Protein AF-G2Q0P0-F1 (afdb_monomer)

Radius of gyration: 28.73 Å; Cα contacts (8 Å, |Δi|>4): 1182; chains: 1; bounding box: 77×78×110 Å

Solvent-accessible surface area (backbone atoms only — not comparable to full-atom values): 36362 Å² total; per-residue (Å²): 136,80,84,84,86,90,80,94,78,90,88,80,92,89,90,86,88,86,88,85,88,80,95,72,86,78,82,77,86,70,83,78,72,77,82,74,90,72,76,93,78,80,85,83,76,78,87,64,93,60,67,65,46,77,58,48,71,45,96,89,67,52,76,46,37,60,73,43,31,32,33,42,69,62,65,43,75,63,57,80,93,52,87,83,72,87,88,73,94,69,58,80,82,43,58,25,41,30,34,36,29,63,48,37,32,61,67,50,95,86,56,94,50,32,35,34,32,13,50,26,24,22,49,27,54,73,50,78,46,36,39,73,61,91,42,93,45,36,30,28,38,48,30,46,41,50,45,87,64,92,65,57,80,93,73,47,62,48,58,40,76,48,50,54,82,42,53,65,47,79,45,59,73,46,37,22,40,53,64,88,72,64,80,57,55,76,69,88,76,69,98,65,66,81,81,65,76,81,73,79,90,66,70,40,32,34,30,43,37,32,43,37,40,29,20,52,40,92,83,46,67,53,65,52,33,43,31,44,36,53,42,44,48,92,69,19,38,86,95,44,43,44,60,30,57,26,41,27,15,65,72,52,54,49,84,53,65,55,28,59,39,51,74,88,71,65,81,78,65,70,93,56,63,48,82,52,78,78,75,97,60,87,80,72,81,57,79,76,40,20,37,22,26,37,27,35,51,29,52,48,29,23,46,50,52,4,35,46,72,38,66,33,41,56,58,33,37,28,30,62,51,66,38,24,43,47,13,33,54,73,67,39,78,90,31,47,74,43,76,38,49,72,68,55,51,67,69,37,73,92,48,62,80,52,64,28,45,31,34,42,36,38,46,64,41,62,75,40,26,86,86,49,86,66,93,57,95,58,39,68,62,32,50,50,54,44,65,42,48,40,56,49,45,66,50,23,44,29,48,34,36,38,38,47,40,38,48,39,39,72,36,83,92,34,41,68,58,49,22,51,44,49,24,44,38,41,75,73,44,31,17,37,36,37,33,70,42,58,41,24,28,55,50,33,22,26,70,36,58,31,25,38,34,42,33,12,29,38,56,43,83,65,78,78,79,67,79,74,52,20,35,87,82,33,60,95,90,25,39,49,45,37,17,43,48,66,67,42,43,52,47,72,69,35,72,68,47,52,67,31,90,48,41,46,58,67,68,30,31,76,72,35,90,63,74,50,82,64,53,68,41,81,42,65,37,60,43,58,30,50,88,38,46,92,55,55,34,46,82,13,53,25,44,61,26,60,43,53,51,31,43,53,44,37,42,61,88,83,65,61,84,40,77,62,64,57,56,36,41,48,26,66,36,55,36,17,50,48,34,19,55,48,37,39,44,51,50,40,50,48,25,48,79,43,76,44,60,50,69,61,55,48,51,56,50,31,63,71,70,73,43,82,86,64,88,81,67,75,61,75,69,81,56,80,84,89,79,89,88,84,89,89,83,81,88,82,135

Sequence (637 aa):
SSSPSESVDDRFELEDALEEGVSHVFDLTGGDDAPEVVSAREVMVLEDEAREYRSYRLPNGIRLEPGKTVQLRQPVDATPDRRAHVGLAQAIKVQVEFVRIKCIRRKSAGSSDVDIHGIGFSRNETLCGMLPPRQPDEVTMISVLDYPSAARWDQQHSLVKTSGSNILCARELRITNAPFPDHHSAGPSGHGSPERRGAEKQPPLVCRFRFQIQYLGSSSDKPLENALIRIGEDEADPDCKIPDSINLNRWRGGKVPGGSHRPGGGPSQPVCDLESSEPESPPRLSRGQRYTAGDVFSGAGGAARGIERAGVHLEFVVDNWNHAVETLRSNFPQTKVYAMSVADYCDAEETRGKKVDLLHLSPPCQVFSPAHTISGKDDEANIEAFLTCPRVVERNRPRIFTVEETFGLLWPAHRGHLHRLVRGFVRLGYSLRWRCVRLSSYGVPQTRQRLLMIGSAPGEPLPPFPPYTHNECGTGGLKRWVTPESALAAVSSSPALRRHPLHRPDDRRKRFARPRERWDPATLARTITCSGGQNHHWSGERDFTLLEYAVLQGFPVWHRFRGKRLKKQIGNAFPPSVVRVLYEHLVDWLLVQDGFDPAAVRKEEYARAGMPTDLSSDKYVCLMDDNDDNNNSSSSS

Structure (mmCIF, N/CA/C/O backbone):
data_AF-G2Q0P0-F1
#
_entry.id   AF-G2Q0P0-F1
#
loop_
_atom_site.group_PDB
_atom_site.id
_atom_site.type_symbol
_atom_site.label_atom_id
_atom_site.label_alt_id
_atom_site.label_comp_id
_atom_site.label_asym_id
_atom_site.label_entity_id
_atom_site.label_seq_id
_atom_site.pdbx_PDB_ins_code
_atom_site.Cartn_x
_atom_site.Cartn_y
_atom_site.Cartn_z
_atom_site.occupancy
_atom_site.B_iso_or_equiv
_atom_site.auth_seq_id
_atom_site.auth_comp_id
_atom_site.auth_asym_id
_atom_site.auth_atom_id
_atom_site.pdbx_PDB_model_num
ATOM 1 N N . SER A 1 1 ? 12.293 51.028 -51.360 1.00 31.20 1 SER A N 1
ATOM 2 C CA . SER A 1 1 ? 13.587 50.335 -51.481 1.00 31.20 1 SER A CA 1
ATOM 3 C C . SER A 1 1 ? 13.735 49.383 -50.308 1.00 31.20 1 SER A C 1
ATOM 5 O O . SER A 1 1 ? 13.497 49.796 -49.184 1.00 31.20 1 SER A O 1
ATOM 7 N N . SER A 1 2 ? 14.064 48.125 -50.622 1.00 29.91 2 SER A N 1
ATOM 8 C CA . SER A 1 2 ? 14.665 47.091 -49.757 1.00 29.91 2 SER A CA 1
ATOM 9 C C . SER A 1 2 ? 13.971 46.682 -48.443 1.00 29.91 2 SER A C 1
ATOM 11 O O . SER A 1 2 ? 14.240 47.232 -47.380 1.00 29.91 2 SER A O 1
ATOM 13 N N . SER A 1 3 ? 13.206 45.590 -48.522 1.00 27.69 3 SER A N 1
ATOM 14 C CA . SER A 1 3 ? 13.346 44.402 -47.649 1.00 27.69 3 SER A CA 1
ATOM 15 C C . SER A 1 3 ? 14.805 43.867 -47.693 1.00 27.69 3 SER A C 1
ATOM 17 O O . SER A 1 3 ? 15.475 44.189 -48.683 1.00 27.69 3 SER A O 1
ATOM 19 N N . PRO A 1 4 ? 15.323 43.047 -46.734 1.00 40.22 4 PRO A N 1
ATOM 20 C CA . PRO A 1 4 ? 14.717 41.747 -46.380 1.00 40.22 4 PRO A CA 1
ATOM 21 C C . PRO A 1 4 ? 14.976 41.140 -44.966 1.00 40.22 4 PRO A C 1
ATOM 23 O O . PRO A 1 4 ? 15.898 41.506 -44.250 1.00 40.22 4 PRO A O 1
ATOM 26 N N . SER A 1 5 ? 14.133 40.142 -44.652 1.00 26.69 5 SER A N 1
ATOM 27 C CA . SER A 1 5 ? 14.402 38.846 -43.983 1.00 26.69 5 SER A CA 1
ATOM 28 C C . SER A 1 5 ? 15.157 38.785 -42.645 1.00 26.69 5 SER A C 1
ATOM 30 O O . SER A 1 5 ? 16.382 38.861 -42.618 1.00 26.69 5 SER A O 1
ATOM 32 N N . GLU A 1 6 ? 14.438 38.412 -41.581 1.00 26.67 6 GLU A N 1
ATOM 33 C CA . GLU A 1 6 ? 15.003 37.688 -40.434 1.00 26.67 6 GLU A CA 1
ATOM 34 C C . GLU A 1 6 ? 14.731 36.186 -40.590 1.00 26.67 6 GLU A C 1
ATOM 36 O O . GLU A 1 6 ? 13.589 35.742 -40.733 1.00 26.67 6 GLU A O 1
ATOM 41 N N . SER A 1 7 ? 15.818 35.420 -40.619 1.00 25.53 7 SER A N 1
ATOM 42 C CA . SER A 1 7 ? 15.859 33.965 -40.651 1.00 25.53 7 SER A CA 1
ATOM 43 C C . SER A 1 7 ? 15.923 33.394 -39.238 1.00 25.53 7 SER A C 1
ATOM 45 O O . SER A 1 7 ? 16.646 33.887 -38.376 1.00 25.53 7 SER A O 1
ATOM 47 N N . VAL A 1 8 ? 15.181 32.308 -39.062 1.00 31.25 8 VAL A N 1
ATOM 48 C CA . VAL A 1 8 ? 15.218 31.359 -37.953 1.00 31.25 8 VAL A CA 1
ATOM 49 C C . VAL A 1 8 ? 16.543 30.595 -37.980 1.00 31.25 8 VAL A C 1
ATOM 51 O O . VAL A 1 8 ? 16.811 29.941 -38.980 1.00 31.25 8 VAL A O 1
ATOM 54 N N . ASP A 1 9 ? 17.348 30.694 -36.923 1.00 27.06 9 ASP A N 1
ATOM 55 C CA . ASP A 1 9 ? 18.011 29.586 -36.209 1.00 27.06 9 ASP A CA 1
ATOM 56 C C . ASP A 1 9 ? 19.013 30.140 -35.174 1.00 27.06 9 ASP A C 1
ATOM 58 O O . ASP A 1 9 ? 19.393 31.306 -35.223 1.00 27.06 9 ASP A O 1
ATOM 62 N N . ASP A 1 10 ? 19.407 29.278 -34.236 1.00 26.95 10 ASP A N 1
ATOM 63 C CA . ASP A 1 10 ? 20.396 29.455 -33.161 1.00 26.95 10 ASP A CA 1
ATOM 64 C C . ASP A 1 10 ? 19.929 30.117 -31.857 1.00 26.95 10 ASP A C 1
ATOM 66 O O . ASP A 1 10 ? 19.994 31.328 -31.660 1.00 26.95 10 ASP A O 1
ATOM 70 N N . ARG A 1 11 ? 19.563 29.256 -30.893 1.00 26.69 11 ARG A N 1
ATOM 71 C CA . ARG A 1 11 ? 19.887 29.414 -29.461 1.00 26.69 11 ARG A CA 1
ATOM 72 C C . ARG A 1 11 ? 19.778 28.064 -28.740 1.00 26.69 11 ARG A C 1
ATOM 74 O O . ARG A 1 11 ? 18.771 27.734 -28.118 1.00 26.69 11 ARG A O 1
ATOM 81 N N . PHE A 1 12 ? 20.848 27.283 -28.846 1.00 26.30 12 PHE A N 1
ATOM 82 C CA . PHE A 1 12 ? 21.226 26.257 -27.878 1.00 26.30 12 PHE A CA 1
ATOM 83 C C . PHE A 1 12 ? 22.531 26.706 -27.206 1.00 26.30 12 PHE A C 1
ATOM 85 O O . PHE A 1 12 ? 23.381 27.293 -27.863 1.00 26.30 12 PHE A O 1
ATOM 92 N N . GLU A 1 13 ? 22.653 26.370 -25.920 1.00 28.06 13 GLU A N 1
ATOM 93 C CA . GLU A 1 13 ? 23.829 26.508 -25.042 1.00 28.06 13 GLU A CA 1
ATOM 94 C C . GLU A 1 13 ? 24.097 27.888 -24.425 1.00 28.06 13 GLU A C 1
ATOM 96 O O . GLU A 1 13 ? 24.655 28.779 -25.053 1.00 28.06 13 GLU A O 1
ATOM 101 N N . LEU A 1 14 ? 23.742 28.013 -23.139 1.00 26.27 14 LEU A N 1
ATOM 102 C CA . LEU A 1 14 ? 24.596 28.548 -22.067 1.00 26.27 14 LEU A CA 1
ATOM 103 C C . LEU A 1 14 ? 23.801 28.534 -20.757 1.00 26.27 14 LEU A C 1
ATOM 105 O O . LEU A 1 14 ? 23.023 29.442 -20.509 1.00 26.27 14 LEU A O 1
ATOM 109 N N . GLU A 1 15 ? 23.985 27.491 -19.948 1.00 25.05 15 GLU A N 1
ATOM 110 C CA . GLU A 1 15 ? 23.752 27.522 -18.495 1.00 25.05 15 GLU A CA 1
ATOM 111 C C . GLU A 1 15 ? 24.393 26.267 -17.880 1.00 25.05 15 GLU A C 1
ATOM 113 O O . GLU A 1 15 ? 23.735 25.298 -17.518 1.00 25.05 15 GLU A O 1
ATOM 118 N N . ASP A 1 16 ? 25.725 26.274 -17.849 1.00 24.94 16 ASP A N 1
ATOM 119 C CA . ASP A 1 16 ? 26.554 25.388 -17.033 1.00 24.94 16 ASP A CA 1
ATOM 120 C C . ASP A 1 16 ? 27.777 26.210 -16.606 1.00 24.94 16 ASP A C 1
ATOM 122 O O . ASP A 1 16 ? 28.687 26.432 -17.403 1.00 24.94 16 ASP A O 1
ATOM 126 N N . ALA A 1 17 ? 27.726 26.740 -15.380 1.00 24.69 17 ALA A N 1
ATOM 127 C CA . ALA A 1 17 ? 28.846 27.045 -14.480 1.00 24.69 17 ALA A CA 1
ATOM 128 C C . ALA A 1 17 ? 28.437 28.160 -13.508 1.00 24.69 17 ALA A C 1
ATOM 130 O O . ALA A 1 17 ? 28.383 29.324 -13.896 1.00 24.69 17 ALA A O 1
ATOM 131 N N . LEU A 1 18 ? 28.165 27.785 -12.254 1.00 25.52 18 LEU A N 1
ATOM 132 C CA . LEU A 1 18 ? 28.705 28.396 -11.027 1.00 25.52 18 LEU A CA 1
ATOM 133 C C . LEU A 1 18 ? 28.006 27.760 -9.808 1.00 25.52 18 LEU A C 1
ATOM 135 O O . LEU A 1 18 ? 27.088 28.322 -9.219 1.00 25.52 18 LEU A O 1
ATOM 139 N N . GLU A 1 19 ? 28.469 26.563 -9.442 1.00 26.92 19 GLU A N 1
ATOM 140 C CA . GLU A 1 19 ? 28.448 26.066 -8.063 1.00 26.92 19 GLU A CA 1
ATOM 141 C C . GLU A 1 19 ? 29.887 26.149 -7.542 1.00 26.92 19 GLU A C 1
ATOM 143 O O . GLU A 1 19 ? 30.752 25.424 -8.027 1.00 26.92 19 GLU A O 1
ATOM 148 N N . GLU A 1 20 ? 30.140 26.984 -6.536 1.00 25.81 20 GLU A N 1
ATOM 149 C CA . GLU A 1 20 ? 31.177 26.719 -5.537 1.00 25.81 20 GLU A CA 1
ATOM 150 C C . GLU A 1 20 ? 30.659 27.151 -4.161 1.00 25.81 20 GLU A C 1
ATOM 152 O O . GLU A 1 20 ? 30.231 28.287 -3.968 1.00 25.81 20 GLU A O 1
ATOM 157 N N . GLY A 1 21 ? 30.721 26.219 -3.207 1.00 23.92 21 GLY A N 1
ATOM 158 C CA . GLY A 1 21 ? 30.517 26.473 -1.783 1.00 23.92 21 GLY A CA 1
ATOM 159 C C . GLY A 1 21 ? 29.223 25.892 -1.218 1.00 23.92 21 GLY A C 1
ATOM 160 O O . GLY A 1 21 ? 28.217 26.579 -1.159 1.00 23.92 21 GLY A O 1
ATOM 161 N N . VAL A 1 22 ? 29.255 24.627 -0.786 1.00 24.34 22 VAL A N 1
ATOM 162 C CA . VAL A 1 22 ? 29.174 24.204 0.630 1.00 24.34 22 VAL A CA 1
ATOM 163 C C . VAL A 1 22 ? 29.326 22.678 0.647 1.00 24.34 22 VAL A C 1
ATOM 165 O O . VAL A 1 22 ? 28.393 21.916 0.403 1.00 24.34 22 VAL A O 1
ATOM 168 N N . SER A 1 23 ? 30.539 22.222 0.945 1.00 25.17 23 SER A N 1
ATOM 169 C CA . SER A 1 23 ? 30.829 20.840 1.305 1.00 25.17 23 SER A CA 1
ATOM 170 C C . SER A 1 23 ? 30.371 20.581 2.744 1.00 25.17 23 SER A C 1
ATOM 172 O O . SER A 1 23 ? 31.121 20.819 3.689 1.00 25.17 23 SER A O 1
ATOM 174 N N . HIS A 1 24 ? 29.157 20.064 2.919 1.00 23.75 24 HIS A N 1
ATOM 175 C CA . HIS A 1 24 ? 28.800 19.317 4.124 1.00 23.75 24 HIS A CA 1
ATOM 176 C C . HIS A 1 24 ? 28.358 17.915 3.719 1.00 23.75 24 HIS A C 1
ATOM 178 O O . HIS A 1 24 ? 27.239 17.675 3.273 1.00 23.75 24 HIS A O 1
ATOM 184 N N . VAL A 1 25 ? 29.311 16.994 3.852 1.00 24.14 25 VAL A N 1
ATOM 185 C CA . VAL A 1 25 ? 29.108 15.551 3.817 1.00 24.14 25 VAL A CA 1
ATOM 186 C C . VAL A 1 25 ? 28.171 15.198 4.973 1.00 24.14 25 VAL A C 1
ATOM 188 O O . VAL A 1 25 ? 28.592 15.152 6.125 1.00 24.14 25 VAL A O 1
ATOM 191 N N . PHE A 1 26 ? 26.890 14.987 4.678 1.00 22.59 26 PHE A N 1
ATOM 192 C CA . PHE A 1 26 ? 26.007 14.236 5.563 1.00 22.59 26 PHE A CA 1
ATOM 193 C C . PHE A 1 26 ? 26.199 12.759 5.247 1.00 22.59 26 PHE A C 1
ATOM 195 O O . PHE A 1 26 ? 25.551 12.198 4.363 1.00 22.59 26 PHE A O 1
ATOM 202 N N . ASP A 1 27 ? 27.145 12.161 5.958 1.00 23.81 27 ASP A N 1
ATOM 203 C CA . ASP A 1 27 ? 27.239 10.720 6.085 1.00 23.81 27 ASP A CA 1
ATOM 204 C C . ASP A 1 27 ? 26.064 10.245 6.956 1.00 23.81 27 ASP A C 1
ATOM 206 O O . ASP A 1 27 ? 25.983 10.541 8.148 1.00 23.81 27 ASP A O 1
ATOM 210 N N . LEU A 1 28 ? 25.088 9.597 6.322 1.00 27.77 28 LEU A N 1
ATOM 211 C CA . LEU A 1 28 ? 23.955 8.944 6.979 1.00 27.77 28 LEU A CA 1
ATOM 212 C C . LEU A 1 28 ? 24.091 7.421 6.855 1.00 27.77 28 LEU A C 1
ATOM 214 O O . LEU A 1 28 ? 23.109 6.726 6.590 1.00 27.77 28 LEU A O 1
ATOM 218 N N . THR A 1 29 ? 25.294 6.878 7.066 1.00 27.42 29 THR A N 1
ATOM 219 C CA . THR A 1 29 ? 25.481 5.461 7.406 1.00 27.42 29 THR A CA 1
ATOM 220 C C . THR A 1 29 ? 25.013 5.198 8.842 1.00 27.42 29 THR A C 1
ATOM 222 O O . THR A 1 29 ? 25.797 4.934 9.749 1.00 27.42 29 THR A O 1
ATOM 225 N N . GLY A 1 30 ? 23.704 5.290 9.074 1.00 26.11 30 GLY A N 1
ATOM 226 C CA . GLY A 1 30 ? 23.075 4.549 10.161 1.00 26.11 30 GLY A CA 1
ATOM 227 C C . GLY A 1 30 ? 22.845 3.131 9.657 1.00 26.11 30 GLY A C 1
ATOM 228 O O . GLY A 1 30 ? 21.973 2.932 8.813 1.00 26.11 30 GLY A O 1
ATOM 229 N N . GLY A 1 31 ? 23.666 2.181 10.103 1.00 28.48 31 GLY A N 1
ATOM 230 C CA . GLY A 1 31 ? 23.490 0.762 9.804 1.00 28.48 31 GLY A CA 1
ATOM 231 C C . GLY A 1 31 ? 22.127 0.281 10.301 1.00 28.48 31 GLY A C 1
ATOM 232 O O . GLY A 1 31 ? 21.912 0.154 11.501 1.00 28.48 31 GLY A O 1
ATOM 233 N N . ASP A 1 32 ? 21.205 0.047 9.369 1.00 35.22 32 ASP A N 1
ATOM 234 C CA . ASP A 1 32 ? 19.999 -0.749 9.593 1.00 35.22 32 ASP A CA 1
ATOM 235 C C . ASP A 1 32 ? 20.342 -2.187 9.195 1.00 35.22 32 ASP A C 1
ATOM 237 O O . ASP A 1 32 ? 20.044 -2.617 8.071 1.00 35.22 32 ASP A O 1
ATOM 241 N N . ASP A 1 33 ? 21.014 -2.894 10.102 1.00 31.84 33 ASP A N 1
ATOM 242 C CA . ASP A 1 33 ? 21.284 -4.321 9.964 1.00 31.84 33 ASP A CA 1
ATOM 243 C C . ASP A 1 33 ? 19.960 -5.097 9.898 1.00 31.84 33 ASP A C 1
ATOM 245 O O . ASP A 1 33 ? 19.015 -4.871 10.663 1.00 31.84 33 ASP A O 1
ATOM 249 N N . ALA A 1 34 ? 19.879 -6.035 8.954 1.00 32.59 34 ALA A N 1
ATOM 250 C CA . ALA A 1 34 ? 18.817 -7.033 8.940 1.00 32.59 34 ALA A CA 1
ATOM 251 C C . ALA A 1 34 ? 18.892 -7.855 10.241 1.00 32.59 34 ALA A C 1
ATOM 253 O O . ALA A 1 34 ? 19.991 -8.255 10.621 1.00 32.59 34 ALA A O 1
ATOM 254 N N . PRO A 1 35 ? 17.770 -8.129 10.931 1.00 33.97 35 PRO A N 1
ATOM 255 C CA . PRO A 1 35 ? 17.833 -8.727 12.255 1.00 33.97 35 PRO A CA 1
ATOM 256 C C . PRO A 1 35 ? 18.407 -10.145 12.181 1.00 33.97 35 PRO A C 1
ATOM 258 O O . PRO A 1 35 ? 17.833 -11.031 11.542 1.00 33.97 35 PRO A O 1
ATOM 261 N N . GLU A 1 36 ? 19.530 -10.357 12.865 1.00 26.86 36 GLU A N 1
ATOM 262 C CA . GLU A 1 36 ? 19.965 -11.683 13.284 1.00 26.86 36 GLU A CA 1
ATOM 263 C C . GLU A 1 36 ? 18.883 -12.307 14.174 1.00 26.86 36 GLU A C 1
ATOM 265 O O . GLU A 1 36 ? 18.312 -11.663 15.058 1.00 26.86 36 GLU A O 1
ATOM 270 N N . VAL A 1 37 ? 18.592 -13.587 13.937 1.00 28.92 37 VAL A N 1
ATOM 271 C CA . VAL A 1 37 ? 17.732 -14.393 14.804 1.00 28.92 37 VAL A CA 1
ATOM 272 C C . VAL A 1 37 ? 18.508 -14.664 16.091 1.00 28.92 37 VAL A C 1
ATOM 274 O O . VAL A 1 37 ? 19.212 -15.665 16.212 1.00 28.92 37 VAL A O 1
ATOM 277 N N . VAL A 1 38 ? 18.411 -13.743 17.049 1.00 25.47 38 VAL A N 1
ATOM 278 C CA . VAL A 1 38 ? 18.974 -13.926 18.387 1.00 25.47 38 VAL A CA 1
ATOM 279 C C . VAL A 1 38 ? 18.029 -14.812 19.192 1.00 25.47 38 VAL A C 1
ATOM 281 O O . VAL A 1 38 ? 16.830 -14.555 19.310 1.00 25.47 38 VAL A O 1
ATOM 284 N N . SER A 1 39 ? 18.590 -15.900 19.710 1.00 24.02 39 SER A N 1
ATOM 285 C CA . SER A 1 39 ? 17.910 -16.914 20.507 1.00 24.02 39 SER A CA 1
ATOM 286 C C . SER A 1 39 ? 17.152 -16.318 21.694 1.00 24.02 39 SER A C 1
ATOM 288 O O . SER A 1 39 ? 17.691 -15.502 22.440 1.00 24.02 39 SER A O 1
ATOM 290 N N . ALA A 1 40 ? 15.932 -16.810 21.897 1.00 32.84 40 ALA A N 1
ATOM 291 C CA . ALA A 1 40 ? 15.055 -16.484 23.010 1.00 32.84 40 ALA A CA 1
ATOM 292 C C . ALA A 1 40 ? 15.741 -16.618 24.384 1.00 32.84 40 ALA A C 1
ATOM 294 O O . ALA A 1 40 ? 16.165 -17.711 24.756 1.00 32.84 40 ALA A O 1
ATOM 295 N N . ARG A 1 41 ? 15.798 -15.501 25.122 1.00 30.08 41 ARG A N 1
ATOM 296 C CA . ARG A 1 41 ? 15.922 -15.314 26.589 1.00 30.08 41 ARG A CA 1
ATOM 297 C C . ARG A 1 41 ? 15.950 -13.787 26.802 1.00 30.08 41 ARG A C 1
ATOM 299 O O . ARG A 1 41 ? 16.642 -13.109 26.063 1.00 30.08 41 ARG A O 1
ATOM 306 N N . GLU A 1 42 ? 15.195 -13.141 27.682 1.00 25.09 42 GLU A N 1
ATOM 307 C CA . GLU A 1 42 ? 14.562 -13.545 28.933 1.00 25.09 42 GLU A CA 1
ATOM 308 C C . GLU A 1 42 ? 13.094 -13.092 28.960 1.00 25.09 42 GLU A C 1
ATOM 310 O O . GLU A 1 42 ? 12.768 -11.926 28.736 1.00 25.09 42 GLU A O 1
ATOM 315 N N . VAL A 1 43 ? 12.193 -14.018 29.286 1.00 25.58 43 VAL A N 1
ATOM 316 C CA . VAL A 1 43 ? 10.881 -13.662 29.821 1.00 25.58 43 VAL A CA 1
ATOM 317 C C . VAL A 1 43 ? 11.146 -13.157 31.234 1.00 25.58 43 VAL A C 1
ATOM 319 O O . VAL A 1 43 ? 11.488 -13.951 32.107 1.00 25.58 43 VAL A O 1
ATOM 322 N N . MET A 1 44 ? 11.011 -11.850 31.468 1.00 23.16 44 MET A N 1
ATOM 323 C CA . MET A 1 44 ? 10.845 -11.342 32.827 1.00 23.16 44 MET A CA 1
ATOM 324 C C . MET A 1 44 ? 9.518 -11.885 33.357 1.00 23.16 44 MET A C 1
ATOM 326 O O . MET A 1 44 ? 8.452 -11.306 33.146 1.00 23.16 44 MET A O 1
ATOM 330 N N . VAL A 1 45 ? 9.590 -13.041 34.012 1.00 25.70 45 VAL A N 1
ATOM 331 C CA . VAL A 1 45 ? 8.550 -13.502 34.920 1.00 25.70 45 VAL A CA 1
ATOM 332 C C . VAL A 1 45 ? 8.576 -12.517 36.084 1.00 25.70 45 VAL A C 1
ATOM 334 O O . VAL A 1 45 ? 9.429 -12.595 36.963 1.00 25.70 45 VAL A O 1
ATOM 337 N N . LEU A 1 46 ? 7.687 -11.526 36.044 1.00 30.38 46 LEU A N 1
ATOM 338 C CA . LEU A 1 46 ? 7.374 -10.723 37.219 1.00 30.38 46 LEU A CA 1
ATOM 339 C C . LEU A 1 46 ? 6.615 -11.634 38.189 1.00 30.38 46 LEU A C 1
ATOM 341 O O . LEU A 1 46 ? 5.391 -11.747 38.121 1.00 30.38 46 LEU A O 1
ATOM 345 N N . GLU A 1 47 ? 7.361 -12.320 39.052 1.00 35.12 47 GLU A N 1
ATOM 346 C CA . GLU A 1 47 ? 6.833 -12.890 40.287 1.00 35.12 47 GLU A CA 1
ATOM 347 C C . GLU A 1 47 ? 6.464 -11.737 41.221 1.00 35.12 47 GLU A C 1
ATOM 349 O O . GLU A 1 47 ? 7.285 -11.208 41.961 1.00 35.12 47 GLU A O 1
ATOM 354 N N . ASP A 1 48 ? 5.204 -11.326 41.149 1.00 37.09 48 ASP A N 1
ATOM 355 C CA . ASP A 1 48 ? 4.521 -10.674 42.256 1.00 37.09 48 ASP A CA 1
ATOM 356 C C . ASP A 1 48 ? 3.058 -11.114 42.159 1.00 37.09 48 ASP A C 1
ATOM 358 O O . ASP A 1 48 ? 2.348 -10.751 41.215 1.00 37.09 48 ASP A O 1
ATOM 362 N N . GLU A 1 49 ? 2.597 -11.948 43.095 1.00 40.69 49 GLU A N 1
ATOM 363 C CA . GLU A 1 49 ? 1.196 -12.377 43.198 1.00 40.69 49 GLU A CA 1
ATOM 364 C C . GLU A 1 49 ? 0.305 -11.195 43.637 1.00 40.69 49 GLU A C 1
ATOM 366 O O . GLU A 1 49 ? -0.309 -11.171 44.708 1.00 40.69 49 GLU A O 1
ATOM 371 N N . ALA A 1 50 ? 0.223 -10.159 42.804 1.00 53.72 50 ALA A N 1
ATOM 372 C CA . ALA A 1 50 ? -0.702 -9.060 42.979 1.00 53.72 50 ALA A CA 1
ATOM 373 C C . ALA A 1 50 ? -2.122 -9.598 42.770 1.00 53.72 50 ALA A C 1
ATOM 375 O O . ALA A 1 50 ? -2.552 -9.820 41.639 1.00 53.72 50 ALA A O 1
ATOM 376 N N . ARG A 1 51 ? -2.862 -9.815 43.868 1.00 66.06 51 ARG A N 1
ATOM 377 C CA . ARG A 1 51 ? -4.278 -10.226 43.835 1.00 66.06 51 ARG A CA 1
ATOM 378 C C . ARG A 1 51 ? -5.061 -9.356 42.847 1.00 66.06 51 ARG A C 1
ATOM 380 O O . ARG A 1 51 ? -5.269 -8.166 43.093 1.00 66.06 51 ARG A O 1
ATOM 387 N N . GLU A 1 52 ? -5.512 -9.962 41.752 1.00 82.06 52 GLU A N 1
ATOM 388 C CA . GLU A 1 52 ? -6.373 -9.299 40.778 1.00 82.06 52 GLU A CA 1
ATOM 389 C C . GLU A 1 52 ? -7.803 -9.199 41.322 1.00 82.06 52 GLU A C 1
ATOM 391 O O . GLU A 1 52 ? -8.385 -10.167 41.823 1.00 82.06 52 GLU A O 1
ATOM 396 N N . TYR A 1 53 ? -8.390 -8.008 41.237 1.00 83.81 53 TYR A N 1
ATOM 397 C CA . TYR A 1 53 ? -9.756 -7.779 41.690 1.00 83.81 53 TYR A CA 1
ATOM 398 C C . TYR A 1 53 ? -10.752 -8.168 40.595 1.00 83.81 53 TYR A C 1
ATOM 400 O O . TYR A 1 53 ? -10.742 -7.603 39.504 1.00 83.81 53 TYR A O 1
ATOM 408 N N . ARG A 1 54 ? -11.702 -9.057 40.920 1.00 87.56 54 ARG A N 1
ATOM 409 C CA . ARG A 1 54 ? -12.875 -9.324 40.060 1.00 87.56 54 ARG A CA 1
ATOM 410 C C . ARG A 1 54 ? -13.794 -8.106 39.938 1.00 87.56 54 ARG A C 1
ATOM 412 O O . ARG A 1 54 ? -14.436 -7.906 38.916 1.00 87.56 54 ARG A O 1
ATOM 419 N N . SER A 1 55 ? -13.856 -7.298 40.994 1.00 89.69 55 SER A N 1
ATOM 420 C CA . SER A 1 55 ? -14.504 -5.990 40.989 1.00 89.69 55 SER A CA 1
ATOM 421 C C . SER A 1 55 ? -13.875 -5.092 42.049 1.00 89.69 55 SER A C 1
ATOM 423 O O . SER A 1 55 ? -13.461 -5.592 43.096 1.00 89.69 55 SER A O 1
ATOM 425 N N . TYR A 1 56 ? -13.846 -3.784 41.810 1.00 90.06 56 TYR A N 1
ATOM 426 C CA . TYR A 1 56 ? -13.355 -2.792 42.765 1.00 90.06 56 TYR A CA 1
ATOM 427 C C . TYR A 1 56 ? -14.287 -1.580 42.796 1.00 90.06 56 TYR A C 1
ATOM 429 O O . TYR A 1 56 ? -14.764 -1.140 41.752 1.00 90.06 56 TYR A O 1
ATOM 437 N N . ARG A 1 57 ? -14.572 -1.030 43.979 1.00 91.06 57 ARG A N 1
ATOM 438 C CA . ARG A 1 57 ? -15.370 0.195 44.118 1.00 91.06 57 ARG A CA 1
ATOM 439 C C . ARG A 1 57 ? -14.447 1.342 44.502 1.00 91.06 57 ARG A C 1
ATOM 441 O O . ARG A 1 57 ? -13.852 1.311 45.573 1.00 91.06 57 ARG A O 1
ATOM 448 N N . LEU A 1 58 ? -14.341 2.334 43.625 1.00 88.38 58 LEU A N 1
ATOM 449 C CA . LEU A 1 58 ? -13.563 3.542 43.878 1.00 88.38 58 LEU A CA 1
ATOM 450 C C . LEU A 1 58 ? -14.204 4.383 44.999 1.00 88.38 58 LEU A C 1
ATOM 452 O O . LEU A 1 58 ? -15.423 4.310 45.190 1.00 88.38 58 LEU A O 1
ATOM 456 N N . PRO A 1 59 ? -13.431 5.242 45.693 1.00 85.44 59 PRO A N 1
ATOM 457 C CA . PRO A 1 59 ? -13.958 6.140 46.728 1.00 85.44 59 PRO A CA 1
ATOM 458 C C . PRO A 1 59 ? -15.091 7.059 46.248 1.00 85.44 59 PRO A C 1
ATOM 460 O O . PRO A 1 59 ? -15.967 7.425 47.023 1.00 85.44 59 PRO A O 1
ATOM 463 N N . ASN A 1 60 ? -15.112 7.394 44.955 1.00 82.25 60 ASN A N 1
ATOM 464 C CA . ASN A 1 60 ? -16.173 8.181 44.319 1.00 82.25 60 ASN A CA 1
ATOM 465 C C . ASN A 1 60 ? -17.435 7.362 43.962 1.00 82.25 60 ASN A C 1
ATOM 467 O O . ASN A 1 60 ? -18.321 7.870 43.281 1.00 82.25 60 ASN A O 1
ATOM 471 N N . GLY A 1 61 ? -17.514 6.093 44.379 1.00 86.75 61 GLY A N 1
ATOM 472 C CA . GLY A 1 61 ? -18.666 5.209 44.183 1.00 86.75 61 GLY A CA 1
ATOM 473 C C . GLY A 1 61 ? -18.675 4.421 42.870 1.00 86.75 61 GLY A C 1
ATOM 474 O O . GLY A 1 61 ? -19.484 3.502 42.726 1.00 86.75 61 GLY A O 1
ATOM 475 N N . ILE A 1 62 ? -17.773 4.710 41.925 1.00 89.44 62 ILE A N 1
ATOM 476 C CA . ILE A 1 62 ? -17.719 4.012 40.633 1.00 89.44 62 ILE A CA 1
ATOM 477 C C . ILE A 1 62 ? -17.278 2.556 40.838 1.00 89.44 62 ILE A C 1
ATOM 479 O O . ILE A 1 62 ? -16.264 2.278 41.480 1.00 89.44 62 ILE A O 1
ATOM 483 N N . ARG A 1 63 ? -18.030 1.612 40.257 1.00 91.88 63 ARG A N 1
ATOM 484 C CA . ARG A 1 63 ? -17.720 0.175 40.295 1.00 91.88 63 ARG A CA 1
ATOM 485 C C . ARG A 1 63 ? -16.999 -0.276 39.026 1.00 91.88 63 ARG A C 1
ATOM 487 O O . ARG A 1 63 ? -17.586 -0.282 37.943 1.00 91.88 63 ARG A O 1
ATOM 494 N N . LEU A 1 64 ? -15.764 -0.725 39.202 1.00 92.88 64 LEU A N 1
ATOM 495 C CA . LEU A 1 64 ? -14.862 -1.233 38.176 1.00 92.88 64 LEU A CA 1
ATOM 496 C C . LEU A 1 64 ? -14.937 -2.752 38.095 1.00 92.88 64 LEU A C 1
ATOM 498 O O . LEU A 1 64 ? -14.921 -3.421 39.128 1.00 92.88 64 LEU A O 1
ATOM 502 N N . GLU A 1 65 ? -14.999 -3.280 36.876 1.00 93.81 65 GLU A N 1
ATOM 503 C CA . GLU A 1 65 ? -15.032 -4.715 36.574 1.00 93.81 65 GLU A CA 1
ATOM 504 C C . GLU A 1 65 ? -14.346 -4.943 35.218 1.00 93.81 65 GLU A C 1
ATOM 506 O O . GLU A 1 65 ? -14.490 -4.088 34.335 1.00 93.81 65 GLU A O 1
ATOM 511 N N . PRO A 1 66 ? -13.624 -6.060 35.017 1.00 93.00 66 PRO A N 1
ATOM 512 C CA . PRO A 1 66 ? -13.166 -6.459 33.690 1.00 93.00 66 PRO A CA 1
ATOM 513 C C . PRO A 1 66 ? -14.315 -6.455 32.671 1.00 93.00 66 PRO A C 1
ATOM 515 O O . PRO A 1 66 ? -15.434 -6.857 32.978 1.00 93.00 66 PRO A O 1
ATOM 518 N N . GLY A 1 67 ? -14.045 -5.956 31.466 1.00 90.50 67 GLY A N 1
ATOM 519 C CA . GLY A 1 67 ? -15.030 -5.769 30.399 1.00 90.50 67 GLY A CA 1
ATOM 520 C C . GLY A 1 67 ? -15.719 -4.401 30.397 1.00 90.50 67 GLY A C 1
ATOM 521 O O . GLY A 1 67 ? -16.143 -3.959 29.332 1.00 90.50 67 GLY A O 1
ATOM 522 N N . LYS A 1 68 ? -15.776 -3.678 31.527 1.00 94.06 68 LYS A N 1
ATOM 523 C CA . LYS A 1 68 ? -16.334 -2.315 31.547 1.00 94.06 68 LYS A CA 1
ATOM 524 C C . LYS A 1 68 ? -15.399 -1.312 30.883 1.00 94.06 68 LYS A C 1
ATOM 526 O O . LYS A 1 68 ? -14.180 -1.385 31.044 1.00 94.06 68 LYS A O 1
ATOM 531 N N . THR A 1 69 ? -15.988 -0.329 30.210 1.00 96.31 69 THR A N 1
ATOM 532 C CA . THR A 1 69 ? -15.265 0.819 29.661 1.00 96.31 69 THR A CA 1
ATOM 533 C C . THR A 1 69 ? -15.377 2.011 30.605 1.00 96.31 69 THR A C 1
ATOM 535 O O . THR A 1 69 ? -16.440 2.300 31.159 1.00 96.31 69 THR A O 1
ATOM 538 N N . VAL A 1 70 ? -14.262 2.704 30.811 1.00 95.88 70 VAL A N 1
ATOM 539 C CA . VAL A 1 70 ? -14.173 3.911 31.637 1.00 95.88 70 VAL A CA 1
ATOM 540 C C . VAL A 1 70 ? -13.555 5.055 30.848 1.00 95.88 70 VAL A C 1
ATOM 542 O O . VAL A 1 70 ? -12.695 4.832 30.000 1.00 95.88 70 VAL A O 1
ATOM 545 N N . GLN A 1 71 ? -13.988 6.278 31.139 1.00 96.31 71 GLN A N 1
ATOM 546 C CA . GLN A 1 71 ? -13.375 7.507 30.646 1.00 96.31 71 GLN A CA 1
ATOM 547 C C . GLN A 1 71 ? -12.353 8.021 31.661 1.00 96.31 71 GLN A C 1
ATOM 549 O O . GLN A 1 71 ? -12.605 8.000 32.871 1.00 96.31 71 GLN A O 1
ATOM 554 N N . LEU A 1 72 ? -11.217 8.505 31.168 1.00 96.06 72 LEU A N 1
ATOM 555 C CA . LEU A 1 72 ? -10.147 9.064 31.986 1.00 96.06 72 LEU A CA 1
ATOM 556 C C . LEU A 1 72 ? -10.357 10.563 32.245 1.00 96.06 72 LEU A C 1
ATOM 558 O O . LEU A 1 72 ? -10.964 11.268 31.437 1.00 96.06 72 LEU A O 1
ATOM 562 N N . ARG A 1 73 ? -9.859 11.058 33.384 1.00 95.38 73 ARG A N 1
ATOM 563 C CA . ARG A 1 73 ? -9.821 12.496 33.709 1.00 95.38 73 ARG A CA 1
ATOM 564 C C . ARG A 1 73 ? -8.755 13.201 32.886 1.00 95.38 73 ARG A C 1
ATOM 566 O O . ARG A 1 73 ? -9.004 14.282 32.366 1.00 95.38 73 ARG A O 1
ATOM 573 N N . GLN A 1 74 ? -7.585 12.579 32.792 1.00 94.75 74 GLN A N 1
ATOM 574 C CA . GLN A 1 74 ? -6.481 13.005 31.947 1.00 94.75 74 GLN A CA 1
ATOM 575 C C . GLN A 1 74 ? -6.129 11.875 30.977 1.00 94.75 74 GLN A C 1
ATOM 577 O O . GLN A 1 74 ? -6.050 10.717 31.414 1.00 94.75 74 GLN A O 1
ATOM 582 N N . PRO A 1 75 ? -5.933 12.186 29.684 1.00 92.81 75 PRO A N 1
ATOM 583 C CA . PRO A 1 75 ? -5.464 11.203 28.725 1.00 92.81 75 PRO A CA 1
ATOM 584 C C . PRO A 1 75 ? -4.104 10.629 29.122 1.00 92.81 75 PRO A C 1
ATOM 586 O O . PRO A 1 75 ? -3.331 11.265 29.841 1.00 92.81 75 PRO A O 1
ATOM 589 N N . VAL A 1 76 ? -3.829 9.418 28.654 1.00 91.19 76 VAL A N 1
ATOM 590 C CA . VAL A 1 76 ? -2.554 8.726 28.872 1.00 91.19 76 VAL A CA 1
ATOM 591 C C . VAL A 1 76 ? -1.900 8.405 27.536 1.00 91.19 76 VAL A C 1
ATOM 593 O O . VAL A 1 76 ? -2.580 8.021 26.585 1.00 91.19 76 VAL A O 1
ATOM 596 N N . ASP A 1 77 ? -0.578 8.529 27.465 1.00 86.44 77 ASP A N 1
ATOM 597 C CA . ASP A 1 77 ? 0.176 8.174 26.267 1.00 86.44 77 ASP A CA 1
ATOM 598 C C . ASP A 1 77 ? 0.094 6.663 26.007 1.00 86.44 77 ASP A C 1
ATOM 600 O O . ASP A 1 77 ? 0.434 5.844 26.862 1.00 86.44 77 ASP A O 1
ATOM 604 N N . ALA A 1 78 ? -0.363 6.285 24.812 1.00 79.31 78 ALA A N 1
ATOM 605 C CA . ALA A 1 78 ? -0.400 4.888 24.380 1.00 79.31 78 ALA A CA 1
ATOM 606 C C . ALA A 1 78 ? 0.930 4.420 23.782 1.00 79.31 78 ALA A C 1
ATOM 608 O O . ALA A 1 78 ? 1.231 3.228 23.777 1.00 79.31 78 ALA A O 1
ATOM 609 N N . THR A 1 79 ? 1.715 5.351 23.241 1.00 70.88 79 THR A N 1
ATOM 610 C CA . THR A 1 79 ? 3.031 5.065 22.671 1.00 70.88 79 THR A CA 1
ATOM 611 C C . THR A 1 79 ? 4.091 5.108 23.770 1.00 70.88 79 THR A C 1
ATOM 613 O O . THR A 1 79 ? 4.130 6.098 24.502 1.00 70.88 79 THR A O 1
ATOM 616 N N . PRO A 1 80 ? 4.954 4.085 23.896 1.00 63.06 80 PRO A N 1
ATOM 617 C CA . PRO A 1 80 ? 6.003 4.062 24.911 1.00 63.06 80 PRO A CA 1
ATOM 618 C C . PRO A 1 80 ? 6.961 5.251 24.762 1.00 63.06 80 PRO A C 1
ATOM 620 O O . PRO A 1 80 ? 7.306 5.642 23.646 1.00 63.06 80 PRO A O 1
ATOM 623 N N . ASP A 1 81 ? 7.410 5.797 25.893 1.00 55.88 81 ASP A N 1
ATOM 624 C CA . ASP A 1 81 ? 8.443 6.834 25.950 1.00 55.88 81 ASP A CA 1
ATOM 625 C C . ASP A 1 81 ? 9.811 6.180 25.694 1.00 55.88 81 ASP A C 1
ATOM 627 O O . ASP A 1 81 ? 10.478 5.681 26.602 1.00 55.88 81 ASP A O 1
ATOM 631 N N . ARG A 1 82 ? 10.165 6.045 24.413 1.00 58.53 82 ARG A N 1
ATOM 632 C CA . ARG A 1 82 ? 11.436 5.461 23.967 1.00 58.53 82 ARG A CA 1
ATOM 633 C C . ARG A 1 82 ? 12.469 6.580 23.795 1.00 58.53 82 ARG A C 1
ATOM 635 O O . ARG A 1 82 ? 12.106 7.716 23.492 1.00 58.53 82 ARG A O 1
ATOM 642 N N . ARG A 1 83 ? 13.737 6.297 24.132 1.00 43.22 83 ARG A N 1
ATOM 643 C CA . ARG A 1 83 ? 14.801 7.306 24.308 1.00 43.22 83 ARG A CA 1
ATOM 644 C C . ARG A 1 83 ? 14.973 8.149 23.044 1.00 43.22 83 ARG A C 1
ATOM 646 O O . ARG A 1 83 ? 15.698 7.742 22.148 1.00 43.22 83 ARG A O 1
ATOM 653 N N . ALA A 1 84 ? 14.428 9.364 23.075 1.00 39.69 84 ALA A N 1
ATOM 654 C CA . ALA A 1 84 ? 14.577 10.368 22.035 1.00 39.69 84 ALA A CA 1
ATOM 655 C C . ALA A 1 84 ? 16.057 10.641 21.713 1.00 39.69 84 ALA A C 1
ATOM 657 O O . ALA A 1 84 ? 16.707 11.479 22.344 1.00 39.69 84 ALA A O 1
ATOM 658 N N . HIS A 1 85 ? 16.590 9.968 20.694 1.00 38.19 85 HIS A N 1
ATOM 659 C CA . HIS A 1 85 ? 17.810 10.415 20.040 1.00 38.19 85 HIS A CA 1
ATOM 660 C C . HIS A 1 85 ? 17.460 11.515 19.025 1.00 38.19 85 HIS A C 1
ATOM 662 O O . HIS A 1 85 ? 16.617 11.370 18.141 1.00 38.19 85 HIS A O 1
ATOM 668 N N . VAL A 1 86 ? 18.097 12.661 19.255 1.00 34.56 86 VAL A N 1
ATOM 669 C CA . VAL A 1 86 ? 18.031 13.953 18.564 1.00 34.56 86 VAL A CA 1
ATOM 670 C C . VAL A 1 86 ? 17.770 13.843 17.049 1.00 34.56 86 VAL A C 1
ATOM 672 O O . VAL A 1 86 ? 18.546 13.222 16.330 1.00 34.56 86 VAL A O 1
ATOM 675 N N . GLY A 1 87 ? 16.727 14.525 16.543 1.00 35.38 87 GLY A N 1
ATOM 676 C CA . GLY A 1 87 ? 16.733 15.050 15.165 1.00 35.38 87 GLY A CA 1
ATOM 677 C C . GLY A 1 87 ? 15.438 14.991 14.343 1.00 35.38 87 GLY A C 1
ATOM 678 O O . GLY A 1 87 ? 15.193 15.907 13.568 1.00 35.38 87 GLY A O 1
ATOM 679 N N . LEU A 1 88 ? 14.576 13.979 14.488 1.00 37.75 88 LEU A N 1
ATOM 680 C CA . LEU A 1 88 ? 13.322 13.877 13.714 1.00 37.75 88 LEU A CA 1
ATOM 681 C C . LEU A 1 88 ? 12.237 13.150 14.522 1.00 37.75 88 LEU A C 1
ATOM 683 O O . LEU A 1 88 ? 12.101 11.932 14.433 1.00 37.75 88 LEU A O 1
ATOM 687 N N . ALA A 1 89 ? 11.434 13.888 15.290 1.00 38.91 89 ALA A N 1
ATOM 688 C CA . ALA A 1 89 ? 10.280 13.332 16.000 1.00 38.91 89 ALA A CA 1
ATOM 689 C C . ALA A 1 89 ? 9.185 12.875 15.005 1.00 38.91 89 ALA A C 1
ATOM 691 O O . ALA A 1 89 ? 8.280 13.629 14.641 1.00 38.91 89 ALA A O 1
ATOM 692 N N . GLN A 1 90 ? 9.296 11.632 14.528 1.00 49.56 90 GLN A N 1
ATOM 693 C CA . GLN A 1 90 ? 8.363 10.991 13.590 1.00 49.56 90 GLN A CA 1
ATOM 694 C C . GLN A 1 90 ? 7.216 10.235 14.278 1.00 49.56 90 GLN A C 1
ATOM 696 O O . GLN A 1 90 ? 6.228 9.928 13.613 1.00 49.56 90 GLN A O 1
ATOM 701 N N . ALA A 1 91 ? 7.299 9.955 15.582 1.00 56.22 91 ALA A N 1
ATOM 702 C CA . ALA A 1 91 ? 6.280 9.175 16.279 1.00 56.22 91 ALA A CA 1
ATOM 703 C C . ALA A 1 91 ? 4.951 9.947 16.400 1.00 56.22 91 ALA A C 1
ATOM 705 O O . ALA A 1 91 ? 4.907 11.085 16.876 1.00 56.22 91 ALA A O 1
ATOM 706 N N . ILE A 1 92 ? 3.854 9.322 15.962 1.00 64.44 92 ILE A N 1
ATOM 707 C CA . ILE A 1 92 ? 2.494 9.801 16.225 1.00 64.44 92 ILE A CA 1
ATOM 708 C C . ILE A 1 92 ? 2.233 9.553 17.711 1.00 64.44 92 ILE A C 1
ATOM 710 O O . ILE A 1 92 ? 2.033 8.412 18.113 1.00 64.44 92 ILE A O 1
ATOM 714 N N . LYS A 1 93 ? 2.256 10.607 18.534 1.00 75.00 93 LYS A N 1
ATOM 715 C CA . LYS A 1 93 ? 1.827 10.498 19.932 1.00 75.00 93 LYS A CA 1
ATOM 716 C C . LYS A 1 93 ? 0.317 10.307 19.963 1.00 75.00 93 LYS A C 1
ATOM 718 O O . LYS A 1 93 ? -0.423 11.194 19.541 1.00 75.00 93 LYS A O 1
ATOM 723 N N . VAL A 1 94 ? -0.122 9.151 20.445 1.00 82.94 94 VAL A N 1
ATOM 724 C CA . VAL A 1 94 ? -1.543 8.823 20.568 1.00 82.94 94 VAL A CA 1
ATOM 725 C C . VAL A 1 94 ? -1.945 8.897 22.032 1.00 82.94 94 VAL A C 1
ATOM 727 O O . VAL A 1 94 ? -1.398 8.180 22.868 1.00 82.94 94 VAL A O 1
ATOM 730 N N . GLN A 1 95 ? -2.912 9.764 22.321 1.00 88.88 95 GLN A N 1
ATOM 731 C CA . GLN A 1 95 ? -3.496 9.933 23.647 1.00 88.88 95 GLN A CA 1
ATOM 732 C C . GLN A 1 95 ? -4.705 9.021 23.795 1.00 88.88 95 GLN A C 1
ATOM 734 O O . GLN A 1 95 ? -5.612 9.074 22.971 1.00 88.88 95 GLN A O 1
ATOM 739 N N . VAL A 1 96 ? -4.743 8.208 24.841 1.00 92.38 96 VAL A N 1
ATOM 740 C CA . VAL A 1 96 ? -5.880 7.350 25.177 1.00 92.38 96 VAL A CA 1
ATOM 741 C C . VAL A 1 96 ? -6.750 8.039 26.213 1.00 92.38 96 VAL A C 1
ATOM 743 O O . VAL A 1 96 ? -6.279 8.463 27.264 1.00 92.38 96 VAL A O 1
ATOM 746 N N . GLU A 1 97 ? -8.040 8.124 25.911 1.00 95.44 97 GLU A N 1
ATOM 747 C CA . GLU A 1 97 ? -9.041 8.842 26.706 1.00 95.44 97 GLU A CA 1
ATOM 748 C C . GLU A 1 97 ? -10.038 7.881 27.364 1.00 95.44 97 GLU A C 1
ATOM 750 O O . GLU A 1 97 ? -10.697 8.233 28.347 1.00 95.44 97 GLU A O 1
ATOM 755 N N . PHE A 1 98 ? -10.127 6.652 26.848 1.00 96.19 98 PHE A N 1
ATOM 756 C CA . PHE A 1 98 ? -10.986 5.602 27.378 1.00 96.19 98 PHE A CA 1
ATOM 757 C C . PHE A 1 98 ? -10.246 4.278 27.479 1.00 96.19 98 PHE A C 1
ATOM 759 O O . PHE A 1 98 ? -9.419 3.943 26.634 1.00 96.19 98 PHE A O 1
ATOM 766 N N . VAL A 1 99 ? -10.587 3.492 28.496 1.00 96.19 99 VAL A N 1
ATOM 767 C CA . VAL A 1 99 ? -9.976 2.185 28.739 1.00 96.19 99 VAL A CA 1
ATOM 768 C C . VAL A 1 99 ? -11.069 1.148 28.939 1.00 96.19 99 VAL A C 1
ATOM 770 O O . VAL A 1 99 ? -11.916 1.298 29.820 1.00 96.19 99 VAL A O 1
ATOM 773 N N . ARG A 1 100 ? -11.033 0.069 28.152 1.00 95.94 100 ARG A N 1
ATOM 774 C CA . ARG A 1 100 ? -11.816 -1.141 28.423 1.00 95.94 100 ARG A CA 1
ATOM 775 C C . ARG A 1 100 ? -11.004 -2.066 29.314 1.00 95.94 100 ARG A C 1
ATOM 777 O O . ARG A 1 100 ? -9.982 -2.607 28.888 1.00 95.94 100 ARG A O 1
ATOM 784 N N . ILE A 1 101 ? -11.450 -2.206 30.557 1.00 95.00 101 ILE A N 1
ATOM 785 C CA . ILE A 1 101 ? -10.707 -2.845 31.644 1.00 95.00 101 ILE A CA 1
ATOM 786 C C . ILE A 1 101 ? -10.470 -4.322 31.315 1.00 95.00 101 ILE A C 1
ATOM 788 O O . ILE A 1 101 ? -11.413 -5.056 31.018 1.00 95.00 101 ILE A O 1
ATOM 792 N N . LYS A 1 102 ? -9.214 -4.768 31.399 1.00 92.56 102 LYS A N 1
ATOM 793 C CA . LYS A 1 102 ? -8.836 -6.186 31.311 1.00 92.56 102 LYS A CA 1
ATOM 794 C C . LYS A 1 102 ? -8.467 -6.743 32.678 1.00 92.56 102 LYS A C 1
ATOM 796 O O . LYS A 1 102 ? -8.986 -7.790 33.045 1.00 92.56 102 LYS A O 1
ATOM 801 N N . CYS A 1 103 ? -7.659 -6.021 33.451 1.00 91.50 103 CYS A N 1
ATOM 802 C CA . CYS A 1 103 ? -7.361 -6.390 34.830 1.00 91.50 103 CYS A CA 1
ATOM 803 C C . CYS A 1 103 ? -7.284 -5.169 35.754 1.00 91.50 103 CYS A C 1
ATOM 805 O O . CYS A 1 103 ? -7.048 -4.034 35.327 1.00 91.50 103 CYS A O 1
ATOM 807 N N . ILE A 1 104 ? -7.533 -5.427 37.038 1.00 92.69 104 ILE A N 1
ATOM 808 C CA . ILE A 1 104 ? -7.489 -4.449 38.126 1.00 92.69 104 ILE A CA 1
ATOM 809 C C . ILE A 1 104 ? -6.569 -5.032 39.190 1.00 92.69 104 ILE A C 1
ATOM 811 O O . ILE A 1 104 ? -6.825 -6.124 39.700 1.00 92.69 104 ILE A O 1
ATOM 815 N N . ARG A 1 105 ? -5.510 -4.308 39.535 1.00 90.25 105 ARG A N 1
ATOM 816 C CA . ARG A 1 105 ? -4.467 -4.757 40.457 1.00 90.25 105 ARG A CA 1
ATOM 817 C C . ARG A 1 105 ? -4.325 -3.787 41.611 1.00 90.25 105 ARG A C 1
ATOM 819 O O . ARG A 1 105 ? -4.558 -2.586 41.482 1.00 90.25 105 ARG A O 1
ATOM 826 N N . ARG A 1 106 ? -3.935 -4.309 42.768 1.00 83.69 106 ARG A N 1
ATOM 827 C CA . ARG A 1 106 ? -3.581 -3.456 43.900 1.00 83.69 106 ARG A CA 1
ATOM 828 C C . ARG A 1 106 ? -2.246 -2.775 43.611 1.00 83.69 106 ARG A C 1
ATOM 830 O O . ARG A 1 106 ? -1.298 -3.454 43.244 1.00 83.69 106 ARG A O 1
ATOM 837 N N . LYS A 1 107 ? -2.169 -1.460 43.820 1.00 78.62 107 LYS A N 1
ATOM 838 C CA . LYS A 1 107 ? -0.937 -0.693 43.587 1.00 78.62 107 LYS A CA 1
ATOM 839 C C . LYS A 1 107 ? 0.148 -0.978 44.633 1.00 78.62 107 LYS A C 1
ATOM 841 O O . LYS A 1 107 ? 1.312 -1.128 44.295 1.00 78.62 107 LYS A O 1
ATOM 846 N N . SER A 1 108 ? -0.238 -1.057 45.907 1.00 77.44 108 SER A N 1
ATOM 847 C CA . SER A 1 108 ? 0.627 -1.455 47.027 1.00 77.44 108 SER A CA 1
ATOM 848 C C . SER A 1 108 ? -0.212 -1.848 48.250 1.00 77.44 108 SER A C 1
ATOM 850 O O . SER A 1 108 ? -1.401 -1.510 48.348 1.00 77.44 108 SER A O 1
ATOM 852 N N . ALA A 1 109 ? 0.381 -2.580 49.197 1.00 66.81 109 ALA A N 1
ATOM 853 C CA . ALA A 1 109 ? -0.269 -2.900 50.466 1.00 66.81 109 ALA A CA 1
ATOM 854 C C . ALA A 1 109 ? -0.588 -1.606 51.243 1.00 66.81 109 ALA A C 1
ATOM 856 O O . ALA A 1 109 ? 0.299 -0.811 51.527 1.00 66.81 109 ALA A O 1
ATOM 857 N N . GLY A 1 110 ? -1.869 -1.379 51.556 1.00 67.44 110 GLY A N 1
ATOM 858 C CA . GLY A 1 110 ? -2.347 -0.182 52.267 1.00 67.44 110 GLY A CA 1
ATOM 859 C C . GLY A 1 110 ? -2.865 0.961 51.382 1.00 67.44 110 GLY A C 1
ATOM 860 O O . GLY A 1 110 ? -3.574 1.822 51.890 1.00 67.44 110 GLY A O 1
ATOM 861 N N . SER A 1 111 ? -2.610 0.947 50.067 1.00 75.69 111 SER A N 1
ATOM 862 C CA . SER A 1 111 ? -3.186 1.943 49.151 1.00 75.69 111 SER A CA 1
ATOM 863 C C . SER A 1 111 ? -4.695 1.732 48.952 1.00 75.69 111 SER A C 1
ATOM 865 O O . SER A 1 111 ? -5.156 0.593 48.810 1.00 75.69 111 SER A O 1
ATOM 867 N N . SER A 1 112 ? -5.449 2.837 48.923 1.00 77.62 112 SER A N 1
ATOM 868 C CA . SER A 1 112 ? -6.861 2.906 48.508 1.00 77.62 112 SER A CA 1
ATOM 869 C C . SER A 1 112 ? -7.033 3.121 46.997 1.00 77.62 112 SER A C 1
ATOM 871 O O . SER A 1 112 ? -8.156 3.260 46.519 1.00 77.62 112 SER A O 1
ATOM 873 N N . ASP A 1 113 ? -5.930 3.156 46.249 1.00 86.94 113 ASP A N 1
ATOM 874 C CA . ASP A 1 113 ? -5.899 3.273 44.793 1.00 86.94 113 ASP A CA 1
ATOM 875 C C . ASP A 1 113 ? -5.504 1.939 44.137 1.00 86.94 113 ASP A C 1
ATOM 877 O O . ASP A 1 113 ? -4.849 1.082 44.744 1.00 86.94 113 ASP A O 1
ATOM 881 N N . VAL A 1 114 ? -5.895 1.771 42.876 1.00 90.56 114 VAL A N 1
ATOM 882 C CA . VAL A 1 114 ? -5.675 0.553 42.084 1.00 90.56 114 VAL A CA 1
ATOM 883 C C . VAL A 1 114 ? -4.998 0.876 40.759 1.00 90.56 114 VAL A C 1
ATOM 885 O O . VAL A 1 114 ? -5.222 1.938 40.184 1.00 90.56 114 VAL A O 1
ATOM 888 N N . ASP A 1 115 ? -4.205 -0.066 40.263 1.00 91.62 115 ASP A N 1
ATOM 889 C CA . ASP A 1 115 ? -3.677 -0.044 38.904 1.00 91.62 115 ASP A CA 1
ATOM 890 C C . ASP A 1 115 ? -4.664 -0.753 37.972 1.00 91.62 115 ASP A C 1
ATOM 892 O O . ASP A 1 115 ? -5.188 -1.827 38.274 1.00 91.62 115 ASP A O 1
ATOM 896 N N . ILE A 1 116 ? -4.928 -0.143 36.824 1.00 91.81 116 ILE A N 1
ATOM 897 C CA . ILE A 1 116 ? -5.887 -0.619 35.833 1.00 91.81 116 ILE A CA 1
ATOM 898 C C . ILE A 1 116 ? -5.146 -0.802 34.529 1.00 91.81 116 ILE A C 1
ATOM 900 O O . ILE A 1 116 ? -4.479 0.117 34.054 1.00 91.81 116 ILE A O 1
ATOM 904 N N . HIS A 1 117 ? -5.282 -1.990 33.955 1.00 91.81 117 HIS A N 1
ATOM 905 C CA . HIS A 1 117 ? -4.712 -2.313 32.661 1.00 91.81 117 HIS A CA 1
ATOM 906 C C . HIS A 1 117 ? -5.852 -2.692 31.721 1.00 91.81 117 HIS A C 1
ATOM 908 O O . HIS A 1 117 ? -6.746 -3.468 32.079 1.00 91.81 117 HIS A O 1
ATOM 914 N N . GLY A 1 118 ? -5.848 -2.139 30.515 1.00 92.06 118 GLY A N 1
ATOM 915 C CA . GLY A 1 118 ? -6.927 -2.378 29.568 1.00 92.06 118 GLY A CA 1
ATOM 916 C C . GLY A 1 118 ? -6.602 -1.951 28.149 1.00 92.06 118 GLY A C 1
ATOM 917 O O . GLY A 1 118 ? -5.530 -1.426 27.865 1.00 92.06 118 GLY A O 1
ATOM 918 N N . ILE A 1 119 ? -7.554 -2.192 27.255 1.00 92.62 119 ILE A N 1
ATOM 919 C CA . ILE A 1 119 ? -7.455 -1.761 25.859 1.00 92.62 119 ILE A CA 1
ATOM 920 C C . ILE A 1 119 ? -7.770 -0.267 25.806 1.00 92.62 119 ILE A C 1
ATOM 922 O O . ILE A 1 119 ? -8.814 0.150 26.314 1.00 92.62 119 ILE A O 1
ATOM 926 N N . GLY A 1 120 ? -6.874 0.518 25.211 1.00 94.00 120 GLY A N 1
ATOM 927 C CA . GLY A 1 120 ? -7.030 1.960 25.064 1.00 94.00 120 GLY A CA 1
ATOM 928 C C . GLY A 1 120 ? -7.847 2.355 23.836 1.00 94.00 120 GLY A C 1
ATOM 929 O O . GLY A 1 120 ? -7.762 1.715 22.787 1.00 94.00 120 GLY A O 1
ATOM 930 N N . PHE A 1 121 ? -8.610 3.437 23.965 1.00 95.25 121 PHE A N 1
ATOM 931 C CA . PHE A 1 121 ? -9.350 4.060 22.874 1.00 95.25 121 PHE A CA 1
ATOM 932 C C . PHE A 1 121 ? -9.158 5.575 22.896 1.00 95.25 121 PHE A C 1
ATOM 934 O O . PHE A 1 121 ? -9.134 6.198 23.964 1.00 95.25 121 PHE A O 1
ATOM 941 N N . SER A 1 122 ? -9.072 6.153 21.704 1.00 93.81 122 SER A N 1
ATOM 942 C CA . SER A 1 122 ? -8.947 7.594 21.473 1.00 93.81 122 SER A CA 1
ATOM 943 C C . SER A 1 122 ? -10.143 8.098 20.691 1.00 93.81 122 SER A C 1
ATOM 945 O O . SER A 1 122 ? -10.699 7.361 19.876 1.00 93.81 122 SER A O 1
ATOM 947 N N . ARG A 1 123 ? -10.539 9.353 20.886 1.00 92.31 123 ARG A N 1
ATOM 948 C CA . ARG A 1 123 ? -11.561 9.959 20.024 1.00 92.31 123 ARG A CA 1
ATOM 949 C C . ARG A 1 123 ? -11.052 10.075 18.591 1.00 92.31 123 ARG A C 1
ATOM 951 O O . ARG A 1 123 ? -9.881 10.349 18.342 1.00 92.31 123 ARG A O 1
ATOM 958 N N . ASN A 1 124 ? -11.948 9.946 17.618 1.00 90.50 124 ASN A N 1
ATOM 959 C CA . ASN A 1 124 ? -11.568 10.105 16.212 1.00 90.50 124 ASN A CA 1
ATOM 960 C C . ASN A 1 124 ? -10.979 11.498 15.914 1.00 90.50 124 ASN A C 1
ATOM 962 O O . ASN A 1 124 ? -10.074 11.631 15.088 1.00 90.50 124 ASN A O 1
ATOM 966 N N . GLU A 1 125 ? -11.457 12.536 16.606 1.00 85.25 125 GLU A N 1
ATOM 967 C CA . GLU A 1 125 ? -10.965 13.910 16.457 1.00 85.25 125 GLU A CA 1
ATOM 968 C C . GLU A 1 125 ? -9.515 14.100 16.937 1.00 85.25 125 GLU A C 1
ATOM 970 O O . GLU A 1 125 ? -8.803 14.942 16.386 1.00 85.25 125 GLU A O 1
ATOM 975 N N . THR A 1 126 ? -9.048 13.294 17.900 1.00 83.62 126 THR A N 1
ATOM 976 C CA . THR A 1 126 ? -7.693 13.397 18.468 1.00 83.62 126 THR A CA 1
ATOM 977 C C . THR A 1 126 ? -6.649 12.632 17.649 1.00 83.62 126 THR A C 1
ATOM 979 O O . THR A 1 126 ? -5.451 12.884 17.787 1.00 83.62 126 THR A O 1
ATOM 982 N N . LEU A 1 127 ? -7.068 11.785 16.700 1.00 84.31 127 LEU A N 1
ATOM 983 C CA . LEU A 1 127 ? -6.185 11.003 15.821 1.00 84.31 127 LEU A CA 1
ATOM 984 C C . LEU A 1 127 ? -5.653 11.798 14.621 1.00 84.31 127 LEU A C 1
ATOM 986 O O . LEU A 1 127 ? -5.742 11.383 13.463 1.00 84.31 127 LEU A O 1
ATOM 990 N N . CYS A 1 128 ? -5.103 12.978 14.918 1.00 76.62 128 CYS A N 1
ATOM 991 C CA . CYS A 1 128 ? -4.388 13.879 14.008 1.00 76.62 128 CYS A CA 1
ATOM 992 C C . CYS A 1 128 ? -5.118 14.195 12.690 1.00 76.62 128 CYS A C 1
ATOM 994 O O . CYS A 1 128 ? -4.497 14.564 11.693 1.00 76.62 128 CYS A O 1
ATOM 996 N N . GLY A 1 129 ? -6.439 14.045 12.662 1.00 81.19 129 GLY A N 1
ATOM 997 C CA . GLY A 1 129 ? -7.235 14.226 11.464 1.00 81.19 129 GLY A CA 1
ATOM 998 C C . GLY A 1 129 ? -7.147 13.101 10.426 1.00 81.19 129 GLY A C 1
ATOM 999 O O . GLY A 1 129 ? -7.551 13.315 9.289 1.00 81.19 129 GLY A O 1
ATOM 1000 N N . MET A 1 130 ? -6.688 11.904 10.781 1.00 86.31 130 MET A N 1
ATOM 1001 C CA . MET A 1 130 ? -6.801 10.730 9.901 1.00 86.31 130 MET A CA 1
ATOM 1002 C C . MET A 1 130 ? -8.246 10.220 9.795 1.00 86.31 130 MET A C 1
ATOM 1004 O O . MET A 1 130 ? -8.615 9.604 8.801 1.00 86.31 130 MET A O 1
ATOM 1008 N N . LEU A 1 131 ? -9.089 10.532 10.782 1.00 87.12 131 LEU A N 1
ATOM 1009 C CA . LEU A 1 131 ? -10.503 10.157 10.821 1.00 87.12 131 LEU A CA 1
ATOM 1010 C C . LEU A 1 131 ? -11.424 11.383 10.665 1.00 87.12 131 LEU A C 1
ATOM 1012 O O . LEU A 1 131 ? -10.966 12.532 10.784 1.00 87.12 131 LEU A O 1
ATOM 1016 N N . PRO A 1 132 ? -12.715 11.181 10.335 1.00 80.44 132 PRO A N 1
ATOM 1017 C CA . PRO A 1 132 ? -13.708 12.252 10.318 1.00 80.44 132 PRO A CA 1
ATOM 1018 C C . PRO A 1 132 ? -13.883 12.883 11.718 1.00 80.44 132 PRO A C 1
ATOM 1020 O O . PRO A 1 132 ? -14.178 12.166 12.666 1.00 80.44 132 PRO A O 1
ATOM 1023 N N . PRO A 1 133 ? -13.739 14.216 11.871 1.00 67.31 133 PRO A N 1
ATOM 1024 C CA . PRO A 1 133 ? -13.725 14.853 13.195 1.00 67.31 133 PRO A CA 1
ATOM 1025 C C . PRO A 1 133 ? -15.113 15.177 13.775 1.00 67.31 133 PRO A C 1
ATOM 1027 O O . PRO A 1 133 ? -15.217 15.524 14.940 1.00 67.31 133 PRO A O 1
ATOM 1030 N N . ARG A 1 134 ? -16.198 15.116 12.989 1.00 69.75 134 ARG A N 1
ATOM 1031 C CA . ARG A 1 134 ? -17.547 15.553 13.421 1.00 69.75 134 ARG A CA 1
ATOM 1032 C C . ARG A 1 134 ? -18.399 14.411 13.988 1.00 69.75 134 ARG A C 1
ATOM 1034 O O . ARG A 1 134 ? -19.584 14.323 13.684 1.00 69.75 134 ARG A O 1
ATOM 1041 N N . GLN A 1 135 ? -17.782 13.517 14.752 1.00 80.19 135 GLN A N 1
ATOM 1042 C CA . GLN A 1 135 ? -18.422 12.322 15.306 1.00 80.19 135 GLN A CA 1
ATOM 1043 C C . GLN A 1 135 ? -18.024 12.178 16.787 1.00 80.19 135 GLN A C 1
ATOM 1045 O O . GLN A 1 135 ? -17.035 11.512 17.087 1.00 80.19 135 GLN A O 1
ATOM 1050 N N . PRO A 1 136 ? -18.724 12.861 17.714 1.00 75.94 136 PRO A N 1
ATOM 1051 C CA . PRO A 1 136 ? -18.251 13.056 19.089 1.00 75.94 136 PRO A CA 1
ATOM 1052 C C . PRO A 1 136 ? -18.156 11.760 19.910 1.00 75.94 136 PRO A C 1
ATOM 1054 O O . PRO A 1 136 ? -17.353 11.692 20.842 1.00 75.94 136 PRO A O 1
ATOM 1057 N N . ASP A 1 137 ? -18.939 10.738 19.559 1.00 89.06 137 ASP A N 1
ATOM 1058 C CA . ASP A 1 137 ? -18.970 9.447 20.256 1.00 89.06 137 ASP A CA 1
ATOM 1059 C C . ASP A 1 137 ? -18.238 8.329 19.509 1.00 89.06 137 ASP A C 1
ATOM 1061 O O . ASP A 1 137 ? -18.160 7.205 20.007 1.00 89.06 137 ASP A O 1
ATOM 1065 N N . GLU A 1 138 ? -17.649 8.629 18.350 1.00 92.75 138 GLU A N 1
ATOM 1066 C CA . GLU A 1 138 ? -16.789 7.675 17.661 1.00 92.75 138 GLU A CA 1
ATOM 1067 C C . GLU A 1 138 ? -15.386 7.688 18.263 1.00 92.75 138 GLU A C 1
ATOM 1069 O O . GLU A 1 138 ? -14.703 8.718 18.353 1.00 92.75 138 GLU A O 1
ATOM 1074 N N . VAL A 1 139 ? -14.946 6.497 18.637 1.00 94.81 139 VAL A N 1
ATOM 1075 C CA . VAL A 1 139 ? -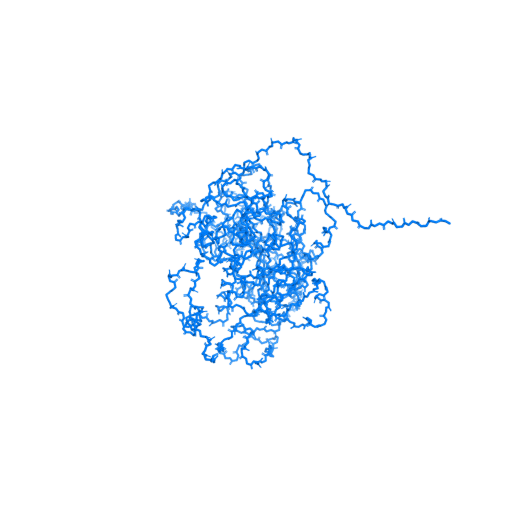13.615 6.234 19.160 1.00 94.81 139 VAL A CA 1
ATOM 1076 C C . VAL A 1 139 ? -12.919 5.191 18.302 1.00 94.81 139 VAL A C 1
ATOM 1078 O O . VAL A 1 139 ? -13.538 4.388 17.608 1.00 94.81 139 VAL A O 1
ATOM 1081 N N . THR A 1 140 ? -11.600 5.182 18.372 1.00 95.12 140 THR A N 1
ATOM 1082 C CA . THR A 1 140 ? -10.754 4.222 17.678 1.00 95.12 140 THR A CA 1
ATOM 1083 C C . THR A 1 140 ? -9.916 3.475 18.694 1.00 95.12 140 THR A C 1
ATOM 1085 O O . THR A 1 140 ? -9.316 4.070 19.592 1.00 95.12 140 THR A O 1
ATOM 1088 N N . MET A 1 141 ? -9.890 2.153 18.556 1.00 95.19 141 MET A N 1
ATOM 1089 C CA . MET A 1 141 ? -9.064 1.273 19.371 1.00 95.19 141 MET A CA 1
ATOM 1090 C C . MET A 1 141 ? -7.587 1.499 19.052 1.00 95.19 141 MET A C 1
ATOM 1092 O O . MET A 1 141 ? -7.210 1.506 17.883 1.00 95.19 141 MET A O 1
ATOM 1096 N N . ILE A 1 142 ? -6.741 1.642 20.069 1.00 92.44 142 ILE A N 1
ATOM 1097 C CA . ILE A 1 142 ? -5.303 1.856 19.886 1.00 92.44 142 ILE A CA 1
ATOM 1098 C C . ILE A 1 142 ? -4.548 0.561 20.169 1.00 92.44 142 ILE A C 1
ATOM 1100 O O . ILE A 1 142 ? -4.744 -0.061 21.212 1.00 92.44 142 ILE A O 1
ATOM 1104 N N . SER A 1 143 ? -3.683 0.154 19.237 1.00 88.25 143 SER A N 1
ATOM 1105 C CA . SER A 1 143 ? -2.878 -1.063 19.349 1.00 88.25 143 SER A CA 1
ATOM 1106 C C . SER A 1 143 ? -1.418 -0.773 19.019 1.00 88.25 143 SER A C 1
ATOM 1108 O O . SER A 1 143 ? -1.089 -0.440 17.885 1.00 88.25 143 SER A O 1
ATOM 1110 N N . VAL A 1 144 ? -0.529 -0.907 19.999 1.00 84.50 144 VAL A N 1
ATOM 1111 C CA . VAL A 1 144 ? 0.917 -0.722 19.808 1.00 84.50 144 VAL A CA 1
ATOM 1112 C C . VAL A 1 144 ? 1.607 -2.079 19.891 1.00 84.50 144 VAL A C 1
ATOM 1114 O O . VAL A 1 144 ? 1.355 -2.822 20.837 1.00 84.50 144 VAL A O 1
ATOM 1117 N N . LEU A 1 145 ? 2.433 -2.415 18.901 1.00 81.31 145 LEU A N 1
ATOM 1118 C CA . LEU A 1 145 ? 3.054 -3.731 18.726 1.00 81.31 145 LEU A CA 1
ATOM 1119 C C . LEU A 1 145 ? 4.564 -3.615 18.503 1.00 81.31 145 LEU A C 1
ATOM 1121 O O . LEU A 1 145 ? 5.016 -2.686 17.837 1.00 81.31 145 LEU A O 1
ATOM 1125 N N . ASP A 1 146 ? 5.315 -4.620 18.952 1.00 75.19 146 ASP A N 1
ATOM 1126 C CA . ASP A 1 146 ? 6.727 -4.811 18.601 1.00 75.19 146 ASP A CA 1
ATOM 1127 C C . ASP A 1 146 ? 6.885 -5.940 17.575 1.00 75.19 146 ASP A C 1
ATOM 1129 O O . ASP A 1 146 ? 6.229 -6.978 17.657 1.00 75.19 146 ASP A O 1
ATOM 1133 N N . TYR A 1 147 ? 7.742 -5.735 16.576 1.00 69.25 147 TYR A N 1
ATOM 1134 C CA . TYR A 1 147 ? 8.103 -6.725 15.562 1.00 69.25 147 TYR A CA 1
ATOM 1135 C C . TYR A 1 147 ? 9.445 -7.402 15.907 1.00 69.25 147 TYR A C 1
ATOM 1137 O O . TYR A 1 147 ? 10.384 -6.683 16.263 1.00 69.25 147 TYR A O 1
ATOM 1145 N N . PRO A 1 148 ? 9.590 -8.733 15.723 1.00 58.59 148 PRO A N 1
ATOM 1146 C CA . PRO A 1 148 ? 8.552 -9.688 15.332 1.00 58.59 148 PRO A CA 1
ATOM 1147 C C . PRO A 1 148 ? 7.681 -10.071 16.537 1.00 58.59 148 PRO A C 1
ATOM 1149 O O . PRO A 1 148 ? 8.184 -10.491 17.575 1.00 58.59 148 PRO A O 1
ATOM 1152 N N . SER A 1 149 ? 6.362 -9.969 16.395 1.00 50.94 149 SER A N 1
ATOM 1153 C CA . SER A 1 149 ? 5.443 -10.431 17.436 1.00 50.94 149 SER A CA 1
ATOM 1154 C C . SER A 1 149 ? 5.114 -11.906 17.210 1.00 50.94 149 SER A C 1
ATOM 1156 O O . SER A 1 149 ? 4.505 -12.255 16.200 1.00 50.94 149 SER A O 1
ATOM 1158 N N . ALA A 1 150 ? 5.495 -12.770 18.152 1.00 37.34 150 ALA A N 1
ATOM 1159 C CA . ALA A 1 150 ? 5.196 -14.206 18.128 1.00 37.34 150 ALA A CA 1
ATOM 1160 C C . ALA A 1 150 ? 3.770 -14.561 18.615 1.00 37.34 150 ALA A C 1
ATOM 1162 O O . ALA A 1 150 ? 3.390 -15.730 18.603 1.00 37.34 150 ALA A O 1
ATOM 1163 N N . ALA A 1 151 ? 2.978 -13.586 19.077 1.00 39.69 151 ALA A N 1
ATOM 1164 C CA . ALA A 1 151 ? 1.662 -13.830 19.679 1.00 39.69 151 ALA A CA 1
ATOM 1165 C C . ALA A 1 151 ? 0.523 -13.849 18.639 1.00 39.69 151 ALA A C 1
ATOM 1167 O O . ALA A 1 151 ? 0.666 -13.313 17.545 1.00 39.69 151 ALA A O 1
ATOM 1168 N N . ARG A 1 152 ? -0.636 -14.432 18.965 1.00 38.38 152 ARG A N 1
ATOM 1169 C CA . ARG A 1 152 ? -1.860 -14.291 18.149 1.00 38.38 152 ARG A CA 1
ATOM 1170 C C . ARG A 1 152 ? -2.439 -12.877 18.303 1.00 38.38 152 ARG A C 1
ATOM 1172 O O . ARG A 1 152 ? -2.246 -12.242 19.336 1.00 38.38 152 ARG A O 1
ATOM 1179 N N . TRP A 1 153 ? -3.121 -12.368 17.279 1.00 43.56 153 TRP A N 1
ATOM 1180 C CA . TRP A 1 153 ? -3.597 -10.975 17.214 1.00 43.56 153 TRP A CA 1
ATOM 1181 C C . TRP A 1 153 ? -4.570 -10.593 18.350 1.00 43.56 153 TRP A C 1
ATOM 1183 O O . TRP A 1 153 ? -4.564 -9.453 18.806 1.00 43.56 153 TRP A O 1
ATOM 1193 N N . ASP A 1 154 ? -5.338 -11.551 18.871 1.00 40.97 154 ASP A N 1
ATOM 1194 C CA . ASP A 1 154 ? -6.263 -11.405 20.004 1.00 40.97 154 ASP A CA 1
ATOM 1195 C C . ASP A 1 154 ? -5.546 -11.253 21.363 1.00 40.97 154 ASP A C 1
ATOM 1197 O O . ASP A 1 154 ? -6.136 -10.798 22.346 1.00 40.97 154 ASP A O 1
ATOM 1201 N N . GLN A 1 155 ? -4.251 -11.584 21.414 1.00 43.97 155 GLN A N 1
ATOM 1202 C CA . GLN A 1 155 ? -3.379 -11.495 22.593 1.00 43.97 155 GLN A CA 1
ATOM 1203 C C . GLN A 1 155 ? -2.359 -10.347 22.501 1.00 43.97 155 GLN A C 1
ATOM 1205 O O . GLN A 1 155 ? -1.542 -10.168 23.401 1.00 43.97 155 GLN A O 1
ATOM 1210 N N . GLN A 1 156 ? -2.401 -9.558 21.425 1.00 52.00 156 GLN A N 1
ATOM 1211 C CA . GLN A 1 156 ? -1.365 -8.588 21.063 1.00 52.00 156 GLN A CA 1
ATOM 1212 C C . GLN A 1 156 ? -1.674 -7.133 21.449 1.00 52.00 156 GLN A C 1
ATOM 1214 O O . GLN A 1 156 ? -0.922 -6.234 21.093 1.00 52.00 156 GLN A O 1
ATOM 1219 N N . HIS A 1 157 ? -2.751 -6.827 22.170 1.00 55.88 157 HIS A N 1
ATOM 1220 C CA . HIS A 1 157 ? -2.976 -5.436 22.570 1.00 55.88 157 HIS A CA 1
ATOM 1221 C C . HIS A 1 157 ? -2.009 -5.029 23.685 1.00 55.88 157 HIS A C 1
ATOM 1223 O O . HIS A 1 157 ? -2.142 -5.506 24.813 1.00 55.88 157 HIS A O 1
ATOM 1229 N N . SER A 1 158 ? -1.090 -4.097 23.400 1.00 66.88 158 SER A N 1
ATOM 1230 C CA . SER A 1 158 ? -0.385 -3.375 24.463 1.00 66.88 158 SER A CA 1
ATOM 1231 C C . SER A 1 158 ? -1.419 -2.745 25.391 1.00 66.88 158 SER A C 1
ATOM 1233 O O . SER A 1 158 ? -2.173 -1.853 24.996 1.00 66.88 158 SER A O 1
ATOM 1235 N N . LEU A 1 159 ? -1.501 -3.266 26.616 1.00 82.81 159 LEU A N 1
ATOM 1236 C CA . LEU A 1 159 ? -2.443 -2.770 27.603 1.00 82.81 159 LEU A CA 1
ATOM 1237 C C . LEU A 1 159 ? -1.969 -1.413 28.104 1.00 82.81 159 LEU A C 1
ATOM 1239 O O . LEU A 1 159 ? -0.851 -1.264 28.595 1.00 82.81 159 LEU A O 1
ATOM 1243 N N . VAL A 1 160 ? -2.863 -0.437 28.032 1.00 86.62 160 VAL A N 1
ATOM 1244 C CA . VAL A 1 160 ? -2.648 0.875 28.623 1.00 86.62 160 VAL A CA 1
ATOM 1245 C C . VAL A 1 160 ? -2.780 0.744 30.134 1.00 86.62 160 VAL A C 1
ATOM 1247 O O . VAL A 1 160 ? -3.763 0.180 30.625 1.00 86.62 160 VAL A O 1
ATOM 1250 N N . LYS A 1 161 ? -1.798 1.275 30.866 1.00 89.81 161 LYS A N 1
ATOM 1251 C CA . LYS A 1 161 ? -1.801 1.331 32.329 1.00 89.81 161 LYS A CA 1
ATOM 1252 C C . LYS A 1 161 ? -2.309 2.693 32.802 1.00 89.81 161 LYS A C 1
ATOM 1254 O O . LYS A 1 161 ? -1.840 3.731 32.349 1.00 89.81 161 LYS A O 1
ATOM 1259 N N . THR A 1 162 ? -3.239 2.701 33.751 1.00 92.38 162 THR A N 1
ATOM 1260 C CA . THR A 1 162 ? -3.702 3.923 34.422 1.00 92.38 162 THR A CA 1
ATOM 1261 C C . THR A 1 162 ? -4.067 3.653 35.884 1.00 92.38 162 THR A C 1
ATOM 1263 O O . THR A 1 162 ? -4.125 2.503 36.313 1.00 92.38 162 THR A O 1
ATOM 1266 N N . SER A 1 163 ? -4.296 4.710 36.662 1.00 92.94 163 SER A N 1
ATOM 1267 C CA . SER A 1 163 ? -4.697 4.627 38.074 1.00 92.94 163 SER A CA 1
ATOM 1268 C C . SER A 1 163 ? -6.215 4.750 38.218 1.00 92.94 163 SER A C 1
ATOM 1270 O O . SER A 1 163 ? -6.864 5.482 37.467 1.00 92.94 163 SER A O 1
ATOM 1272 N N . GLY A 1 164 ? -6.784 4.086 39.226 1.00 91.31 164 GLY A N 1
ATOM 1273 C CA . GLY A 1 164 ? -8.188 4.225 39.606 1.00 91.31 164 GLY A CA 1
ATOM 1274 C C . GLY A 1 164 ? -8.589 5.673 39.902 1.00 91.31 164 GLY A C 1
ATOM 1275 O O . GLY A 1 164 ? -9.683 6.098 39.529 1.00 91.31 164 GLY A O 1
ATOM 1276 N N . SER A 1 165 ? -7.687 6.465 40.485 1.00 92.31 165 SER A N 1
ATOM 1277 C CA . SER A 1 165 ? -7.893 7.904 40.715 1.00 92.31 165 SER A CA 1
ATOM 1278 C C . SER A 1 165 ? -8.075 8.724 39.424 1.00 92.31 165 SER A C 1
ATOM 1280 O O . SER A 1 165 ? -8.783 9.736 39.431 1.00 92.31 165 SER A O 1
ATOM 1282 N N . ASN A 1 166 ? -7.522 8.258 38.297 1.00 94.94 166 ASN A N 1
ATOM 1283 C CA . ASN A 1 166 ? -7.670 8.897 36.988 1.00 94.94 166 ASN A CA 1
ATOM 1284 C C . ASN A 1 166 ? -9.004 8.552 36.300 1.00 94.94 166 ASN A C 1
ATOM 1286 O O . ASN A 1 166 ? -9.270 9.031 35.202 1.00 94.94 166 ASN A O 1
ATOM 1290 N N . ILE A 1 167 ? -9.882 7.753 36.914 1.00 95.12 167 ILE A N 1
ATOM 1291 C CA . ILE A 1 167 ? -11.195 7.458 36.330 1.00 95.12 167 ILE A CA 1
ATOM 1292 C C . ILE A 1 167 ? -12.170 8.609 36.580 1.00 95.12 167 ILE A C 1
ATOM 1294 O O . ILE A 1 167 ? -12.438 9.016 37.720 1.00 95.12 167 ILE A O 1
ATOM 1298 N N . LEU A 1 168 ? -12.742 9.108 35.484 1.00 94.44 168 LEU A N 1
ATOM 1299 C CA . LEU A 1 168 ? -13.799 10.111 35.487 1.00 94.44 168 LEU A CA 1
ATOM 1300 C C . LEU A 1 168 ? -15.176 9.464 35.675 1.00 94.44 168 LEU A C 1
ATOM 1302 O O . LEU A 1 168 ? -15.877 9.802 36.625 1.00 94.44 168 LEU A O 1
ATOM 1306 N N . CYS A 1 169 ? -15.556 8.548 34.781 1.00 93.25 169 CYS A N 1
ATOM 1307 C CA . CYS A 1 169 ? -16.858 7.874 34.778 1.00 93.25 169 CYS A CA 1
ATOM 1308 C C . CYS A 1 169 ? -16.809 6.538 34.014 1.00 93.25 169 CYS A C 1
ATOM 1310 O O . CYS A 1 169 ? -15.842 6.249 33.308 1.00 93.25 169 CYS A O 1
ATOM 1312 N N . ALA A 1 170 ? -17.856 5.720 34.149 1.00 92.62 170 ALA A N 1
ATOM 1313 C CA . ALA A 1 170 ? -18.083 4.562 33.282 1.00 92.62 170 ALA A CA 1
ATOM 1314 C C . ALA A 1 170 ? -18.770 4.993 31.973 1.00 92.62 170 ALA A C 1
ATOM 1316 O O . ALA A 1 170 ? -19.552 5.944 31.971 1.00 92.62 170 ALA A O 1
ATOM 1317 N N . ARG A 1 171 ? -18.497 4.282 30.875 1.00 93.69 171 ARG A N 1
ATOM 1318 C CA . ARG A 1 171 ? -19.109 4.495 29.555 1.00 93.69 171 ARG A CA 1
ATOM 1319 C C . ARG A 1 171 ? -19.553 3.165 28.954 1.00 93.69 171 ARG A C 1
ATOM 1321 O O . ARG A 1 171 ? -18.872 2.155 29.117 1.00 93.69 171 ARG A O 1
ATOM 1328 N N . GLU A 1 172 ? -20.671 3.179 28.237 1.00 92.88 172 GLU A N 1
ATOM 1329 C CA . GLU A 1 172 ? -21.013 2.108 27.298 1.00 92.88 172 GLU A CA 1
ATOM 1330 C C . GLU A 1 172 ? -20.141 2.258 26.045 1.00 92.88 172 GLU A C 1
ATOM 1332 O O . GLU A 1 172 ? -19.906 3.378 25.582 1.00 92.88 172 GLU A O 1
ATOM 1337 N N . LEU A 1 173 ? -19.644 1.140 25.520 1.00 94.81 173 LEU A N 1
ATOM 1338 C CA . LEU A 1 173 ? -18.868 1.070 24.287 1.00 94.81 173 LEU A CA 1
ATOM 1339 C C . LEU A 1 173 ? -19.424 -0.063 23.433 1.00 94.81 173 LEU A C 1
ATOM 1341 O O . LEU A 1 173 ? -19.556 -1.176 23.933 1.00 94.81 173 LEU A O 1
ATOM 1345 N N . ARG A 1 174 ? -19.676 0.228 22.159 1.00 95.56 174 ARG A N 1
ATOM 1346 C CA . ARG A 1 174 ? -20.074 -0.735 21.134 1.00 95.56 174 ARG A CA 1
ATOM 1347 C C . ARG A 1 174 ? -18.966 -0.859 20.106 1.00 95.56 174 ARG A C 1
ATOM 1349 O O . ARG A 1 174 ? -18.513 0.145 19.557 1.00 95.56 174 ARG A O 1
ATOM 1356 N N . ILE A 1 175 ? -18.533 -2.075 19.835 1.00 96.25 175 ILE A N 1
ATOM 1357 C CA . ILE A 1 175 ? -17.608 -2.390 18.752 1.00 96.25 175 ILE A CA 1
ATOM 1358 C C . ILE A 1 175 ? -18.419 -2.957 17.602 1.00 96.25 175 ILE A C 1
ATOM 1360 O O . ILE A 1 175 ? -19.189 -3.895 17.778 1.00 96.25 175 ILE A O 1
ATOM 1364 N N . THR A 1 176 ? -18.285 -2.363 16.424 1.00 96.56 176 THR A N 1
ATOM 1365 C CA . THR A 1 176 ? -19.143 -2.696 15.289 1.00 96.56 176 THR A CA 1
ATOM 1366 C C . THR A 1 176 ? -18.383 -2.604 13.980 1.00 96.56 176 THR A C 1
ATOM 1368 O O . THR A 1 176 ? -17.551 -1.717 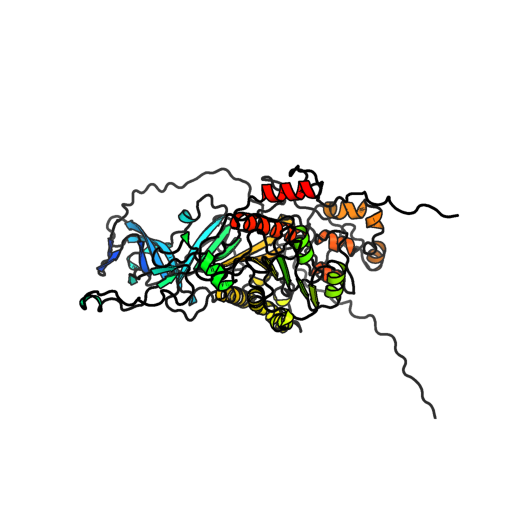13.784 1.00 96.56 176 THR A O 1
ATOM 1371 N N . ASN A 1 177 ? -18.713 -3.504 13.060 1.00 95.69 177 ASN A N 1
ATOM 1372 C CA . ASN A 1 177 ? -18.334 -3.421 11.658 1.00 95.69 177 ASN A CA 1
ATOM 1373 C C . ASN A 1 177 ? -19.502 -2.917 10.784 1.00 95.69 177 ASN A C 1
ATOM 1375 O O . ASN A 1 177 ? -19.442 -3.014 9.558 1.00 95.69 177 ASN A O 1
ATOM 1379 N N . ALA A 1 178 ? -20.569 -2.368 11.371 1.00 94.69 178 ALA A N 1
ATOM 1380 C CA . ALA A 1 178 ? -21.645 -1.707 10.641 1.00 94.69 178 ALA A CA 1
ATOM 1381 C C . ALA A 1 178 ? -21.197 -0.324 10.127 1.00 94.69 178 ALA A C 1
ATOM 1383 O O . ALA A 1 178 ? -20.326 0.320 10.727 1.00 94.69 178 ALA A O 1
ATOM 1384 N N . PRO A 1 179 ? -21.734 0.173 9.000 1.00 91.75 179 PRO A N 1
ATOM 1385 C CA . PRO A 1 179 ? -21.440 1.524 8.533 1.00 91.75 179 PRO A CA 1
ATOM 1386 C C . PRO A 1 179 ? -21.904 2.588 9.542 1.00 91.75 179 PRO A C 1
ATOM 1388 O O . PRO A 1 179 ? -22.721 2.354 10.428 1.00 91.75 179 PRO A O 1
ATOM 1391 N N . PHE A 1 180 ? -21.343 3.787 9.446 1.00 89.25 180 PHE A N 1
ATOM 1392 C CA . PHE A 1 180 ? -21.888 4.947 10.155 1.00 89.25 180 PHE A CA 1
ATOM 1393 C C . PHE A 1 180 ? -23.201 5.387 9.473 1.00 89.25 180 PHE A C 1
ATOM 1395 O O . PHE A 1 180 ? -23.221 5.399 8.239 1.00 89.25 180 PHE A O 1
ATOM 1402 N N . PRO A 1 181 ? -24.261 5.797 10.206 1.00 90.62 181 PRO A N 1
ATOM 1403 C CA . PRO A 1 181 ? -24.332 6.072 11.650 1.00 90.62 181 PRO A CA 1
ATOM 1404 C C . PRO A 1 181 ? -24.936 4.944 12.515 1.00 90.62 181 PRO A C 1
ATOM 1406 O O . PRO A 1 181 ? -25.438 5.225 13.605 1.00 90.62 181 PRO A O 1
ATOM 1409 N N . ASP A 1 182 ? -24.915 3.685 12.075 1.00 90.00 182 ASP A N 1
ATOM 1410 C CA . ASP A 1 182 ? -25.546 2.586 12.824 1.00 90.00 182 ASP A CA 1
ATOM 1411 C C . ASP A 1 182 ? -25.007 2.493 14.267 1.00 90.00 182 ASP A C 1
ATOM 1413 O O . ASP A 1 182 ? -23.852 2.801 14.549 1.00 90.00 182 ASP A O 1
ATOM 1417 N N . HIS A 1 183 ? -25.843 2.117 15.234 1.00 89.88 183 HIS A N 1
ATOM 1418 C CA . HIS A 1 183 ? -25.474 2.030 16.661 1.00 89.88 183 HIS A CA 1
ATOM 1419 C C . HIS A 1 183 ? -25.023 3.338 17.353 1.00 89.88 183 HIS A C 1
ATOM 1421 O O . HIS A 1 183 ? -24.742 3.295 18.551 1.00 89.88 183 HIS A O 1
ATOM 1427 N N . HIS A 1 184 ? -25.013 4.493 16.669 1.00 82.62 184 HIS A N 1
ATOM 1428 C CA . HIS A 1 184 ? -24.588 5.793 17.224 1.00 82.62 184 HIS A CA 1
ATOM 1429 C C . HIS A 1 184 ? -25.611 6.419 18.195 1.00 82.62 184 HIS A C 1
ATOM 1431 O O . HIS A 1 184 ? -25.312 7.376 18.906 1.00 82.62 184 HIS A O 1
ATOM 1437 N N . SER A 1 185 ? -26.841 5.900 18.232 1.00 76.19 185 SER A N 1
ATOM 1438 C CA . SER A 1 185 ? -27.889 6.325 19.169 1.00 76.19 185 SER A CA 1
ATOM 1439 C C . SER A 1 185 ? -28.172 5.230 20.196 1.00 76.19 185 SER A C 1
ATOM 1441 O O . SER A 1 185 ? -28.001 4.037 19.920 1.00 76.19 185 SER A O 1
ATOM 1443 N N . ALA A 1 186 ? -28.656 5.613 21.379 1.00 61.09 186 ALA A N 1
ATOM 1444 C CA . ALA A 1 186 ? -29.370 4.668 22.232 1.00 61.09 186 ALA A CA 1
ATOM 1445 C C . ALA A 1 186 ? -30.571 4.149 21.420 1.00 61.09 186 ALA A C 1
ATOM 1447 O O . ALA A 1 186 ? -31.336 4.953 20.886 1.00 61.09 186 ALA A O 1
ATOM 1448 N N . GLY A 1 187 ? -30.680 2.831 21.221 1.00 53.62 187 GLY A N 1
ATOM 1449 C CA . GLY A 1 187 ? -31.785 2.256 20.449 1.00 53.62 187 GLY A CA 1
ATOM 1450 C C . GLY A 1 187 ? -33.147 2.629 21.055 1.00 53.62 187 GLY A C 1
ATOM 1451 O O . GLY A 1 187 ? -33.202 3.106 22.193 1.00 53.62 187 GLY A O 1
ATOM 1452 N N . PRO A 1 188 ? -34.266 2.402 20.344 1.00 40.75 188 PRO A N 1
ATOM 1453 C CA . PRO A 1 188 ? -35.576 2.486 20.968 1.00 40.75 188 PRO A CA 1
ATOM 1454 C C . PRO A 1 188 ? -35.604 1.459 22.101 1.00 40.75 188 PRO A C 1
ATOM 1456 O O . PRO A 1 188 ? -35.606 0.254 21.870 1.00 40.75 188 PRO A O 1
ATOM 1459 N N . SER A 1 189 ? -35.550 1.955 23.335 1.00 42.09 189 SER A N 1
ATOM 1460 C CA . SER A 1 189 ? -35.675 1.176 24.558 1.00 42.09 189 SER A CA 1
ATOM 1461 C C . SER A 1 189 ? -36.841 0.197 24.416 1.00 42.09 189 SER A C 1
ATOM 1463 O O . SER A 1 189 ? -38.000 0.625 24.424 1.00 42.09 189 SER A O 1
ATOM 1465 N N . GLY A 1 190 ? -36.551 -1.102 24.305 1.00 37.81 190 GLY A N 1
ATOM 1466 C CA . GLY A 1 190 ? -37.557 -2.129 24.548 1.00 37.81 190 GLY A CA 1
ATOM 1467 C C . GLY A 1 190 ? -38.201 -1.864 25.909 1.00 37.81 190 GLY A C 1
ATOM 1468 O O . GLY A 1 190 ? -37.520 -1.381 26.811 1.00 37.81 190 GLY A O 1
ATOM 1469 N N . HIS A 1 191 ? -39.512 -2.098 26.008 1.00 35.62 191 HIS A N 1
ATOM 1470 C CA . HIS A 1 191 ? -40.410 -1.823 27.137 1.00 35.62 191 HIS A CA 1
ATOM 1471 C C . HIS A 1 191 ? -39.809 -2.062 28.541 1.00 35.62 191 HIS A C 1
ATOM 1473 O O . HIS A 1 191 ? -40.102 -3.046 29.213 1.00 35.62 191 HIS A O 1
ATOM 1479 N N . GLY A 1 192 ? -38.976 -1.130 28.997 1.00 37.66 192 GLY A N 1
ATOM 1480 C CA . GLY A 1 192 ? -38.381 -1.077 30.322 1.00 37.66 192 GLY A CA 1
ATOM 1481 C C . GLY A 1 192 ? -39.024 0.047 31.120 1.00 37.66 192 GLY A C 1
ATOM 1482 O O . GLY A 1 192 ? -39.345 1.104 30.571 1.00 37.66 192 GLY A O 1
ATOM 1483 N N . SER A 1 193 ? -39.241 -0.205 32.408 1.00 35.44 193 SER A N 1
ATOM 1484 C CA . SER A 1 193 ? -39.985 0.661 33.319 1.00 35.44 193 SER A CA 1
ATOM 1485 C C . SER A 1 193 ? -39.489 2.123 33.330 1.00 35.44 193 SER A C 1
ATOM 1487 O O . SER A 1 193 ? -38.295 2.381 33.135 1.00 35.44 193 SER A O 1
ATOM 1489 N N . PRO A 1 194 ? -40.383 3.099 33.605 1.00 40.56 194 PRO A N 1
ATOM 1490 C CA . PRO A 1 194 ? -40.073 4.536 33.584 1.00 40.56 194 PRO A CA 1
ATOM 1491 C C . PRO A 1 194 ? -38.909 4.961 34.496 1.00 40.56 194 PRO A C 1
ATOM 1493 O O . PRO A 1 194 ? -38.319 6.016 34.286 1.00 40.56 194 PRO A O 1
ATOM 1496 N N . GLU A 1 195 ? -38.540 4.130 35.472 1.00 38.78 195 GLU A N 1
ATOM 1497 C CA . GLU A 1 195 ? -37.484 4.387 36.457 1.00 38.78 195 GLU A CA 1
ATOM 1498 C C . GLU A 1 195 ? -36.056 4.288 35.886 1.00 38.78 195 GLU A C 1
ATOM 1500 O O . GLU A 1 195 ? -35.129 4.854 36.462 1.00 38.78 195 GLU A O 1
ATOM 1505 N N . ARG A 1 196 ? -35.848 3.644 34.724 1.00 39.66 196 ARG A N 1
ATOM 1506 C CA . ARG A 1 196 ? -34.522 3.589 34.064 1.00 39.66 196 ARG A CA 1
ATOM 1507 C C . ARG A 1 196 ? -34.207 4.797 33.178 1.00 39.66 196 ARG A C 1
ATOM 1509 O O . ARG A 1 196 ? -33.054 4.982 32.799 1.00 39.66 196 ARG A O 1
ATOM 1516 N N . ARG A 1 197 ? -35.188 5.660 32.888 1.00 39.25 197 ARG A N 1
ATOM 1517 C CA . ARG A 1 197 ? -35.010 6.834 32.007 1.00 39.25 197 ARG A CA 1
ATOM 1518 C C . ARG A 1 197 ? -34.158 7.959 32.616 1.00 39.25 197 ARG A C 1
ATOM 1520 O O . ARG A 1 197 ? -33.825 8.905 31.915 1.00 39.25 197 ARG A O 1
ATOM 1527 N N . GLY A 1 198 ? -33.789 7.867 33.898 1.00 35.59 198 GLY A N 1
ATOM 1528 C CA . GLY A 1 198 ? -33.040 8.906 34.616 1.00 35.59 198 GLY A CA 1
ATOM 1529 C C . GLY A 1 198 ? -31.506 8.798 34.594 1.00 35.59 198 GLY A C 1
ATOM 1530 O O . GLY A 1 198 ? -30.857 9.689 35.141 1.00 35.59 198 GLY A O 1
ATOM 1531 N N . ALA A 1 199 ? -30.909 7.745 34.012 1.00 41.22 199 ALA A N 1
ATOM 1532 C CA . ALA A 1 199 ? -29.485 7.423 34.219 1.00 41.22 199 ALA A CA 1
ATOM 1533 C C . ALA A 1 199 ? -28.549 7.561 32.993 1.00 41.22 199 ALA A C 1
ATOM 1535 O O . ALA A 1 199 ? -27.344 7.728 33.186 1.00 41.22 199 ALA A O 1
ATOM 1536 N N . GLU A 1 200 ? -29.040 7.556 31.751 1.00 48.12 200 GLU A N 1
ATOM 1537 C CA . GLU A 1 200 ? -28.185 7.669 30.552 1.00 48.12 200 GLU A CA 1
ATOM 1538 C C . GLU A 1 200 ? -28.108 9.118 30.054 1.00 48.12 200 GLU A C 1
ATOM 1540 O O . GLU A 1 200 ? -28.864 9.555 29.192 1.00 48.12 200 GLU A O 1
ATOM 1545 N N . LYS A 1 201 ? -27.189 9.905 30.629 1.00 60.28 201 LYS A N 1
ATOM 1546 C CA . LYS A 1 201 ? -26.944 11.301 30.209 1.00 60.28 201 LYS A CA 1
ATOM 1547 C C . LYS A 1 201 ? -26.047 11.439 28.969 1.00 60.28 201 LYS A C 1
ATOM 1549 O O . LYS A 1 201 ? -25.890 12.557 28.486 1.00 60.28 201 LYS A O 1
ATOM 1554 N N . GLN A 1 202 ? -25.424 10.364 28.480 1.00 74.12 202 GLN A N 1
ATOM 1555 C CA . GLN A 1 202 ? -24.509 10.410 27.334 1.00 74.12 202 GLN A CA 1
ATOM 1556 C C . GLN A 1 202 ? -24.743 9.224 26.391 1.00 74.12 202 GLN A C 1
ATOM 1558 O O . GLN A 1 202 ? -24.918 8.110 26.885 1.00 74.12 202 GLN A O 1
ATOM 1563 N N . PRO A 1 203 ? -24.713 9.441 25.066 1.00 85.25 203 PRO A N 1
ATOM 1564 C CA . PRO A 1 203 ? -24.778 8.364 24.082 1.00 85.25 203 PRO A CA 1
ATOM 1565 C C . PRO A 1 203 ? -23.620 7.353 24.238 1.00 85.25 203 PRO A C 1
ATOM 1567 O O . PRO A 1 203 ? -22.555 7.679 24.794 1.00 85.25 203 PRO A O 1
ATOM 1570 N N . PRO A 1 204 ? -23.822 6.109 23.769 1.00 91.38 204 PRO A N 1
ATOM 1571 C CA . PRO A 1 204 ? -22.796 5.073 23.790 1.00 91.38 204 PRO A CA 1
ATOM 1572 C C . PRO A 1 204 ? -21.616 5.469 22.901 1.00 91.38 204 PRO A C 1
ATOM 1574 O O . PRO A 1 204 ? -21.802 6.062 21.842 1.00 91.38 204 PRO A O 1
ATOM 1577 N N . LEU A 1 205 ? -20.402 5.110 23.320 1.00 95.00 205 LEU A N 1
ATOM 1578 C CA . LEU A 1 205 ? -19.236 5.193 22.445 1.00 95.00 205 LEU A CA 1
ATOM 1579 C C . LEU A 1 205 ? -19.347 4.121 21.361 1.00 95.00 205 LEU A C 1
ATOM 1581 O O . LEU A 1 205 ? -19.785 3.005 21.647 1.00 95.00 205 LEU A O 1
ATOM 1585 N N . VAL A 1 206 ? -18.889 4.423 20.150 1.00 95.69 206 VAL A N 1
ATOM 1586 C CA . VAL A 1 206 ? -18.862 3.459 19.047 1.00 95.69 206 VAL A CA 1
ATOM 1587 C C . VAL A 1 206 ? -17.454 3.351 18.474 1.00 95.69 206 VAL A C 1
ATOM 1589 O O . VAL A 1 206 ? -16.784 4.354 18.258 1.00 95.69 206 VAL A O 1
ATOM 1592 N N . CYS A 1 207 ? -16.986 2.124 18.260 1.00 96.12 207 CYS A N 1
ATOM 1593 C CA . CYS A 1 207 ? -15.670 1.828 17.712 1.00 96.12 207 CYS A CA 1
ATOM 1594 C C . CYS A 1 207 ? -15.793 1.012 16.426 1.00 96.12 207 CYS A C 1
ATOM 1596 O O . CYS A 1 207 ? -16.217 -0.144 16.459 1.00 96.12 207 CYS A O 1
ATOM 1598 N N . ARG A 1 208 ? -15.360 1.606 15.310 1.00 95.44 208 ARG A N 1
ATOM 1599 C CA . ARG A 1 208 ? -15.319 0.975 13.974 1.00 95.44 208 ARG A CA 1
ATOM 1600 C C . ARG A 1 208 ? -13.929 0.750 13.422 1.00 95.44 208 ARG A C 1
ATOM 1602 O O . ARG A 1 208 ? -13.774 0.048 12.427 1.00 95.44 208 ARG A O 1
ATOM 1609 N N . PHE A 1 209 ? -12.932 1.370 14.037 1.00 95.38 209 PHE A N 1
ATOM 1610 C CA . PHE A 1 209 ? -11.560 1.311 13.574 1.00 95.38 209 PHE A CA 1
ATOM 1611 C C . PHE A 1 209 ? -10.618 0.967 14.715 1.00 95.38 209 PHE A C 1
ATOM 1613 O O . PHE A 1 209 ? -10.838 1.309 15.880 1.00 95.38 209 PHE A O 1
ATOM 1620 N N . ARG A 1 210 ? -9.523 0.324 14.336 1.00 94.12 210 ARG A N 1
ATOM 1621 C CA . ARG A 1 210 ? -8.323 0.148 15.129 1.00 94.12 210 ARG A CA 1
ATOM 1622 C C . ARG A 1 210 ? -7.185 0.892 14.457 1.00 94.12 210 ARG A C 1
ATOM 1624 O O . ARG A 1 210 ? -6.904 0.653 13.287 1.00 94.12 210 ARG A O 1
ATOM 1631 N N . PHE A 1 211 ? -6.494 1.738 15.206 1.00 93.94 211 PHE A N 1
ATOM 1632 C CA . PHE A 1 211 ? -5.216 2.292 14.796 1.00 93.94 211 PHE A CA 1
ATOM 1633 C C . PHE A 1 211 ? -4.086 1.469 15.415 1.00 93.94 211 PHE A C 1
ATOM 1635 O O . PHE A 1 211 ? -3.927 1.411 16.635 1.00 93.94 211 PHE A O 1
ATOM 1642 N N . GLN A 1 212 ? -3.338 0.789 14.555 1.00 91.06 212 GLN A N 1
ATOM 1643 C CA . GLN A 1 212 ? -2.228 -0.078 14.897 1.00 91.06 212 GLN A CA 1
ATOM 1644 C C . GLN A 1 212 ? -0.903 0.590 14.534 1.00 91.06 212 GLN A C 1
ATOM 1646 O O . GLN A 1 212 ? -0.717 1.041 13.405 1.00 91.06 212 GLN A O 1
ATOM 1651 N N . ILE A 1 213 ? 0.033 0.598 15.477 1.00 87.69 213 ILE A N 1
ATOM 1652 C CA . ILE A 1 213 ? 1.396 1.095 15.295 1.00 87.69 213 ILE A CA 1
ATOM 1653 C C . ILE A 1 213 ? 2.344 -0.051 15.615 1.00 87.69 213 ILE A C 1
ATOM 1655 O O . ILE A 1 213 ? 2.294 -0.606 16.712 1.00 87.69 213 ILE A O 1
ATOM 1659 N N . GLN A 1 214 ? 3.202 -0.408 14.669 1.00 85.62 214 GLN A N 1
ATOM 1660 C CA . GLN A 1 214 ? 4.192 -1.459 14.849 1.00 85.62 214 GLN A CA 1
ATOM 1661 C C . GLN A 1 214 ? 5.598 -0.865 14.845 1.00 85.62 214 GLN A C 1
ATOM 1663 O O . GLN A 1 214 ? 5.953 -0.121 13.933 1.00 85.62 214 GLN A O 1
ATOM 1668 N N . TYR A 1 215 ? 6.405 -1.216 15.840 1.00 81.50 215 TYR A N 1
ATOM 1669 C CA . TYR A 1 215 ? 7.804 -0.815 15.977 1.00 81.50 215 TYR A CA 1
ATOM 1670 C C . TYR A 1 215 ? 8.742 -1.986 15.684 1.00 81.50 215 TYR A C 1
ATOM 1672 O O . TYR A 1 215 ? 8.367 -3.147 15.828 1.00 81.50 215 TYR A O 1
ATOM 1680 N N . LEU A 1 216 ? 9.972 -1.688 15.263 1.00 73.38 216 LEU A N 1
ATOM 1681 C CA . LEU A 1 216 ? 11.027 -2.690 15.115 1.00 73.38 216 LEU A CA 1
ATOM 1682 C C . LEU A 1 216 ? 11.750 -2.864 16.458 1.00 73.38 216 LEU A C 1
ATOM 1684 O O . LEU A 1 216 ? 12.560 -2.015 16.827 1.00 73.38 216 LEU A O 1
ATOM 1688 N N . GLY A 1 217 ? 11.446 -3.939 17.190 1.00 63.81 217 GLY A N 1
ATOM 1689 C CA . GLY A 1 217 ? 11.979 -4.173 18.537 1.00 63.81 217 GLY A CA 1
ATOM 1690 C C . GLY A 1 217 ? 11.618 -3.084 19.562 1.00 63.81 217 GLY A C 1
ATOM 1691 O O . GLY A 1 217 ? 10.958 -2.094 19.252 1.00 63.81 217 GLY A O 1
ATOM 1692 N N . SER A 1 218 ? 12.076 -3.253 20.805 1.00 59.44 218 SER A N 1
ATOM 1693 C CA . SER A 1 218 ? 11.779 -2.344 21.927 1.00 59.44 218 SER A CA 1
ATOM 1694 C C . SER A 1 218 ? 12.599 -1.045 21.928 1.00 59.44 218 SER A C 1
ATOM 1696 O O . SER A 1 218 ? 12.253 -0.105 22.643 1.00 59.44 218 SER A O 1
ATOM 1698 N N . SER A 1 219 ? 13.671 -0.974 21.132 1.00 58.16 219 SER A N 1
ATOM 1699 C CA . SER A 1 219 ? 14.630 0.139 21.101 1.00 58.16 219 SER A CA 1
ATOM 1700 C C . SER A 1 219 ? 14.388 1.162 19.988 1.00 58.16 219 SER A C 1
ATOM 1702 O O . SER A 1 219 ? 14.966 2.244 20.046 1.00 58.16 219 SER A O 1
ATOM 1704 N N . SER A 1 220 ? 13.561 0.856 18.980 1.00 62.97 220 SER A N 1
ATOM 1705 C CA . SER A 1 220 ? 13.282 1.800 17.892 1.00 62.97 220 SER A CA 1
ATOM 1706 C C . SER A 1 220 ? 12.220 2.825 18.290 1.00 62.97 220 SER A C 1
ATOM 1708 O O . SER A 1 220 ? 11.119 2.456 18.710 1.00 62.97 220 SER A O 1
ATOM 1710 N N . ASP A 1 221 ? 12.525 4.103 18.058 1.00 66.12 221 ASP A N 1
ATOM 1711 C CA . ASP A 1 221 ? 11.596 5.233 18.200 1.00 66.12 221 ASP A CA 1
ATOM 1712 C C . ASP A 1 221 ? 10.728 5.450 16.950 1.00 66.12 221 ASP A C 1
ATOM 1714 O O . ASP A 1 221 ? 9.745 6.199 16.975 1.00 66.12 221 ASP A O 1
ATOM 1718 N N . LYS A 1 222 ? 11.095 4.825 15.823 1.00 70.62 222 LYS A N 1
ATOM 1719 C CA . LYS A 1 222 ? 10.401 4.993 14.544 1.00 70.62 222 LYS A CA 1
ATOM 1720 C C . LYS A 1 222 ? 9.451 3.822 14.307 1.00 70.62 222 LYS A C 1
ATOM 1722 O O . LYS A 1 222 ? 9.895 2.669 14.355 1.00 70.62 222 LYS A O 1
ATOM 1727 N N . PRO A 1 223 ? 8.164 4.090 14.014 1.00 77.38 223 PRO A N 1
ATOM 1728 C CA . PRO A 1 223 ? 7.251 3.026 13.643 1.00 77.38 223 PRO A CA 1
ATOM 1729 C C . PRO A 1 223 ? 7.729 2.390 12.335 1.00 77.38 223 PRO A C 1
ATOM 1731 O O . PRO A 1 223 ? 7.976 3.082 11.345 1.00 77.38 223 PRO A O 1
ATOM 1734 N N . LEU A 1 224 ? 7.848 1.066 12.345 1.00 84.44 224 LEU A N 1
ATOM 1735 C CA . LEU A 1 224 ? 8.079 0.253 11.159 1.00 84.44 224 LEU A CA 1
ATOM 1736 C C . LEU A 1 224 ? 6.873 0.346 10.224 1.00 84.44 224 LEU A C 1
ATOM 1738 O O . LEU A 1 224 ? 7.033 0.462 9.015 1.00 84.44 224 LEU A O 1
ATOM 1742 N N . GLU A 1 225 ? 5.667 0.298 10.787 1.00 89.69 225 GLU A N 1
ATOM 1743 C CA . GLU A 1 225 ? 4.416 0.265 10.042 1.00 89.69 225 GLU A CA 1
ATOM 1744 C C . GLU A 1 225 ? 3.294 0.921 10.850 1.00 89.69 225 GLU A C 1
ATOM 1746 O O . GLU A 1 225 ? 3.256 0.834 12.077 1.00 89.69 225 GLU A O 1
ATOM 1751 N N . ASN A 1 226 ? 2.359 1.559 10.150 1.00 92.12 226 ASN A N 1
ATOM 1752 C CA . ASN A 1 226 ? 1.095 1.996 10.727 1.00 92.12 226 ASN A CA 1
ATOM 1753 C C . ASN A 1 226 ? -0.060 1.377 9.938 1.00 92.12 226 ASN A C 1
ATOM 1755 O O . ASN A 1 226 ? 0.030 1.220 8.718 1.00 92.12 226 ASN A O 1
ATOM 1759 N N . ALA A 1 227 ? -1.161 1.071 10.615 1.00 94.31 227 ALA A N 1
ATOM 1760 C CA . ALA A 1 227 ? -2.381 0.608 9.977 1.00 94.31 227 ALA A CA 1
ATOM 1761 C C . ALA A 1 227 ? -3.618 1.191 10.659 1.00 94.31 227 ALA A C 1
ATOM 1763 O O . ALA A 1 227 ? -3.690 1.276 11.879 1.00 94.31 227 ALA A O 1
ATOM 1764 N N . LEU A 1 228 ? -4.608 1.580 9.867 1.00 95.81 228 LEU A N 1
ATOM 1765 C CA . LEU A 1 228 ? -5.932 1.964 10.324 1.00 95.81 228 LEU A CA 1
ATOM 1766 C C . LEU A 1 228 ? -6.917 0.944 9.760 1.00 95.81 228 LEU A C 1
ATOM 1768 O O . LEU A 1 228 ? -7.246 0.966 8.578 1.00 95.81 228 LEU A O 1
ATOM 1772 N N . ILE A 1 229 ? -7.313 0.000 10.600 1.00 96.06 229 ILE A N 1
ATOM 1773 C CA . ILE A 1 229 ? -8.018 -1.218 10.215 1.00 96.06 229 ILE A CA 1
ATOM 1774 C C . ILE A 1 229 ? -9.471 -1.072 10.638 1.00 96.06 229 ILE A C 1
ATOM 1776 O O . ILE A 1 229 ? -9.747 -0.774 11.799 1.00 96.06 229 ILE A O 1
ATOM 1780 N N . ARG A 1 230 ? -10.403 -1.256 9.708 1.00 95.50 230 ARG A N 1
ATOM 1781 C CA . ARG A 1 230 ? -11.821 -1.357 10.038 1.00 95.50 230 ARG A CA 1
ATOM 1782 C C . ARG A 1 230 ? -12.062 -2.667 10.784 1.00 95.50 230 ARG A C 1
ATOM 1784 O O . ARG A 1 230 ? -11.542 -3.696 10.371 1.00 95.50 230 ARG A O 1
ATOM 1791 N N . ILE A 1 231 ? -12.836 -2.611 11.863 1.00 95.94 231 ILE A N 1
ATOM 1792 C CA . ILE A 1 231 ? -13.240 -3.786 12.644 1.00 95.94 231 ILE A CA 1
ATOM 1793 C C . ILE A 1 231 ? -13.921 -4.796 11.709 1.00 95.94 231 ILE A C 1
ATOM 1795 O O . ILE A 1 231 ? -14.793 -4.400 10.928 1.00 95.94 231 ILE A O 1
ATOM 1799 N N . GLY A 1 232 ? -13.485 -6.057 11.770 1.00 94.06 232 GLY A N 1
ATOM 1800 C CA . GLY A 1 232 ? -14.070 -7.180 11.028 1.00 94.06 232 GLY A CA 1
ATOM 1801 C C . GLY A 1 232 ? -15.292 -7.792 11.717 1.00 94.06 232 GLY A C 1
ATOM 1802 O O . GLY A 1 232 ? -15.639 -7.430 12.845 1.00 94.06 232 GLY A O 1
ATOM 1803 N N . GLU A 1 233 ? -15.961 -8.725 11.040 1.00 94.06 233 GLU A N 1
ATOM 1804 C CA . GLU A 1 233 ? -17.127 -9.441 11.582 1.00 94.06 233 GLU A CA 1
ATOM 1805 C C . GLU A 1 233 ? -16.816 -10.224 12.869 1.00 94.06 233 GLU A C 1
ATOM 1807 O O . GLU A 1 233 ? -17.639 -10.269 13.787 1.00 94.06 233 GLU A O 1
ATOM 1812 N N . ASP A 1 234 ? -15.631 -10.825 12.951 1.00 92.25 234 ASP A N 1
ATOM 1813 C CA . ASP A 1 234 ? -15.157 -11.623 14.085 1.00 92.25 234 ASP A CA 1
ATOM 1814 C C . ASP A 1 234 ? -14.784 -10.777 15.313 1.00 92.25 234 ASP A C 1
ATOM 1816 O O . ASP A 1 234 ? -14.717 -11.286 16.433 1.00 92.25 234 ASP A O 1
ATOM 1820 N N . GLU A 1 235 ? -14.575 -9.478 15.111 1.00 91.12 235 GLU A N 1
ATOM 1821 C CA . GLU A 1 235 ? -14.148 -8.528 16.139 1.00 91.12 235 GLU A CA 1
ATOM 1822 C C . GLU A 1 235 ? -15.292 -7.666 16.687 1.00 91.12 235 GLU A C 1
ATOM 1824 O O . GLU A 1 235 ? -15.143 -7.029 17.736 1.00 91.12 235 GLU A O 1
ATOM 1829 N N . ALA A 1 236 ? -16.411 -7.607 15.965 1.00 94.94 236 ALA A N 1
ATOM 1830 C CA . ALA A 1 236 ? -17.585 -6.833 16.333 1.00 94.94 236 ALA A CA 1
ATOM 1831 C C . ALA A 1 236 ? -18.389 -7.506 17.458 1.00 94.94 236 ALA A C 1
ATOM 1833 O O . ALA A 1 236 ? -18.467 -8.732 17.561 1.00 94.94 236 ALA A O 1
ATOM 1834 N N . ASP A 1 237 ? -19.025 -6.690 18.302 1.00 94.44 237 ASP A N 1
ATOM 1835 C CA . ASP A 1 237 ? -19.892 -7.195 19.362 1.00 94.44 237 ASP A CA 1
ATOM 1836 C C . ASP A 1 237 ? -21.086 -7.954 18.739 1.00 94.44 237 ASP A C 1
ATOM 1838 O O . ASP A 1 237 ? -21.628 -7.496 17.727 1.00 94.44 237 ASP A O 1
ATOM 1842 N N . PRO A 1 238 ? -21.544 -9.083 19.323 1.00 92.50 238 PRO A N 1
ATOM 1843 C CA . PRO A 1 238 ? -22.570 -9.940 18.718 1.00 92.50 238 PRO A CA 1
ATOM 1844 C C . PRO A 1 238 ? -23.855 -9.221 18.287 1.00 92.50 238 PRO A C 1
ATOM 1846 O O . PRO A 1 238 ? -24.399 -9.541 17.235 1.00 92.50 238 PRO A O 1
ATOM 1849 N N . ASP A 1 239 ? -24.300 -8.226 19.058 1.00 90.94 239 ASP A N 1
ATOM 1850 C CA . ASP A 1 239 ? -25.528 -7.461 18.788 1.00 90.94 239 ASP A CA 1
ATOM 1851 C C . ASP A 1 239 ? -25.308 -6.271 17.832 1.00 90.94 239 ASP A C 1
ATOM 1853 O O . ASP A 1 239 ? -26.248 -5.555 17.487 1.00 90.94 239 ASP A O 1
ATOM 1857 N N . CYS A 1 240 ? -24.058 -6.017 17.433 1.00 92.56 240 CYS A N 1
ATOM 1858 C CA . CYS A 1 240 ? -23.659 -4.888 16.591 1.00 92.56 240 CYS A CA 1
ATOM 1859 C C . CYS A 1 240 ? -22.899 -5.315 15.327 1.00 92.56 240 CYS A C 1
ATOM 1861 O O . CYS A 1 240 ? -22.375 -4.455 14.616 1.00 92.56 240 CYS A O 1
ATOM 1863 N N . LYS A 1 241 ? -22.784 -6.616 15.052 1.00 94.69 241 LYS A N 1
ATOM 1864 C CA . LYS A 1 241 ? -22.065 -7.124 13.883 1.00 94.69 241 LYS A CA 1
ATOM 1865 C C . LYS A 1 241 ? -22.988 -7.304 12.683 1.00 94.69 241 LYS A C 1
ATOM 1867 O O . LYS A 1 241 ? -24.150 -7.678 12.822 1.00 94.69 241 LYS A O 1
ATOM 1872 N N . ILE A 1 242 ? -22.433 -7.096 11.498 1.00 94.75 242 ILE A N 1
ATOM 1873 C CA . ILE A 1 242 ? -23.029 -7.488 10.221 1.00 94.75 242 ILE A CA 1
ATOM 1874 C C . ILE A 1 242 ? -22.044 -8.387 9.464 1.00 94.75 242 ILE A C 1
ATOM 1876 O O . ILE A 1 242 ? -20.841 -8.213 9.636 1.00 94.75 242 ILE A O 1
ATOM 1880 N N . PRO A 1 243 ? -22.505 -9.326 8.625 1.00 95.06 243 PRO A N 1
ATOM 1881 C CA . PRO A 1 243 ? -21.609 -10.121 7.798 1.00 95.06 243 PRO A CA 1
ATOM 1882 C C . PRO A 1 243 ? -20.664 -9.268 6.945 1.00 95.06 243 PRO A C 1
ATOM 1884 O O . PRO A 1 243 ? -21.084 -8.275 6.335 1.00 95.06 243 PRO A O 1
ATOM 1887 N N . ASP A 1 244 ? -19.395 -9.661 6.852 1.00 94.44 244 ASP A N 1
ATOM 1888 C CA . ASP A 1 244 ? -18.415 -8.916 6.049 1.00 94.44 244 ASP A CA 1
ATOM 1889 C C . ASP A 1 244 ? -18.760 -8.934 4.548 1.00 94.44 244 ASP A C 1
ATOM 1891 O O . ASP A 1 244 ? -18.566 -7.938 3.844 1.00 94.44 244 ASP A O 1
ATOM 1895 N N . SER A 1 245 ? -19.410 -9.998 4.070 1.00 92.00 245 SER A N 1
ATOM 1896 C CA . SER A 1 245 ? -19.973 -10.065 2.716 1.00 92.00 245 SER A CA 1
ATOM 1897 C C . SER A 1 245 ? -21.010 -8.969 2.444 1.00 92.00 245 SER A C 1
ATOM 1899 O O . SER A 1 245 ? -20.996 -8.385 1.362 1.00 92.00 245 SER A O 1
ATOM 1901 N N . ILE A 1 246 ? -21.846 -8.604 3.423 1.00 93.56 246 ILE A N 1
ATOM 1902 C CA . ILE A 1 246 ? -22.823 -7.510 3.289 1.00 93.56 246 ILE A CA 1
ATOM 1903 C C . ILE A 1 246 ? -22.110 -6.159 3.187 1.00 93.56 246 ILE A C 1
ATOM 1905 O O . ILE A 1 246 ? -22.473 -5.334 2.346 1.00 93.56 246 ILE A O 1
ATOM 1909 N N . ASN A 1 247 ? -21.070 -5.923 3.994 1.00 94.50 247 ASN A N 1
ATOM 1910 C CA . ASN A 1 247 ? -20.251 -4.708 3.886 1.00 94.50 247 ASN A CA 1
ATOM 1911 C C . ASN A 1 247 ? -19.640 -4.568 2.485 1.00 94.50 247 ASN A C 1
ATOM 1913 O O . ASN A 1 247 ? -19.746 -3.506 1.860 1.00 94.50 247 ASN A O 1
ATOM 1917 N N . LEU A 1 248 ? -19.051 -5.653 1.979 1.00 93.94 248 LEU A N 1
ATOM 1918 C CA . LEU A 1 248 ? -18.466 -5.684 0.646 1.00 93.94 248 LEU A CA 1
ATOM 1919 C C . LEU A 1 248 ? -19.528 -5.478 -0.434 1.00 93.94 248 LEU A C 1
ATOM 1921 O O . LEU A 1 248 ? -19.317 -4.686 -1.352 1.00 93.94 248 LEU A O 1
ATOM 1925 N N . ASN A 1 249 ? -20.677 -6.144 -0.327 1.00 92.25 249 ASN A N 1
ATOM 1926 C CA . ASN A 1 249 ? -21.755 -6.038 -1.303 1.00 92.25 249 ASN A CA 1
ATOM 1927 C C . ASN A 1 249 ? -22.330 -4.620 -1.340 1.00 92.25 249 ASN A C 1
ATOM 1929 O O . ASN A 1 249 ? -22.411 -4.040 -2.419 1.00 92.25 249 ASN A O 1
ATOM 1933 N N . ARG A 1 250 ? -22.627 -4.007 -0.188 1.00 92.62 250 ARG A N 1
ATOM 1934 C CA . ARG A 1 250 ? -23.110 -2.616 -0.106 1.00 92.62 250 ARG A CA 1
ATOM 1935 C C . ARG A 1 250 ? -22.127 -1.612 -0.709 1.00 92.62 250 ARG A C 1
ATOM 1937 O O . ARG A 1 250 ? -22.549 -0.665 -1.368 1.00 92.62 250 ARG A O 1
ATOM 1944 N N . TRP A 1 251 ? -20.822 -1.806 -0.505 1.00 93.19 251 TRP A N 1
ATOM 1945 C CA . TRP A 1 251 ? -19.801 -0.909 -1.050 1.00 93.19 251 TRP A CA 1
ATOM 1946 C C . TRP A 1 251 ? -19.502 -1.163 -2.533 1.00 93.19 251 TRP A C 1
ATOM 1948 O O . TRP A 1 251 ? -19.514 -0.237 -3.348 1.00 93.19 251 TRP A O 1
ATOM 1958 N N . ARG A 1 252 ? -19.158 -2.400 -2.890 1.00 91.81 252 ARG A N 1
ATOM 1959 C CA . ARG A 1 252 ? -18.629 -2.765 -4.210 1.00 91.81 252 ARG A CA 1
ATOM 1960 C C . ARG A 1 252 ? -19.711 -3.271 -5.154 1.00 91.81 252 ARG A C 1
ATOM 1962 O O . ARG A 1 252 ? -19.542 -3.138 -6.362 1.00 91.81 252 ARG A O 1
ATOM 1969 N N . GLY A 1 253 ? -20.804 -3.831 -4.652 1.00 89.44 253 GLY A N 1
ATOM 1970 C CA . GLY A 1 253 ? -21.777 -4.579 -5.446 1.00 89.44 253 GLY A CA 1
ATOM 1971 C C . GLY A 1 253 ? -21.239 -5.951 -5.852 1.00 89.44 253 GLY A C 1
ATOM 1972 O O . GLY A 1 253 ? -21.205 -6.259 -7.041 1.00 89.44 253 GLY A O 1
ATOM 1973 N N . GLY A 1 254 ? -20.760 -6.729 -4.877 1.00 86.25 254 GLY A N 1
ATOM 1974 C CA . GLY A 1 254 ? -20.312 -8.109 -5.063 1.00 86.25 254 GLY A CA 1
ATOM 1975 C C . GLY A 1 254 ? -18.840 -8.281 -5.446 1.00 86.25 254 GLY A C 1
ATOM 1976 O O . GLY A 1 254 ? -18.114 -7.330 -5.756 1.00 86.25 254 GLY A O 1
ATOM 1977 N N . LYS A 1 255 ? -18.399 -9.542 -5.441 1.00 89.19 255 LYS A N 1
ATOM 1978 C CA . LYS A 1 255 ? -17.098 -9.983 -5.960 1.00 89.19 255 LYS A CA 1
ATOM 1979 C C . LYS A 1 255 ? -17.249 -11.237 -6.815 1.00 89.19 255 LYS A C 1
ATOM 1981 O O . LYS A 1 255 ? -18.201 -11.993 -6.653 1.00 89.19 255 LYS A O 1
ATOM 1986 N N . VAL A 1 256 ? -16.281 -11.463 -7.699 1.00 89.88 256 VAL A N 1
ATOM 1987 C CA . VAL A 1 256 ? -16.127 -12.726 -8.426 1.00 89.88 256 VAL A CA 1
ATOM 1988 C C . VAL A 1 256 ? -14.955 -13.481 -7.796 1.00 89.88 256 VAL A C 1
ATOM 1990 O O . VAL A 1 256 ? -13.813 -13.046 -7.969 1.00 89.88 256 VAL A O 1
ATOM 1993 N N . PRO A 1 257 ? -15.203 -14.584 -7.064 1.00 91.00 257 PRO A N 1
ATOM 1994 C CA . PRO A 1 257 ? -14.134 -15.412 -6.521 1.00 91.00 257 PRO A CA 1
ATOM 1995 C C . PRO A 1 257 ? -13.164 -15.851 -7.622 1.00 91.00 257 PRO A C 1
ATOM 1997 O O . PRO A 1 257 ? -13.594 -16.353 -8.667 1.00 91.00 257 PRO A O 1
ATOM 2000 N N . GLY A 1 258 ? -11.866 -15.633 -7.404 1.00 90.62 258 GLY A N 1
ATOM 2001 C CA . GLY A 1 258 ? -10.822 -16.001 -8.363 1.00 90.62 258 GLY A CA 1
ATOM 2002 C C . GLY A 1 258 ? -10.603 -14.995 -9.496 1.00 90.62 258 GLY A C 1
ATOM 2003 O O . GLY A 1 258 ? -9.807 -15.239 -10.400 1.00 90.62 258 GLY A O 1
ATOM 2004 N N . GLY A 1 259 ? -11.312 -13.865 -9.457 1.00 91.81 259 GLY A N 1
ATOM 2005 C CA . GLY A 1 259 ? -11.072 -12.720 -10.324 1.00 91.81 259 GLY A CA 1
ATOM 2006 C C . GLY A 1 259 ? -12.134 -12.486 -11.388 1.00 91.81 259 GLY A C 1
ATOM 2007 O O . GLY A 1 259 ? -12.841 -13.398 -11.824 1.00 91.81 259 GLY A O 1
ATOM 2008 N N . SER A 1 260 ? -12.258 -11.225 -11.788 1.00 91.25 260 SER A N 1
ATOM 2009 C CA . SER A 1 260 ? -13.343 -10.749 -12.647 1.00 91.25 260 SER A CA 1
ATOM 2010 C C . SER A 1 260 ? -13.105 -11.002 -14.142 1.00 91.25 260 SER A C 1
ATOM 2012 O O . SER A 1 260 ? -14.060 -11.009 -14.916 1.00 91.25 260 SER A O 1
ATOM 2014 N N . HIS A 1 261 ? -11.863 -11.242 -14.576 1.00 91.06 261 HIS A N 1
ATOM 2015 C CA . HIS A 1 261 ? -11.563 -11.511 -15.982 1.00 91.06 261 HIS A CA 1
ATOM 2016 C C . HIS A 1 261 ? -11.805 -12.983 -16.311 1.00 91.06 261 HIS A C 1
ATOM 2018 O O . HIS A 1 261 ? -11.191 -13.857 -15.700 1.00 91.06 261 HIS A O 1
ATOM 2024 N N . ARG A 1 262 ? -12.643 -13.264 -17.317 1.00 87.50 262 ARG A N 1
ATOM 2025 C CA . ARG A 1 262 ? -12.922 -14.621 -17.813 1.00 87.50 262 ARG A CA 1
ATOM 2026 C C . ARG A 1 262 ? -12.720 -14.7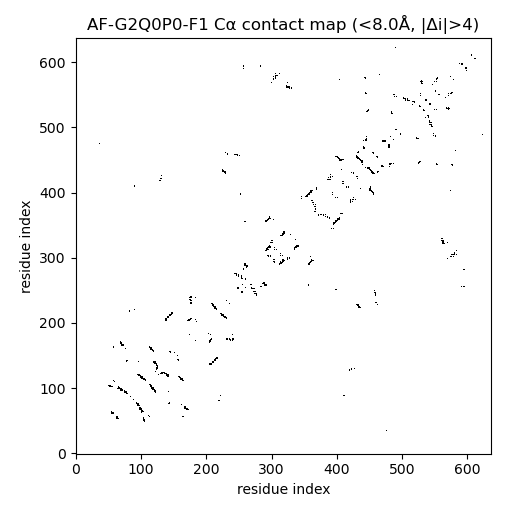00 -19.331 1.00 87.50 262 ARG A C 1
ATOM 2028 O O . ARG A 1 262 ? -13.432 -14.006 -20.064 1.00 87.50 262 ARG A O 1
ATOM 2035 N N . PRO A 1 263 ? -11.810 -15.556 -19.829 1.00 78.12 263 PRO A N 1
ATOM 2036 C CA . PRO A 1 263 ? -11.668 -15.797 -21.260 1.00 78.12 263 PRO A CA 1
ATOM 2037 C C . PRO A 1 263 ? -12.980 -16.359 -21.828 1.00 78.12 263 PRO A C 1
ATOM 2039 O O . PRO A 1 263 ? -13.457 -17.392 -21.364 1.00 78.12 263 PRO A O 1
ATOM 2042 N N . GLY A 1 264 ? -13.580 -15.679 -22.810 1.00 71.19 264 GLY A N 1
ATOM 2043 C CA . GLY A 1 264 ? -14.824 -16.121 -23.461 1.00 71.19 264 GLY A CA 1
ATOM 2044 C C . GLY A 1 264 ? -16.101 -15.349 -23.098 1.00 71.19 264 GLY A C 1
ATOM 2045 O O . GLY A 1 264 ? -17.160 -15.709 -23.598 1.00 71.19 264 GLY A O 1
ATOM 2046 N N . GLY A 1 265 ? -16.024 -14.278 -22.296 1.00 62.78 265 GLY A N 1
ATOM 2047 C CA . GLY A 1 265 ? -17.117 -13.294 -22.193 1.00 62.78 265 GLY A CA 1
ATOM 2048 C C . GLY A 1 265 ? -18.304 -13.696 -21.310 1.00 62.78 265 GLY A C 1
ATOM 2049 O O . GLY A 1 265 ? -19.453 -13.478 -21.683 1.00 62.78 265 GLY A O 1
ATOM 2050 N N . GLY A 1 266 ? -18.041 -14.257 -20.125 1.00 56.84 266 GLY A N 1
ATOM 2051 C CA . GLY A 1 266 ? -19.072 -14.385 -19.086 1.00 56.84 266 GLY A CA 1
ATOM 2052 C C . GLY A 1 266 ? -19.548 -13.017 -18.562 1.00 56.84 266 GLY A C 1
ATOM 2053 O O . GLY A 1 266 ? -18.863 -12.015 -18.784 1.00 56.84 266 GLY A O 1
ATOM 2054 N N . PRO A 1 267 ? -20.698 -12.947 -17.860 1.00 51.06 267 PRO A N 1
ATOM 2055 C CA . PRO A 1 267 ? -21.197 -11.692 -17.299 1.00 51.06 267 PRO A CA 1
ATOM 2056 C C . PRO A 1 267 ? -20.122 -11.024 -16.430 1.00 51.06 267 PRO A C 1
ATOM 2058 O O . PRO A 1 267 ? -19.541 -11.656 -15.549 1.00 51.06 267 PRO A O 1
ATOM 2061 N N . SER A 1 268 ? -19.845 -9.748 -16.714 1.00 52.78 268 SER A N 1
ATOM 2062 C CA . SER A 1 268 ? -18.738 -8.978 -16.127 1.00 52.78 268 SER A CA 1
ATOM 2063 C C . SER A 1 268 ? -18.929 -8.659 -14.645 1.00 52.78 268 SER A C 1
ATOM 2065 O O . SER A 1 268 ? -17.951 -8.378 -13.954 1.00 52.78 268 SER A O 1
ATOM 2067 N N . GLN A 1 269 ? -20.169 -8.700 -14.148 1.00 57.78 269 GLN A N 1
ATOM 2068 C CA . GLN A 1 269 ? -20.498 -8.557 -12.733 1.00 57.78 269 GLN A CA 1
ATOM 2069 C C . GLN A 1 269 ? -21.653 -9.498 -12.368 1.00 57.78 269 GLN A C 1
ATOM 2071 O O . GLN A 1 269 ? -22.640 -9.553 -13.105 1.00 57.78 269 GLN A O 1
ATOM 2076 N N . PRO A 1 270 ? -21.551 -10.244 -11.256 1.00 59.72 270 PRO A N 1
ATOM 2077 C CA . PRO A 1 270 ? -22.669 -11.029 -10.759 1.00 59.72 270 PRO A CA 1
ATOM 2078 C C . PRO A 1 270 ? -23.788 -10.082 -10.311 1.00 59.72 270 PRO A C 1
ATOM 2080 O O . PRO A 1 270 ? -23.519 -9.024 -9.739 1.00 59.72 270 PRO A O 1
ATOM 2083 N N . VAL A 1 271 ? -25.046 -10.460 -10.550 1.00 62.16 271 VAL A N 1
ATOM 2084 C CA . VAL A 1 271 ? -26.176 -9.841 -9.844 1.00 62.16 271 VAL A CA 1
ATOM 2085 C C . VAL A 1 271 ? -26.003 -10.213 -8.375 1.00 62.16 271 VAL A C 1
ATOM 2087 O O . VAL A 1 271 ? -26.094 -11.386 -8.029 1.00 62.16 271 VAL A O 1
ATOM 2090 N N . CYS A 1 272 ? -25.661 -9.240 -7.532 1.00 68.25 272 CYS A N 1
ATOM 2091 C CA . CYS A 1 272 ? -25.474 -9.460 -6.102 1.00 68.25 272 CYS A CA 1
ATOM 2092 C C . CYS A 1 272 ? -26.688 -8.949 -5.325 1.00 68.25 272 CYS A C 1
ATOM 2094 O O . CYS A 1 272 ? -27.107 -7.802 -5.504 1.00 68.25 272 CYS A O 1
ATOM 2096 N N . ASP A 1 273 ? -27.213 -9.769 -4.421 1.00 74.50 273 ASP A N 1
ATOM 2097 C CA . ASP A 1 273 ? -28.099 -9.281 -3.371 1.00 74.50 273 ASP A CA 1
ATOM 2098 C C . ASP A 1 273 ? -27.244 -8.604 -2.286 1.00 74.50 273 ASP A C 1
ATOM 2100 O O . ASP A 1 273 ? -26.327 -9.202 -1.713 1.00 74.50 273 ASP A O 1
ATOM 2104 N N . LEU A 1 274 ? -27.529 -7.320 -2.048 1.00 79.56 274 LEU A N 1
ATOM 2105 C CA . LEU A 1 274 ? -26.795 -6.459 -1.123 1.00 79.56 274 LEU A CA 1
ATOM 2106 C C . LEU A 1 274 ? -26.968 -6.864 0.344 1.00 79.56 274 LEU A C 1
ATOM 2108 O O . LEU A 1 274 ? -26.179 -6.417 1.177 1.00 79.56 274 LEU A O 1
ATOM 2112 N N . GLU A 1 275 ? -27.977 -7.677 0.658 1.00 78.25 275 GLU A N 1
ATOM 2113 C CA . GLU A 1 275 ? -28.311 -8.096 2.022 1.00 78.25 275 GLU A CA 1
ATOM 2114 C C . GLU A 1 275 ? -28.098 -9.596 2.263 1.00 78.25 275 GLU A C 1
ATOM 2116 O O . GLU A 1 275 ? -28.158 -10.048 3.405 1.00 78.25 275 GLU A O 1
ATOM 2121 N N . SER A 1 276 ? -27.781 -10.364 1.218 1.00 72.81 276 SER A N 1
ATOM 2122 C CA . SER A 1 276 ? -27.469 -11.791 1.339 1.00 72.81 276 SER A CA 1
ATOM 2123 C C . SER A 1 276 ? -26.014 -12.047 1.757 1.00 72.81 276 SER A C 1
ATOM 2125 O O . SER A 1 276 ? -25.088 -11.367 1.302 1.00 72.81 276 SER A O 1
ATOM 2127 N N . SER A 1 277 ? -25.806 -13.065 2.599 1.00 65.19 277 SER A N 1
ATOM 2128 C CA . SER A 1 277 ? -24.482 -13.522 3.044 1.00 65.19 277 SER A CA 1
ATOM 2129 C C . SER A 1 277 ? -24.043 -14.874 2.462 1.00 65.19 277 SER A C 1
ATOM 2131 O O . SER A 1 277 ? -22.882 -15.239 2.629 1.00 65.19 277 SER A O 1
ATOM 2133 N N . GLU A 1 278 ? -24.936 -15.615 1.799 1.00 57.62 278 GLU A N 1
ATOM 2134 C CA . GLU A 1 278 ? -24.724 -17.012 1.387 1.00 57.62 278 GLU A CA 1
ATOM 2135 C C . GLU A 1 278 ? -24.239 -17.125 -0.074 1.00 57.62 278 GLU A C 1
ATOM 2137 O O . GLU A 1 278 ? -24.911 -16.632 -0.984 1.00 57.62 278 GLU A O 1
ATOM 2142 N N . PRO A 1 279 ? -23.106 -17.798 -0.351 1.00 56.19 279 PRO A N 1
ATOM 2143 C CA . PRO A 1 279 ? -22.766 -18.212 -1.707 1.00 56.19 279 PRO A CA 1
ATOM 2144 C C . PRO A 1 279 ? -23.614 -19.427 -2.124 1.00 56.19 279 PRO A C 1
ATOM 2146 O O . PRO A 1 279 ? -23.604 -20.453 -1.452 1.00 56.19 279 PRO A O 1
ATOM 2149 N N . GLU A 1 280 ? -24.294 -19.360 -3.275 1.00 57.25 280 GLU A N 1
ATOM 2150 C CA . GLU A 1 280 ? -25.170 -20.443 -3.775 1.00 57.25 280 GLU A CA 1
ATOM 2151 C C . GLU A 1 280 ? -24.441 -21.786 -4.025 1.00 57.25 280 GLU A C 1
ATOM 2153 O O . GLU A 1 280 ? -25.078 -22.829 -4.163 1.00 57.25 280 GLU A O 1
ATOM 2158 N N . SER A 1 281 ? -23.103 -21.789 -4.116 1.00 60.22 281 SER A N 1
ATOM 2159 C CA . SER A 1 281 ? -22.272 -22.991 -4.288 1.00 60.22 281 SER A CA 1
ATOM 2160 C C . SER A 1 281 ? -20.782 -22.709 -4.017 1.00 60.22 281 SER A C 1
ATOM 2162 O O . SER A 1 281 ? -20.356 -21.552 -4.102 1.00 60.22 281 SER A O 1
ATOM 2164 N N . PRO A 1 282 ? -19.956 -23.736 -3.710 1.00 69.06 282 PRO A N 1
ATOM 2165 C CA . PRO A 1 282 ? -18.514 -23.556 -3.557 1.00 69.06 282 PRO A CA 1
ATOM 2166 C C . PRO A 1 282 ? -17.893 -23.023 -4.858 1.00 69.06 282 PRO A C 1
ATOM 2168 O O . PRO A 1 282 ? -18.205 -23.532 -5.944 1.00 69.06 282 PRO A O 1
ATOM 2171 N N . PRO A 1 283 ? -17.007 -22.016 -4.775 1.00 75.94 283 PRO A N 1
ATOM 2172 C CA . PRO A 1 283 ? -16.496 -21.347 -5.956 1.00 75.94 283 PRO A CA 1
ATOM 2173 C C . PRO A 1 283 ? -15.594 -22.288 -6.766 1.00 75.94 283 PRO A C 1
ATOM 2175 O O . PRO A 1 283 ? -14.791 -23.045 -6.223 1.00 75.94 283 PRO A O 1
ATOM 2178 N N . ARG A 1 284 ? -15.726 -22.246 -8.095 1.00 79.81 284 ARG A N 1
ATOM 2179 C CA . ARG A 1 284 ? -14.869 -22.980 -9.037 1.00 79.81 284 ARG A CA 1
ATOM 2180 C C . ARG A 1 284 ? -14.184 -21.991 -9.967 1.00 79.81 284 ARG A C 1
ATOM 2182 O O . ARG A 1 284 ? -14.854 -21.150 -10.566 1.00 79.81 284 ARG A O 1
ATOM 2189 N N . LEU A 1 285 ? -12.867 -22.117 -10.111 1.00 83.06 285 LEU A N 1
ATOM 2190 C CA . LEU A 1 285 ? -12.100 -21.326 -11.068 1.00 83.06 285 LEU A CA 1
ATOM 2191 C C . LEU A 1 285 ? -12.387 -21.797 -12.490 1.00 83.06 285 LEU A C 1
ATOM 2193 O O . LEU A 1 285 ? -12.249 -22.975 -12.820 1.00 83.06 285 LEU A O 1
ATOM 2197 N N . SER A 1 286 ? -12.777 -20.857 -13.346 1.00 84.19 286 SER A N 1
ATOM 2198 C CA . SER A 1 286 ? -12.874 -21.109 -14.781 1.00 84.19 286 SER A CA 1
ATOM 2199 C C . SER A 1 286 ? -11.496 -21.032 -15.445 1.00 84.19 286 SER A C 1
ATOM 2201 O O . SER A 1 286 ? -10.572 -20.376 -14.958 1.00 84.19 286 SER A O 1
ATOM 2203 N N . ARG A 1 287 ? -11.331 -21.727 -16.575 1.00 82.56 287 ARG A N 1
ATOM 2204 C CA . ARG A 1 287 ? -10.043 -21.799 -17.277 1.00 82.56 287 ARG A CA 1
ATOM 2205 C C . ARG A 1 287 ? -9.572 -20.402 -17.698 1.00 82.56 287 ARG A C 1
ATOM 2207 O O . ARG A 1 287 ? -10.235 -19.735 -18.484 1.00 82.56 287 ARG A O 1
ATOM 2214 N N . GLY A 1 288 ? -8.389 -20.009 -17.221 1.00 83.31 288 GLY A N 1
ATOM 2215 C CA . GLY A 1 288 ? -7.758 -18.720 -17.534 1.00 83.31 288 GLY A CA 1
ATOM 2216 C C . GLY A 1 288 ? -8.424 -17.509 -16.870 1.00 83.31 288 GLY A C 1
ATOM 2217 O O . GLY A 1 288 ? -8.172 -16.377 -17.289 1.00 83.31 288 GLY A O 1
ATOM 2218 N N . GLN A 1 289 ? -9.272 -17.743 -15.864 1.00 89.88 289 GLN A N 1
ATOM 2219 C CA . GLN A 1 289 ? -9.813 -16.691 -15.014 1.00 89.88 289 GLN A CA 1
ATOM 2220 C C . GLN A 1 289 ? -8.688 -15.989 -14.257 1.00 89.88 289 GLN A C 1
ATOM 2222 O O . GLN A 1 289 ? -7.787 -16.649 -13.745 1.00 89.88 289 GLN A O 1
ATOM 2227 N N . ARG A 1 290 ? -8.726 -14.656 -14.218 1.00 92.44 290 ARG A N 1
ATOM 2228 C CA . ARG A 1 290 ? -7.696 -13.830 -13.577 1.00 92.44 290 ARG A CA 1
ATOM 2229 C C . ARG A 1 290 ? -8.329 -12.667 -12.830 1.00 92.44 290 ARG A C 1
ATOM 2231 O O . ARG A 1 290 ? -9.380 -12.157 -13.229 1.00 92.44 290 ARG A O 1
ATOM 2238 N N . TYR A 1 291 ? -7.662 -12.199 -11.780 1.00 96.19 291 TYR A N 1
ATOM 2239 C CA . TYR A 1 291 ? -7.994 -10.911 -11.172 1.00 96.19 291 TYR A CA 1
ATOM 2240 C C . TYR A 1 291 ? -7.759 -9.780 -12.169 1.00 96.19 291 TYR A C 1
ATOM 2242 O O . TYR A 1 291 ? -6.833 -9.844 -12.981 1.00 96.19 291 TYR A O 1
ATOM 2250 N N . THR A 1 292 ? -8.601 -8.753 -12.113 1.00 97.25 292 THR A N 1
ATOM 2251 C CA . THR A 1 292 ? -8.444 -7.547 -12.932 1.00 97.25 292 THR A CA 1
ATOM 2252 C C . THR A 1 292 ? -7.713 -6.450 -12.177 1.00 97.25 292 THR A C 1
ATOM 2254 O O . THR A 1 292 ? -7.883 -6.308 -10.965 1.00 97.25 292 THR A O 1
ATOM 2257 N N . ALA A 1 293 ? -6.944 -5.632 -12.892 1.00 98.44 293 ALA A N 1
ATOM 2258 C CA . ALA A 1 293 ? -6.288 -4.459 -12.334 1.00 98.44 293 ALA A CA 1
ATOM 2259 C C . ALA A 1 293 ? -6.403 -3.214 -13.210 1.00 98.44 293 ALA A C 1
ATOM 2261 O O . ALA A 1 293 ? -6.461 -3.302 -14.436 1.00 98.44 293 ALA A O 1
ATOM 2262 N N . GLY A 1 294 ? -6.370 -2.055 -12.554 1.00 98.38 294 GLY A N 1
ATOM 2263 C CA . GLY A 1 294 ? -6.056 -0.770 -13.174 1.00 98.38 294 GLY A CA 1
ATOM 2264 C C . GLY A 1 294 ? -4.741 -0.208 -12.633 1.00 98.38 294 GLY A C 1
ATOM 2265 O O . GLY A 1 294 ? -4.429 -0.398 -11.457 1.00 98.38 294 GLY A O 1
ATOM 2266 N N . ASP A 1 295 ? -3.991 0.498 -13.474 1.00 98.69 295 ASP A N 1
ATOM 2267 C CA . ASP A 1 295 ? -2.819 1.290 -13.075 1.00 98.69 295 ASP A CA 1
ATOM 2268 C C . ASP A 1 295 ? -3.104 2.770 -13.371 1.00 98.69 295 ASP A C 1
ATOM 2270 O O . ASP A 1 295 ? -3.464 3.125 -14.491 1.00 98.69 295 ASP A O 1
ATOM 2274 N N . VAL A 1 296 ? -2.999 3.645 -12.376 1.00 98.38 296 VAL A N 1
ATOM 2275 C CA . VAL A 1 296 ? -3.313 5.075 -12.505 1.00 98.38 296 VAL A CA 1
ATOM 2276 C C . VAL A 1 296 ? -2.089 5.882 -12.109 1.00 98.38 296 VAL A C 1
ATOM 2278 O O . VAL A 1 296 ? -1.451 5.578 -11.100 1.00 98.38 296 VAL A O 1
ATOM 2281 N N . PHE A 1 297 ? -1.796 6.922 -12.897 1.00 97.69 297 PHE A N 1
ATOM 2282 C CA . PHE A 1 297 ? -0.500 7.609 -12.916 1.00 97.69 297 PHE A CA 1
ATOM 2283 C C . PHE A 1 297 ? 0.623 6.685 -13.419 1.00 97.69 297 PHE A C 1
ATOM 2285 O O . PHE A 1 297 ? 1.717 6.622 -12.861 1.00 97.69 297 PHE A O 1
ATOM 2292 N N . SER A 1 298 ? 0.327 5.922 -14.473 1.00 97.38 298 SER A N 1
ATOM 2293 C CA . SER A 1 298 ? 1.118 4.752 -14.873 1.00 97.38 298 SER A CA 1
ATOM 2294 C C . SER A 1 298 ? 2.532 5.083 -15.358 1.00 97.38 298 SER A C 1
ATOM 2296 O O . SER A 1 298 ? 3.400 4.203 -15.418 1.00 97.38 298 SER A O 1
ATOM 2298 N N . GLY A 1 299 ? 2.787 6.330 -15.761 1.00 96.88 299 GLY A N 1
ATOM 2299 C CA . GLY A 1 299 ? 4.032 6.745 -16.385 1.00 96.88 299 GLY A CA 1
ATOM 2300 C C . GLY A 1 299 ? 4.384 5.832 -17.558 1.00 96.88 299 GLY A C 1
ATOM 2301 O O . GLY A 1 299 ? 3.541 5.447 -18.361 1.00 96.88 299 GLY A O 1
ATOM 2302 N N . ALA A 1 300 ? 5.646 5.421 -17.645 1.00 96.06 300 ALA A N 1
ATOM 2303 C CA . ALA A 1 300 ? 6.087 4.472 -18.666 1.00 96.06 300 ALA A CA 1
ATOM 2304 C C . ALA A 1 300 ? 5.639 3.015 -18.415 1.00 96.06 300 ALA A C 1
ATOM 2306 O O . ALA A 1 300 ? 6.117 2.109 -19.084 1.00 96.06 300 ALA A O 1
ATOM 2307 N N . GLY A 1 301 ? 4.742 2.758 -17.460 1.00 97.31 301 GLY A N 1
ATOM 2308 C CA . GLY A 1 301 ? 4.189 1.430 -17.199 1.00 97.31 301 GLY A CA 1
ATOM 2309 C C . GLY A 1 301 ? 5.102 0.527 -16.376 1.00 97.31 301 GLY A C 1
ATOM 2310 O O . GLY A 1 301 ? 5.156 -0.679 -16.621 1.00 97.31 301 GLY A O 1
ATOM 2311 N N . GLY A 1 302 ? 5.836 1.098 -15.415 1.00 97.44 302 GLY A N 1
ATOM 2312 C CA . GLY A 1 302 ? 6.605 0.322 -14.436 1.00 97.44 302 GLY A CA 1
ATOM 2313 C C . GLY A 1 302 ? 5.690 -0.565 -13.593 1.00 97.44 302 GLY A C 1
ATOM 2314 O O . GLY A 1 302 ? 5.857 -1.783 -13.577 1.00 97.44 302 GLY A O 1
ATOM 2315 N N . ALA A 1 303 ? 4.659 0.025 -12.987 1.00 98.25 303 ALA A N 1
ATOM 2316 C CA . ALA A 1 303 ? 3.668 -0.729 -12.235 1.00 98.25 303 ALA A CA 1
ATOM 2317 C C . ALA A 1 303 ? 2.853 -1.671 -13.127 1.00 98.25 303 ALA A C 1
ATOM 2319 O O . ALA A 1 303 ? 2.887 -2.877 -12.898 1.00 98.25 303 ALA A O 1
ATOM 2320 N N . ALA A 1 304 ? 2.243 -1.170 -14.205 1.00 98.38 304 ALA A N 1
ATOM 2321 C CA . ALA A 1 304 ? 1.545 -1.980 -15.207 1.00 98.38 304 ALA A CA 1
ATOM 2322 C C . ALA A 1 304 ? 2.314 -3.247 -15.622 1.00 98.38 304 ALA A C 1
ATOM 2324 O O . ALA A 1 304 ? 1.754 -4.344 -15.636 1.00 98.38 304 ALA A O 1
ATOM 2325 N N . ARG A 1 305 ? 3.620 -3.131 -15.906 1.00 97.81 305 ARG A N 1
ATOM 2326 C CA . ARG A 1 305 ? 4.448 -4.283 -16.287 1.00 97.81 305 ARG A CA 1
ATOM 2327 C C . ARG A 1 305 ? 4.620 -5.279 -15.140 1.00 97.81 305 ARG A C 1
ATOM 2329 O O . ARG A 1 305 ? 4.640 -6.478 -15.394 1.00 97.81 305 ARG A O 1
ATOM 2336 N N . GLY A 1 306 ? 4.785 -4.812 -13.905 1.00 96.88 306 GLY A N 1
ATOM 2337 C CA . GLY A 1 306 ? 4.867 -5.694 -12.740 1.00 96.88 306 GLY A CA 1
ATOM 2338 C C . GLY A 1 306 ? 3.550 -6.419 -12.456 1.00 96.88 306 GLY A C 1
ATOM 2339 O O . GLY A 1 306 ? 3.571 -7.614 -12.186 1.00 96.88 306 GLY A O 1
ATOM 2340 N N . ILE A 1 307 ? 2.421 -5.718 -12.599 1.00 97.88 307 ILE A N 1
ATOM 2341 C CA . ILE A 1 307 ? 1.062 -6.256 -12.439 1.00 97.88 307 ILE A CA 1
ATOM 2342 C C . ILE A 1 307 ? 0.793 -7.364 -13.463 1.00 97.88 307 ILE A C 1
ATOM 2344 O O . ILE A 1 307 ? 0.397 -8.466 -13.095 1.00 97.88 307 ILE A O 1
ATOM 2348 N N . GLU A 1 308 ? 1.066 -7.105 -14.744 1.00 95.06 308 GLU A N 1
ATOM 2349 C CA . GLU A 1 308 ? 0.899 -8.101 -15.809 1.00 95.06 308 GLU A CA 1
ATOM 2350 C C . GLU A 1 308 ? 1.785 -9.336 -15.567 1.00 95.06 308 GLU A C 1
ATOM 2352 O O . GLU A 1 308 ? 1.333 -10.474 -15.701 1.00 95.06 308 GLU A O 1
ATOM 2357 N N . ARG A 1 309 ? 3.037 -9.127 -15.131 1.00 93.56 309 ARG A N 1
ATOM 2358 C CA . ARG A 1 309 ? 3.965 -10.218 -14.788 1.00 93.56 309 ARG A CA 1
ATOM 2359 C C . ARG A 1 309 ? 3.558 -11.014 -13.549 1.00 93.56 309 ARG A C 1
ATOM 2361 O O . ARG A 1 309 ? 4.043 -12.129 -13.400 1.00 93.56 309 ARG A O 1
ATOM 2368 N N . ALA A 1 310 ? 2.697 -10.468 -12.693 1.00 93.56 310 ALA A N 1
ATOM 2369 C CA . ALA A 1 310 ? 2.098 -11.178 -11.565 1.00 93.56 310 ALA A CA 1
ATOM 2370 C C . ALA A 1 310 ? 0.876 -12.027 -11.974 1.00 93.56 310 ALA A C 1
ATOM 2372 O O . ALA A 1 310 ? 0.164 -12.532 -11.112 1.00 93.56 310 ALA A O 1
ATOM 2373 N N . GLY A 1 311 ? 0.595 -12.162 -13.278 1.00 91.75 311 GLY A N 1
ATOM 2374 C CA . GLY A 1 311 ? -0.533 -12.947 -13.784 1.00 91.75 311 GLY A CA 1
ATOM 2375 C C . GLY A 1 311 ? -1.878 -12.222 -13.706 1.00 91.75 311 GLY A C 1
ATOM 2376 O O . GLY A 1 311 ? -2.920 -12.829 -13.945 1.00 91.75 311 GLY A O 1
ATOM 2377 N N . VAL A 1 312 ? -1.883 -10.923 -13.407 1.00 94.31 312 VAL A N 1
ATOM 2378 C CA . VAL A 1 312 ? -3.103 -10.118 -13.281 1.00 94.31 312 VAL A CA 1
ATOM 2379 C C . VAL A 1 312 ? -3.504 -9.552 -14.643 1.00 94.31 312 VAL A C 1
ATOM 2381 O O . VAL A 1 312 ? -2.665 -9.103 -15.426 1.00 94.31 312 VAL A O 1
ATOM 2384 N N . HIS A 1 313 ? -4.802 -9.561 -14.946 1.00 95.62 313 HIS A N 1
ATOM 2385 C CA . HIS A 1 313 ? -5.320 -8.978 -16.177 1.00 95.62 313 HIS A CA 1
ATOM 2386 C C . HIS A 1 313 ? -5.429 -7.453 -16.055 1.00 95.62 313 HIS A C 1
ATOM 2388 O O . HIS A 1 313 ? -6.244 -6.934 -15.293 1.00 95.62 313 HIS A O 1
ATOM 2394 N N . LEU A 1 314 ? -4.613 -6.727 -16.816 1.00 95.81 314 LEU A N 1
ATOM 2395 C CA . LEU A 1 314 ? -4.595 -5.268 -16.801 1.00 95.81 314 LEU A CA 1
ATOM 2396 C C . LEU A 1 314 ? -5.690 -4.694 -17.717 1.00 95.81 314 LEU A C 1
ATOM 2398 O O . LEU A 1 314 ? -5.532 -4.653 -18.939 1.00 95.81 314 LEU A O 1
ATOM 2402 N N . GLU A 1 315 ? -6.784 -4.230 -17.112 1.00 96.19 315 GLU A N 1
ATOM 2403 C CA . GLU A 1 315 ? -7.970 -3.694 -17.796 1.00 96.19 315 GLU A CA 1
ATOM 2404 C C . GLU A 1 315 ? -7.702 -2.314 -18.403 1.00 96.19 315 GLU A C 1
ATOM 2406 O O . GLU A 1 315 ? -8.048 -2.031 -19.556 1.00 96.19 315 GLU A O 1
ATOM 2411 N N . PHE A 1 316 ? -7.067 -1.433 -17.630 1.00 98.00 316 PHE A N 1
ATOM 2412 C CA . PHE A 1 316 ? -6.765 -0.082 -18.079 1.00 98.00 316 PHE A CA 1
ATOM 2413 C C . PHE A 1 316 ? -5.514 0.507 -17.428 1.00 98.00 316 PHE A C 1
ATOM 2415 O O . PHE A 1 316 ? -5.101 0.112 -16.337 1.00 98.00 316 PHE A O 1
ATOM 2422 N N . VAL A 1 317 ? -4.956 1.506 -18.109 1.00 98.50 317 VAL A N 1
ATOM 2423 C CA . VAL A 1 317 ? -3.905 2.392 -17.599 1.00 98.50 317 VAL A CA 1
ATOM 2424 C C . VAL A 1 317 ? -4.307 3.851 -17.804 1.00 98.50 317 VAL A C 1
ATOM 2426 O O . VAL A 1 317 ? -4.960 4.164 -18.805 1.00 98.50 317 VAL A O 1
ATOM 2429 N N . VAL A 1 318 ? -3.931 4.744 -16.886 1.00 98.38 318 VAL A N 1
ATOM 2430 C CA . VAL A 1 318 ? -4.260 6.180 -16.951 1.00 98.38 318 VAL A CA 1
ATOM 2431 C C . VAL A 1 318 ? -3.002 7.020 -16.769 1.00 98.38 318 VAL A C 1
ATOM 2433 O O . VAL A 1 318 ? -2.333 6.925 -15.740 1.00 98.38 318 VAL A O 1
ATOM 2436 N N . ASP A 1 319 ? -2.703 7.873 -17.747 1.00 98.12 319 ASP A N 1
ATOM 2437 C CA . ASP A 1 319 ? -1.616 8.851 -17.668 1.00 98.12 319 ASP A CA 1
ATOM 2438 C C . ASP A 1 319 ? -1.873 10.018 -18.637 1.00 98.12 319 ASP A C 1
ATOM 2440 O O . ASP A 1 319 ? -2.402 9.814 -19.730 1.00 98.12 319 ASP A O 1
ATOM 2444 N N . ASN A 1 320 ? -1.491 11.242 -18.266 1.00 95.94 320 ASN A N 1
ATOM 2445 C CA . ASN A 1 320 ? -1.690 12.436 -19.097 1.00 95.94 320 ASN A CA 1
ATOM 2446 C C . ASN A 1 320 ? -0.420 12.898 -19.830 1.00 95.94 320 ASN A C 1
ATOM 2448 O O . ASN A 1 320 ? -0.465 13.855 -20.606 1.00 95.94 320 ASN A O 1
ATOM 2452 N N . TRP A 1 321 ? 0.724 12.248 -19.611 1.00 95.88 321 TRP A N 1
ATOM 2453 C CA . TRP A 1 321 ? 1.976 12.626 -20.240 1.00 95.88 321 TRP A CA 1
ATOM 2454 C C . TRP A 1 321 ? 2.169 11.878 -21.560 1.00 95.88 321 TRP A C 1
ATOM 2456 O O . TRP A 1 321 ? 2.507 10.698 -21.595 1.00 95.88 321 TRP A O 1
ATOM 2466 N N . ASN A 1 322 ? 2.033 12.594 -22.680 1.00 96.56 322 ASN A N 1
ATOM 2467 C CA . ASN A 1 322 ? 2.064 12.013 -24.032 1.00 96.56 322 ASN A CA 1
ATOM 2468 C C . ASN A 1 322 ? 3.240 11.052 -24.301 1.00 96.56 322 ASN A C 1
ATOM 2470 O O . ASN A 1 322 ? 3.043 10.006 -24.913 1.00 96.56 322 ASN A O 1
ATOM 2474 N N . HIS A 1 323 ? 4.449 11.346 -23.806 1.00 96.44 323 HIS A N 1
ATOM 2475 C CA . HIS A 1 323 ? 5.599 10.449 -23.995 1.00 96.44 323 HIS A CA 1
ATOM 2476 C C . HIS A 1 323 ? 5.464 9.122 -23.236 1.00 96.44 323 HIS A C 1
ATOM 2478 O O . HIS A 1 323 ? 5.870 8.082 -23.748 1.00 96.44 323 HIS A O 1
ATOM 2484 N N . ALA A 1 324 ? 4.892 9.152 -22.031 1.00 96.69 324 ALA A N 1
ATOM 2485 C CA . ALA A 1 324 ? 4.555 7.950 -21.278 1.00 96.69 324 ALA A CA 1
ATOM 2486 C C . ALA A 1 324 ? 3.422 7.176 -21.968 1.00 96.69 324 ALA A C 1
ATOM 2488 O O . ALA A 1 324 ? 3.540 5.971 -22.167 1.00 96.69 324 ALA A O 1
ATOM 2489 N N . VAL A 1 325 ? 2.385 7.871 -22.443 1.00 97.94 325 VAL A N 1
ATOM 2490 C CA . VAL A 1 325 ? 1.263 7.279 -23.193 1.00 97.94 325 VAL A CA 1
ATOM 2491 C C . VAL A 1 325 ? 1.728 6.530 -24.448 1.00 97.94 325 VAL A C 1
ATOM 2493 O O . VAL A 1 325 ? 1.241 5.432 -24.722 1.00 97.94 325 VAL A O 1
ATOM 2496 N N . GLU A 1 326 ? 2.683 7.073 -25.209 1.00 97.75 326 GLU A N 1
ATOM 2497 C CA . GLU A 1 326 ? 3.293 6.374 -26.352 1.00 97.75 326 GLU A CA 1
ATOM 2498 C C . GLU A 1 326 ? 3.962 5.055 -25.930 1.00 97.75 326 GLU A C 1
ATOM 2500 O O . GLU A 1 326 ? 3.801 4.024 -26.591 1.00 97.75 326 GLU A O 1
ATOM 2505 N N . THR A 1 327 ? 4.692 5.075 -24.811 1.00 98.00 327 THR A N 1
ATOM 2506 C CA . THR A 1 327 ? 5.316 3.883 -24.226 1.00 98.00 327 THR A CA 1
ATOM 2507 C C . THR A 1 327 ? 4.266 2.865 -23.777 1.00 98.00 327 THR A C 1
ATOM 2509 O O . THR A 1 327 ? 4.381 1.689 -24.130 1.00 98.00 327 THR A O 1
ATOM 2512 N N . LEU A 1 328 ? 3.213 3.302 -23.079 1.00 98.25 328 LEU A N 1
ATOM 2513 C CA . LEU A 1 328 ? 2.116 2.445 -22.623 1.00 98.25 328 LEU A CA 1
ATOM 2514 C C . LEU A 1 328 ? 1.438 1.733 -23.800 1.00 98.25 328 LEU A C 1
ATOM 2516 O O . LEU A 1 328 ? 1.364 0.505 -23.816 1.00 98.25 328 LEU A O 1
ATOM 2520 N N . ARG A 1 329 ? 1.033 2.477 -24.839 1.00 97.94 329 ARG A N 1
ATOM 2521 C CA . ARG A 1 329 ? 0.383 1.910 -26.038 1.00 97.94 329 ARG A CA 1
ATOM 2522 C C . ARG A 1 329 ? 1.250 0.871 -26.748 1.00 97.94 329 ARG A C 1
ATOM 2524 O O . ARG A 1 329 ? 0.729 -0.116 -27.254 1.00 97.94 329 ARG A O 1
ATOM 2531 N N . SER A 1 330 ? 2.570 1.072 -26.778 1.00 96.31 330 SER A N 1
ATOM 2532 C CA . SER A 1 330 ? 3.492 0.120 -27.410 1.00 96.31 330 SER A CA 1
ATOM 2533 C C . SER A 1 330 ? 3.697 -1.166 -26.603 1.00 96.31 330 SER A C 1
ATOM 2535 O O . SER A 1 330 ? 4.158 -2.151 -27.181 1.00 96.31 330 SER A O 1
ATOM 2537 N N . ASN A 1 331 ? 3.462 -1.140 -25.291 1.00 96.06 331 ASN A N 1
ATOM 2538 C CA . ASN A 1 331 ? 3.773 -2.238 -24.372 1.00 96.06 331 ASN A CA 1
ATOM 2539 C C . ASN A 1 331 ? 2.551 -3.042 -23.938 1.00 96.06 331 ASN A C 1
ATOM 2541 O O . ASN A 1 331 ? 2.724 -4.200 -23.562 1.00 96.06 331 ASN A O 1
ATOM 2545 N N . PHE A 1 332 ? 1.367 -2.429 -23.979 1.00 96.62 332 PHE A N 1
ATOM 2546 C CA . PHE A 1 332 ? 0.109 -3.004 -23.508 1.00 96.62 332 PHE A CA 1
ATOM 2547 C C . PHE A 1 332 ? -0.990 -2.833 -24.572 1.00 96.62 332 PHE A C 1
ATOM 2549 O O . PHE A 1 332 ? -1.982 -2.145 -24.338 1.00 96.62 332 PHE A O 1
ATOM 2556 N N . PRO A 1 333 ? -0.830 -3.425 -25.772 1.00 94.75 333 PRO A N 1
ATOM 2557 C CA . PRO A 1 333 ? -1.744 -3.199 -26.897 1.00 94.75 333 PRO A CA 1
ATOM 2558 C C . PRO A 1 333 ? -3.175 -3.701 -26.645 1.00 94.75 333 PRO A C 1
ATOM 2560 O O . PRO A 1 333 ? -4.102 -3.260 -27.316 1.00 94.75 333 PRO A O 1
ATOM 2563 N N . GLN A 1 334 ? -3.356 -4.621 -25.694 1.00 91.31 334 GLN A N 1
ATOM 2564 C CA . GLN A 1 334 ? -4.662 -5.167 -25.307 1.00 91.31 334 GLN A CA 1
ATOM 2565 C C . GLN A 1 334 ? -5.323 -4.396 -24.152 1.00 91.31 334 GLN A C 1
ATOM 2567 O O . GLN A 1 334 ? -6.485 -4.644 -23.845 1.00 91.31 334 GLN A O 1
ATOM 2572 N N . THR A 1 335 ? -4.610 -3.462 -23.520 1.00 96.12 335 THR A N 1
ATOM 2573 C CA . THR A 1 335 ? -5.090 -2.696 -22.364 1.00 96.12 335 THR A CA 1
ATOM 2574 C C . THR A 1 335 ? -5.635 -1.343 -22.812 1.00 96.12 335 THR A C 1
ATOM 2576 O O . THR A 1 335 ? -5.046 -0.661 -23.655 1.00 96.12 335 THR A O 1
ATOM 2579 N N . LYS A 1 336 ? -6.752 -0.897 -22.226 1.00 97.31 336 LYS A N 1
ATOM 2580 C CA . LYS A 1 336 ? -7.311 0.428 -22.528 1.00 97.31 336 LYS A CA 1
ATOM 2581 C C . LYS A 1 336 ? -6.412 1.522 -21.938 1.00 97.31 336 LYS A C 1
ATOM 2583 O O . LYS A 1 336 ? -6.301 1.655 -20.724 1.00 97.31 336 LYS A O 1
ATOM 2588 N N . VAL A 1 337 ? -5.807 2.338 -22.802 1.00 98.12 337 VAL A N 1
ATOM 2589 C CA . VAL A 1 337 ? -4.991 3.495 -22.395 1.00 98.12 337 VAL A CA 1
ATOM 2590 C C . VAL A 1 337 ? -5.848 4.761 -22.358 1.00 98.12 337 VAL A C 1
ATOM 2592 O O . VAL A 1 337 ? -6.279 5.252 -23.405 1.00 98.12 337 VAL A O 1
ATOM 2595 N N . TYR A 1 338 ? -6.054 5.311 -21.165 1.00 97.94 338 TYR A N 1
ATOM 2596 C CA . TYR A 1 338 ? -6.682 6.611 -20.943 1.00 97.94 338 TYR A CA 1
ATOM 2597 C C . TYR A 1 338 ? -5.616 7.707 -20.915 1.00 97.94 338 TYR A C 1
ATOM 2599 O O . TYR A 1 338 ? -4.942 7.917 -19.910 1.00 97.94 338 TYR A O 1
ATOM 2607 N N . ALA A 1 339 ? -5.461 8.390 -22.050 1.00 97.69 339 ALA A N 1
ATOM 2608 C CA . ALA A 1 339 ? -4.507 9.481 -22.234 1.00 97.69 339 ALA A CA 1
ATOM 2609 C C . ALA A 1 339 ? -5.105 10.822 -21.769 1.00 97.69 339 ALA A C 1
ATOM 2611 O O . ALA A 1 339 ? -5.426 11.676 -22.593 1.00 97.69 339 ALA A O 1
ATOM 2612 N N . MET A 1 340 ? -5.348 10.962 -20.467 1.00 97.00 340 MET A N 1
ATOM 2613 C CA . MET A 1 340 ? -6.066 12.095 -19.867 1.00 97.00 340 MET A CA 1
ATOM 2614 C C . MET A 1 340 ? -5.644 12.306 -18.413 1.00 97.00 340 MET A C 1
ATOM 2616 O O . MET A 1 340 ? -4.983 11.448 -17.823 1.00 97.00 340 MET A O 1
ATOM 2620 N N . SER A 1 341 ? -6.009 13.452 -17.830 1.00 95.75 341 SER A N 1
ATOM 2621 C CA . SER A 1 341 ? -5.785 13.684 -16.403 1.00 95.75 341 SER A CA 1
ATOM 2622 C C . SER A 1 341 ? -6.645 12.741 -15.557 1.00 95.75 341 SER A C 1
ATOM 2624 O O . SER A 1 341 ? -7.670 12.221 -16.003 1.00 95.75 341 SER A O 1
ATOM 2626 N N . VAL A 1 342 ? -6.241 12.516 -14.308 1.00 94.88 342 VAL A N 1
ATOM 2627 C CA . VAL A 1 342 ? -7.010 11.662 -13.393 1.00 94.88 342 VAL A CA 1
ATOM 2628 C C . VAL A 1 342 ? -8.334 12.312 -12.976 1.00 94.88 342 VAL A C 1
ATOM 2630 O O . VAL A 1 342 ? -9.304 11.595 -12.729 1.00 94.88 342 VAL A O 1
ATOM 2633 N N . ALA A 1 343 ? -8.404 13.646 -12.959 1.00 93.81 343 ALA A N 1
ATOM 2634 C CA . ALA A 1 343 ? -9.656 14.372 -12.768 1.00 93.81 343 ALA A CA 1
ATOM 2635 C C . ALA A 1 343 ? -10.634 14.077 -13.918 1.00 93.81 343 ALA A C 1
ATOM 2637 O O . ALA A 1 343 ? -11.727 13.571 -13.665 1.00 93.81 343 ALA A O 1
ATOM 2638 N N . ASP A 1 344 ? -10.189 14.245 -15.170 1.00 96.19 344 ASP A N 1
ATOM 2639 C CA . ASP A 1 344 ? -11.005 13.943 -16.355 1.00 96.19 344 ASP A CA 1
ATOM 2640 C C . ASP A 1 344 ? -11.433 12.473 -16.383 1.00 96.19 344 ASP A C 1
ATOM 2642 O O . ASP A 1 344 ? -12.582 12.157 -16.679 1.00 96.19 344 ASP A O 1
ATOM 2646 N N . TYR A 1 345 ? -10.532 11.559 -16.015 1.00 96.88 345 TYR A N 1
ATOM 2647 C CA . TYR A 1 345 ? -10.845 10.136 -15.907 1.00 96.88 345 TYR A CA 1
ATOM 2648 C C . TYR A 1 345 ? -11.972 9.862 -14.897 1.00 96.88 345 TYR A C 1
ATOM 2650 O O . TYR A 1 345 ? -12.838 9.023 -15.157 1.00 96.88 345 TYR A O 1
ATOM 2658 N N . CYS A 1 346 ? -11.992 10.556 -13.754 1.00 95.75 346 CYS A N 1
ATOM 2659 C CA . CYS A 1 346 ? -13.057 10.407 -12.760 1.00 95.75 346 CYS A CA 1
ATOM 2660 C C . CYS A 1 346 ? -14.409 10.934 -13.265 1.00 95.75 346 CYS A C 1
ATOM 2662 O O . CYS A 1 346 ? -15.447 10.381 -12.887 1.00 95.75 346 CYS A O 1
ATOM 2664 N N . ASP A 1 347 ? -14.393 11.962 -14.115 1.00 95.31 347 ASP A N 1
ATOM 2665 C CA . ASP A 1 347 ? -15.592 12.645 -14.610 1.00 95.31 347 ASP A CA 1
ATOM 2666 C C . ASP A 1 347 ? -16.133 12.037 -15.922 1.00 95.31 347 ASP A C 1
ATOM 2668 O O . ASP A 1 347 ? -17.327 12.125 -16.206 1.00 95.31 347 ASP A O 1
ATOM 2672 N N . ALA A 1 348 ? -15.300 11.349 -16.705 1.00 94.94 348 ALA A N 1
ATOM 2673 C CA . ALA A 1 348 ? -15.674 10.781 -17.999 1.00 94.94 348 ALA A CA 1
ATOM 2674 C C . ALA A 1 348 ? -16.681 9.620 -17.886 1.00 94.94 348 ALA A C 1
ATOM 2676 O O . ALA A 1 348 ? -16.365 8.572 -17.327 1.00 94.94 348 ALA A O 1
ATOM 2677 N N . GLU A 1 349 ? -17.869 9.731 -18.491 1.00 92.94 349 GLU A N 1
ATOM 2678 C CA . GLU A 1 349 ? -18.915 8.686 -18.432 1.00 92.94 349 GLU A CA 1
ATOM 2679 C C . GLU A 1 349 ? -18.438 7.293 -18.891 1.00 92.94 349 GLU A C 1
ATOM 2681 O O . GLU A 1 349 ? -18.857 6.289 -18.320 1.00 92.94 349 GLU A O 1
ATOM 2686 N N . GLU A 1 350 ? -17.497 7.198 -19.840 1.00 91.56 350 GLU A N 1
ATOM 2687 C CA . GLU A 1 350 ? -16.961 5.906 -20.310 1.00 91.56 350 GLU A CA 1
ATOM 2688 C C . GLU A 1 350 ? -16.193 5.112 -19.235 1.00 91.56 350 GLU A C 1
ATOM 2690 O O . GLU A 1 350 ? -15.940 3.918 -19.406 1.00 91.56 350 GLU A O 1
ATOM 2695 N N . THR A 1 351 ? -15.789 5.756 -18.136 1.00 91.06 351 THR A N 1
ATOM 2696 C CA . THR A 1 351 ? -15.082 5.117 -17.011 1.00 91.06 351 THR A CA 1
ATOM 2697 C C . THR A 1 351 ? -16.041 4.690 -15.899 1.00 91.06 351 THR A C 1
ATOM 2699 O O . THR A 1 351 ? -15.631 4.049 -14.927 1.00 91.06 351 THR A O 1
ATOM 2702 N N . ARG A 1 352 ? -17.328 5.039 -16.009 1.00 87.38 352 ARG A N 1
ATOM 2703 C CA . ARG A 1 352 ? -18.329 4.777 -14.975 1.00 87.38 352 ARG A CA 1
ATOM 2704 C C . ARG A 1 352 ? -18.589 3.281 -14.855 1.00 87.38 352 ARG A C 1
ATOM 2706 O O . ARG A 1 352 ? -18.754 2.581 -15.846 1.00 87.38 352 ARG A O 1
ATOM 2713 N N . GLY A 1 353 ? -18.608 2.779 -13.621 1.00 80.38 353 GLY A N 1
ATOM 2714 C CA . GLY A 1 353 ? -18.864 1.361 -13.349 1.00 80.38 353 GLY A CA 1
ATOM 2715 C C . GLY A 1 353 ? -17.714 0.412 -13.711 1.00 80.38 353 GLY A C 1
ATOM 2716 O O . GLY A 1 353 ? -17.883 -0.801 -13.569 1.00 80.38 353 GLY A O 1
ATOM 2717 N N . LYS A 1 354 ? -16.541 0.924 -14.122 1.00 86.44 354 LYS A N 1
ATOM 2718 C CA . LYS A 1 354 ? -15.342 0.115 -14.390 1.00 86.44 354 LYS A CA 1
ATOM 2719 C C . LYS A 1 354 ? -14.706 -0.396 -13.100 1.00 86.44 354 LYS A C 1
ATOM 2721 O O . LYS A 1 354 ? -13.716 0.148 -12.616 1.00 86.44 354 LYS A O 1
ATOM 2726 N N . LYS A 1 355 ? -15.285 -1.445 -12.524 1.00 93.44 355 LYS A N 1
ATOM 2727 C CA . LYS A 1 355 ? -14.735 -2.093 -11.332 1.00 93.44 355 LYS A CA 1
ATOM 2728 C C . LYS A 1 355 ? -13.541 -2.971 -11.700 1.00 93.44 355 LYS A C 1
ATOM 2730 O O . LYS A 1 355 ? -13.593 -3.705 -12.680 1.00 93.44 355 LYS A O 1
ATOM 2735 N N . VAL A 1 356 ? -12.500 -2.927 -10.879 1.00 96.50 356 VAL A N 1
ATOM 2736 C CA . VAL A 1 356 ? -11.341 -3.836 -10.956 1.00 96.50 356 VAL A CA 1
ATOM 2737 C C . VAL A 1 356 ? -11.154 -4.536 -9.621 1.00 96.50 356 VAL A C 1
ATOM 2739 O O . VAL A 1 356 ? -11.654 -4.046 -8.613 1.00 96.50 356 VAL A O 1
ATOM 2742 N N . ASP A 1 357 ? -10.526 -5.704 -9.575 1.00 98.19 357 ASP A N 1
ATOM 2743 C CA . ASP A 1 357 ? -10.238 -6.376 -8.300 1.00 98.19 357 ASP A CA 1
ATOM 2744 C C . ASP A 1 357 ? -9.093 -5.681 -7.556 1.00 98.19 357 ASP A C 1
ATOM 2746 O O . ASP A 1 357 ? -9.182 -5.456 -6.348 1.00 98.19 357 ASP A O 1
ATOM 2750 N N . LEU A 1 358 ? -8.070 -5.268 -8.303 1.00 98.75 358 LEU A N 1
ATOM 2751 C CA . LEU A 1 358 ? -6.867 -4.600 -7.822 1.00 98.75 358 LEU A CA 1
ATOM 2752 C C . LEU A 1 358 ? -6.725 -3.203 -8.451 1.00 98.75 358 LEU A C 1
ATOM 2754 O O . LEU A 1 358 ? -7.099 -2.986 -9.600 1.00 98.75 358 LEU A O 1
ATOM 2758 N N . LEU A 1 359 ? -6.163 -2.236 -7.728 1.00 98.81 359 LEU A N 1
ATOM 2759 C CA . LEU A 1 359 ? -5.854 -0.908 -8.276 1.00 98.81 359 LEU A CA 1
ATOM 2760 C C . LEU A 1 359 ? -4.484 -0.430 -7.798 1.00 98.81 359 LEU A C 1
ATOM 2762 O O . LEU A 1 359 ? -4.197 -0.466 -6.601 1.00 98.81 359 LEU A O 1
ATOM 2766 N N . HIS A 1 360 ? -3.659 0.065 -8.714 1.00 98.81 360 HIS A N 1
ATOM 2767 C CA . HIS A 1 360 ? -2.427 0.769 -8.379 1.00 98.81 360 HIS A CA 1
ATOM 2768 C C . HIS A 1 360 ? -2.572 2.271 -8.585 1.00 98.81 360 HIS A C 1
ATOM 2770 O O . HIS A 1 360 ? -3.162 2.710 -9.572 1.00 98.81 360 HIS A O 1
ATOM 2776 N N . LEU A 1 361 ? -2.001 3.043 -7.665 1.00 98.62 361 LEU A N 1
ATOM 2777 C CA . LEU A 1 361 ? -1.932 4.495 -7.714 1.00 98.62 361 LEU A CA 1
ATOM 2778 C C . LEU A 1 361 ? -0.474 4.928 -7.471 1.00 98.62 361 LEU A C 1
ATOM 2780 O O . LEU A 1 361 ? 0.071 4.654 -6.402 1.00 98.62 361 LEU A O 1
ATOM 2784 N N . SER A 1 362 ? 0.129 5.646 -8.418 1.00 96.44 362 SER A N 1
ATOM 2785 C CA . SER A 1 362 ? 1.460 6.270 -8.266 1.00 96.44 362 SER A CA 1
ATOM 2786 C C . SER A 1 362 ? 1.403 7.787 -8.497 1.00 96.44 362 SER A C 1
ATOM 2788 O O . SER A 1 362 ? 1.971 8.280 -9.476 1.00 96.44 362 SER A O 1
ATOM 2790 N N . PRO A 1 363 ? 0.671 8.553 -7.662 1.00 95.25 363 PRO A N 1
ATOM 2791 C CA . PRO A 1 363 ? 0.523 9.990 -7.866 1.00 95.25 363 PRO A CA 1
ATOM 2792 C C . PRO A 1 363 ? 1.880 10.727 -7.914 1.00 95.25 363 PRO A C 1
ATOM 2794 O O . PRO A 1 363 ? 2.903 10.208 -7.460 1.00 95.25 363 PRO A O 1
ATOM 2797 N N . PRO A 1 364 ? 1.932 11.940 -8.498 1.00 88.38 364 PRO A N 1
ATOM 2798 C CA . PRO A 1 364 ? 3.184 12.675 -8.646 1.00 88.38 364 PRO A CA 1
ATOM 2799 C C . PRO A 1 364 ? 3.885 12.967 -7.306 1.00 88.38 364 PRO A C 1
ATOM 2801 O O . PRO A 1 364 ? 3.490 13.849 -6.550 1.00 88.38 364 PRO A O 1
ATOM 2804 N N . CYS A 1 365 ? 5.021 12.309 -7.068 1.00 81.06 365 CYS A N 1
ATOM 2805 C CA . CYS A 1 365 ? 5.762 12.404 -5.806 1.00 81.06 365 CYS A CA 1
ATOM 2806 C C . CYS A 1 365 ? 6.673 13.645 -5.677 1.00 81.06 365 CYS A C 1
ATOM 2808 O O . CYS A 1 365 ? 7.482 13.734 -4.750 1.00 81.06 365 CYS A O 1
ATOM 2810 N N . GLN A 1 366 ? 6.655 14.560 -6.655 1.00 78.50 366 GLN A N 1
ATOM 2811 C CA . GLN A 1 366 ? 7.667 15.620 -6.789 1.00 78.50 366 GLN A CA 1
ATOM 2812 C C . GLN A 1 366 ? 7.653 16.588 -5.602 1.00 78.50 366 GLN A C 1
ATOM 2814 O O . GLN A 1 366 ? 8.716 16.887 -5.071 1.00 78.50 366 GLN A O 1
ATOM 2819 N N . VAL A 1 367 ? 6.463 16.994 -5.155 1.00 78.00 367 VAL A N 1
ATOM 2820 C CA . VAL A 1 367 ? 6.249 17.960 -4.060 1.00 78.00 367 VAL A CA 1
ATOM 2821 C C . VAL A 1 367 ? 6.725 17.425 -2.710 1.00 78.00 367 VAL A C 1
ATOM 2823 O O . VAL A 1 367 ? 7.187 18.172 -1.855 1.00 78.00 367 VAL A O 1
ATOM 2826 N N . PHE A 1 368 ? 6.619 16.113 -2.511 1.00 80.56 368 PHE A N 1
ATOM 2827 C CA . PHE A 1 368 ? 6.930 15.456 -1.239 1.00 80.56 368 PHE A CA 1
ATOM 2828 C C . PHE A 1 368 ? 8.341 14.857 -1.225 1.00 80.56 368 PHE A C 1
ATOM 2830 O O . PHE A 1 368 ? 8.725 14.160 -0.285 1.00 80.56 368 PHE A O 1
ATOM 2837 N N . SER A 1 369 ? 9.105 15.046 -2.305 1.00 74.75 369 SER A N 1
ATOM 2838 C CA . SER A 1 369 ? 10.437 14.475 -2.451 1.00 74.75 369 SER A CA 1
ATOM 2839 C C . SER A 1 369 ? 11.443 15.229 -1.580 1.00 74.75 369 SER A C 1
ATOM 2841 O O . SER A 1 369 ? 11.478 16.452 -1.633 1.00 74.75 369 SER A O 1
ATOM 2843 N N . PRO A 1 370 ? 12.365 14.536 -0.891 1.00 69.19 370 PRO A N 1
ATOM 2844 C CA . PRO A 1 370 ? 13.511 15.167 -0.229 1.00 69.19 370 PRO A CA 1
ATOM 2845 C C . PRO A 1 370 ? 14.340 16.093 -1.129 1.00 69.19 370 PRO A C 1
ATOM 2847 O O . PRO A 1 370 ? 15.021 16.986 -0.643 1.00 69.19 370 PRO A O 1
ATOM 2850 N N . ALA A 1 371 ? 14.307 15.858 -2.445 1.00 67.19 371 ALA A N 1
ATOM 2851 C CA . ALA A 1 371 ? 15.013 16.667 -3.435 1.00 67.19 371 ALA A CA 1
ATOM 2852 C C . ALA A 1 371 ? 14.258 17.952 -3.837 1.00 67.19 371 ALA A C 1
ATOM 2854 O O . ALA A 1 371 ? 14.766 18.720 -4.649 1.00 67.19 371 ALA A O 1
ATOM 2855 N N . HIS A 1 372 ? 13.044 18.169 -3.326 1.00 74.81 372 HIS A N 1
ATOM 2856 C CA . HIS A 1 372 ? 12.258 19.374 -3.559 1.00 74.81 372 HIS A CA 1
ATOM 2857 C C . HIS A 1 372 ? 12.547 20.398 -2.456 1.00 74.81 372 HIS A C 1
ATOM 2859 O O . HIS A 1 372 ? 12.006 20.325 -1.357 1.00 74.81 372 HIS A O 1
ATOM 2865 N N . THR A 1 373 ? 13.449 21.333 -2.748 1.00 61.94 373 THR A N 1
ATOM 2866 C CA . THR A 1 373 ? 13.898 22.374 -1.808 1.00 61.94 373 THR A CA 1
ATOM 2867 C C . THR A 1 373 ? 13.276 23.743 -2.082 1.00 61.94 373 THR A C 1
ATOM 2869 O O . THR A 1 373 ? 13.376 24.636 -1.243 1.00 61.94 373 THR A O 1
ATOM 2872 N N . ILE A 1 374 ? 12.639 23.917 -3.243 1.00 60.47 374 ILE A N 1
ATOM 2873 C CA . ILE A 1 374 ? 12.033 25.170 -3.704 1.00 60.47 374 ILE A CA 1
ATOM 2874 C C . ILE A 1 374 ? 10.698 24.832 -4.364 1.00 60.47 374 ILE A C 1
ATOM 2876 O O . ILE A 1 374 ? 10.643 23.899 -5.167 1.00 60.47 374 ILE A O 1
ATOM 2880 N N . SER A 1 375 ? 9.659 25.614 -4.063 1.00 71.81 375 SER A N 1
ATOM 2881 C CA . SER A 1 375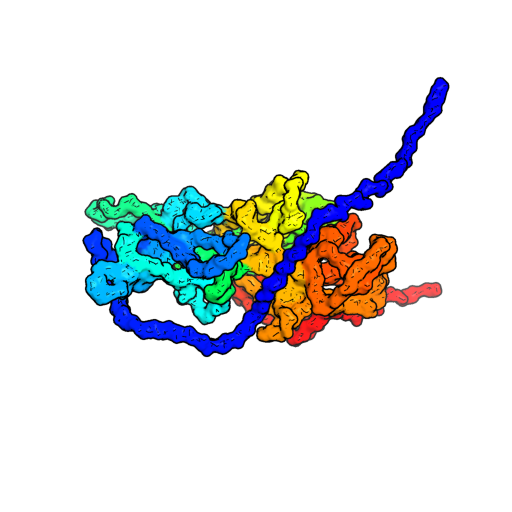 ? 8.336 25.463 -4.672 1.00 71.81 375 SER A CA 1
ATOM 2882 C C . SER A 1 375 ? 8.409 25.515 -6.200 1.00 71.81 375 SER A C 1
ATOM 2884 O O . SER A 1 375 ? 9.029 26.401 -6.791 1.00 71.81 375 SER A O 1
ATOM 2886 N N . GLY A 1 376 ? 7.768 24.544 -6.835 1.00 72.62 376 GLY A N 1
ATOM 2887 C CA . GLY A 1 376 ? 7.680 24.379 -8.274 1.00 72.62 376 GLY A CA 1
ATOM 2888 C C . GLY A 1 376 ? 6.373 24.926 -8.841 1.00 72.62 376 GLY A C 1
ATOM 2889 O O . GLY A 1 376 ? 5.367 25.071 -8.151 1.00 72.62 376 GLY A O 1
ATOM 2890 N N . LYS A 1 377 ? 6.371 25.186 -10.151 1.00 71.88 377 LYS A N 1
ATOM 2891 C CA . LYS A 1 377 ? 5.185 25.661 -10.885 1.00 71.88 377 LYS A CA 1
ATOM 2892 C C . LYS A 1 377 ? 4.013 24.666 -10.859 1.00 71.88 377 LYS A C 1
ATOM 2894 O O . LYS A 1 377 ? 2.864 25.088 -10.912 1.00 71.88 377 LYS A O 1
ATOM 2899 N N . ASP A 1 378 ? 4.307 23.370 -10.785 1.00 80.31 378 ASP A N 1
ATOM 2900 C CA . ASP A 1 378 ? 3.313 22.295 -10.906 1.00 80.31 378 ASP A CA 1
ATOM 2901 C C . ASP A 1 378 ? 2.868 21.734 -9.538 1.00 80.31 378 ASP A C 1
ATOM 2903 O O . ASP A 1 378 ? 2.146 20.738 -9.484 1.00 80.31 378 ASP A O 1
ATOM 2907 N N . ASP A 1 379 ? 3.297 22.333 -8.421 1.00 83.00 379 ASP A N 1
ATOM 2908 C CA . ASP A 1 379 ? 3.084 21.766 -7.083 1.00 83.00 379 ASP A CA 1
ATOM 2909 C C . ASP A 1 379 ? 1.603 21.670 -6.707 1.00 83.00 379 ASP A C 1
ATOM 2911 O O . ASP A 1 379 ? 1.164 20.645 -6.190 1.00 83.00 379 ASP A O 1
ATOM 2915 N N . GLU A 1 380 ? 0.818 22.707 -7.003 1.00 84.31 380 GLU A N 1
ATOM 2916 C CA . GLU A 1 380 ? -0.617 22.733 -6.701 1.00 84.31 380 GLU A CA 1
ATOM 2917 C C . GLU A 1 380 ? -1.371 21.637 -7.467 1.00 84.31 380 GLU A C 1
ATOM 2919 O O . GLU A 1 380 ? -2.110 20.857 -6.865 1.00 84.31 380 GLU A O 1
ATOM 2924 N N . ALA A 1 381 ? -1.096 21.498 -8.767 1.00 84.50 381 ALA A N 1
ATOM 2925 C CA . ALA A 1 381 ? -1.681 20.453 -9.604 1.00 84.50 381 ALA A CA 1
ATOM 2926 C C . ALA A 1 381 ? -1.254 19.042 -9.156 1.00 84.50 381 ALA A C 1
ATOM 2928 O O . ALA A 1 381 ? -2.061 18.111 -9.158 1.00 84.50 381 ALA A O 1
ATOM 2929 N N . ASN A 1 382 ? 0.001 18.869 -8.728 1.00 87.00 382 ASN A N 1
ATOM 2930 C CA . ASN A 1 382 ? 0.497 17.599 -8.195 1.00 87.00 382 ASN A CA 1
ATOM 2931 C C . ASN A 1 382 ? -0.182 17.233 -6.863 1.00 87.00 382 ASN A C 1
ATOM 2933 O O . ASN A 1 382 ? -0.566 16.078 -6.665 1.00 87.00 382 ASN A O 1
ATOM 2937 N N . ILE A 1 383 ? -0.380 18.208 -5.967 1.00 89.94 383 ILE A N 1
ATOM 2938 C CA . ILE A 1 383 ? -1.129 18.017 -4.717 1.00 89.94 383 ILE A CA 1
ATOM 2939 C C . ILE A 1 383 ? -2.594 17.672 -5.017 1.00 89.94 383 ILE A C 1
ATOM 2941 O O . ILE A 1 383 ? -3.154 16.777 -4.382 1.00 89.94 383 ILE A O 1
ATOM 2945 N N . GLU A 1 384 ? -3.225 18.344 -5.980 1.00 89.94 384 GLU A N 1
ATOM 2946 C CA . GLU A 1 384 ? -4.601 18.054 -6.391 1.00 89.94 384 GLU A CA 1
ATOM 2947 C C . GLU A 1 384 ? -4.738 16.629 -6.945 1.00 89.94 384 GLU A C 1
ATOM 2949 O O . GLU A 1 384 ? -5.622 15.875 -6.522 1.00 89.94 384 GLU A O 1
ATOM 2954 N N . ALA A 1 385 ? -3.826 16.218 -7.830 1.00 91.69 385 ALA A N 1
ATOM 2955 C CA . ALA A 1 385 ? -3.769 14.862 -8.365 1.00 91.69 385 ALA A CA 1
ATOM 2956 C C . ALA A 1 385 ? -3.624 13.815 -7.246 1.00 91.69 385 ALA A C 1
ATOM 2958 O O . ALA A 1 385 ? -4.379 12.841 -7.197 1.00 91.69 385 ALA A O 1
ATOM 2959 N N . PHE A 1 386 ? -2.719 14.056 -6.293 1.00 94.25 386 PHE A N 1
ATOM 2960 C CA . PHE A 1 386 ? -2.538 13.221 -5.106 1.00 94.25 386 PHE A CA 1
ATOM 2961 C C . PHE A 1 386 ? -3.829 13.115 -4.275 1.00 94.25 386 PHE A C 1
ATOM 2963 O O . PHE A 1 386 ? -4.276 12.015 -3.943 1.00 94.25 386 PHE A O 1
ATOM 2970 N N . LEU A 1 387 ? -4.495 14.239 -3.997 1.00 94.25 387 LEU A N 1
ATOM 2971 C CA . LEU A 1 387 ? -5.742 14.275 -3.224 1.00 94.25 387 LEU A CA 1
ATOM 2972 C C . LEU A 1 387 ? -6.967 13.742 -3.987 1.00 94.25 387 LEU A C 1
ATOM 2974 O O . LEU A 1 387 ? -8.006 13.510 -3.365 1.00 94.25 387 LEU A O 1
ATOM 2978 N N . THR A 1 388 ? -6.850 13.505 -5.295 1.00 96.69 388 THR A N 1
ATOM 2979 C CA . THR A 1 388 ? -7.887 12.884 -6.136 1.00 96.69 388 THR A CA 1
ATOM 2980 C C . THR A 1 388 ? -7.896 1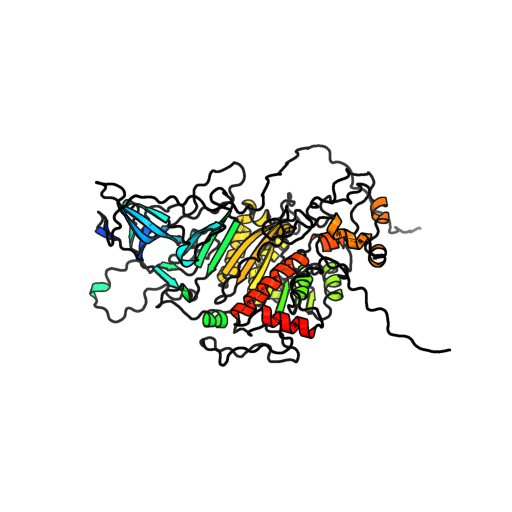1.355 -6.018 1.00 96.69 388 THR A C 1
ATOM 2982 O O . THR A 1 388 ? -8.904 10.727 -6.335 1.00 96.69 388 THR A O 1
ATOM 2985 N N . CYS A 1 389 ? -6.842 10.733 -5.475 1.00 98.12 389 CYS A N 1
ATOM 2986 C CA . CYS A 1 389 ? -6.742 9.276 -5.315 1.00 98.12 389 CYS A CA 1
ATOM 2987 C C . CYS A 1 389 ? -7.987 8.601 -4.688 1.00 98.12 389 CYS A C 1
ATOM 2989 O O . CYS A 1 389 ? -8.432 7.583 -5.225 1.00 98.12 389 CYS A O 1
ATOM 2991 N N . PRO A 1 390 ? -8.625 9.138 -3.625 1.00 98.06 390 PRO A N 1
ATOM 2992 C CA . PRO A 1 390 ? -9.872 8.579 -3.103 1.00 98.06 390 PRO A CA 1
ATOM 2993 C C . PRO A 1 390 ? -11.018 8.564 -4.124 1.00 98.06 390 PRO A C 1
ATOM 2995 O O . PRO A 1 390 ? -11.759 7.588 -4.169 1.00 98.06 390 PRO A O 1
ATOM 2998 N N . ARG A 1 391 ? -11.144 9.577 -4.995 1.00 97.31 391 ARG A N 1
ATOM 2999 C CA . ARG A 1 391 ? -12.163 9.589 -6.065 1.00 97.31 391 ARG A CA 1
ATOM 3000 C C . ARG A 1 391 ? -11.916 8.480 -7.088 1.00 97.31 391 ARG A C 1
ATOM 3002 O O . ARG A 1 391 ? -12.871 7.877 -7.565 1.00 97.31 391 ARG A O 1
ATOM 3009 N N . VAL A 1 392 ? -10.653 8.160 -7.378 1.00 98.12 392 VAL A N 1
ATOM 3010 C CA . VAL A 1 392 ? -10.290 7.029 -8.251 1.00 98.12 392 VAL A CA 1
ATOM 3011 C C . VAL A 1 392 ? -10.696 5.700 -7.610 1.00 98.12 392 VAL A C 1
ATOM 3013 O O . VAL A 1 392 ? -11.343 4.873 -8.251 1.00 98.12 392 VAL A O 1
ATOM 3016 N N . VAL A 1 393 ? -10.388 5.508 -6.322 1.00 98.38 393 VAL A N 1
ATOM 3017 C CA . VAL A 1 393 ? -10.821 4.319 -5.564 1.00 98.38 393 VAL A CA 1
ATOM 3018 C C . VAL A 1 393 ? -12.346 4.224 -5.531 1.00 98.38 393 VAL A C 1
ATOM 3020 O O . VAL A 1 393 ? -12.900 3.154 -5.762 1.00 98.38 393 VAL A O 1
ATOM 3023 N N . GLU A 1 394 ? -13.052 5.330 -5.316 1.00 97.06 394 GLU A N 1
ATOM 3024 C CA . GLU A 1 394 ? -14.513 5.364 -5.356 1.00 97.06 394 GLU A CA 1
ATOM 3025 C C . GLU A 1 394 ? -15.072 5.026 -6.746 1.00 97.06 394 GLU A C 1
ATOM 3027 O O . GLU A 1 394 ? -16.073 4.313 -6.847 1.00 97.06 394 GLU A O 1
ATOM 3032 N N . ARG A 1 395 ? -14.424 5.495 -7.818 1.00 95.44 395 ARG A N 1
ATOM 3033 C CA . ARG A 1 395 ? -14.822 5.236 -9.207 1.00 95.44 395 ARG A CA 1
ATOM 3034 C C . ARG A 1 395 ? -14.666 3.764 -9.580 1.00 95.44 395 ARG A C 1
ATOM 3036 O O . ARG A 1 395 ? -15.548 3.194 -10.220 1.00 95.44 395 ARG A O 1
ATOM 3043 N N . ASN A 1 396 ? -13.551 3.160 -9.176 1.00 97.06 396 ASN A N 1
ATOM 3044 C CA . ASN A 1 396 ? -13.149 1.812 -9.574 1.00 97.06 396 ASN A CA 1
ATOM 3045 C C . ASN A 1 396 ? -13.478 0.722 -8.535 1.00 97.06 396 ASN A C 1
ATOM 3047 O O . ASN A 1 396 ? -13.348 -0.468 -8.828 1.00 97.06 396 ASN A O 1
ATOM 3051 N N . ARG A 1 397 ? -13.912 1.116 -7.331 1.00 97.06 397 ARG A N 1
ATOM 3052 C CA . ARG A 1 397 ? -14.358 0.264 -6.213 1.00 97.06 397 ARG A CA 1
ATOM 3053 C C . ARG A 1 397 ? -13.462 -0.958 -5.929 1.00 97.06 397 ARG A C 1
ATOM 3055 O O . ARG A 1 397 ? -14.027 -2.016 -5.660 1.00 97.06 397 ARG A O 1
ATOM 3062 N N . PRO A 1 398 ? -12.116 -0.889 -6.002 1.00 98.06 398 PRO A N 1
ATOM 3063 C CA . PRO A 1 398 ? -11.250 -2.069 -5.960 1.00 98.06 398 PRO A CA 1
ATOM 3064 C C . PRO A 1 398 ? -11.395 -2.874 -4.668 1.00 98.06 398 PRO A C 1
ATOM 3066 O O . PRO A 1 398 ? -11.651 -2.294 -3.615 1.00 98.06 398 PRO A O 1
ATOM 3069 N N . ARG A 1 399 ? -11.200 -4.197 -4.722 1.00 98.00 399 ARG A N 1
ATOM 3070 C CA . ARG A 1 399 ? -11.156 -5.030 -3.504 1.00 98.00 399 ARG A CA 1
ATOM 3071 C C . ARG A 1 399 ? -9.924 -4.684 -2.680 1.00 98.00 399 ARG A C 1
ATOM 3073 O O . ARG A 1 399 ? -10.026 -4.490 -1.473 1.00 98.00 399 ARG A O 1
ATOM 3080 N N . ILE A 1 400 ? -8.784 -4.547 -3.356 1.00 98.75 400 ILE A N 1
ATOM 3081 C CA . ILE A 1 400 ? -7.530 -4.074 -2.775 1.00 98.75 400 ILE A CA 1
ATOM 3082 C C . ILE A 1 400 ? -6.950 -2.987 -3.677 1.00 98.75 400 ILE A C 1
ATOM 3084 O O . ILE A 1 400 ? -6.935 -3.127 -4.898 1.00 98.75 400 ILE A O 1
ATOM 3088 N N . PHE A 1 401 ? -6.432 -1.914 -3.092 1.00 98.81 401 PHE A N 1
ATOM 3089 C CA . PHE A 1 401 ? -5.610 -0.954 -3.818 1.00 98.81 401 PHE A CA 1
ATOM 3090 C C . PHE A 1 401 ? -4.237 -0.796 -3.176 1.00 98.81 401 PHE A C 1
ATOM 3092 O O . PHE A 1 401 ? -4.024 -1.115 -2.007 1.00 98.81 401 PHE A O 1
ATOM 3099 N N . THR A 1 402 ? -3.301 -0.278 -3.959 1.00 98.81 402 THR A N 1
ATOM 3100 C CA . THR A 1 402 ? -1.951 0.060 -3.520 1.00 98.81 402 THR A CA 1
ATOM 3101 C C . THR A 1 402 ? -1.630 1.491 -3.916 1.00 98.81 402 THR A C 1
ATOM 3103 O O . THR A 1 402 ? -2.019 1.930 -4.998 1.00 98.81 402 THR A O 1
ATOM 3106 N N . VAL A 1 403 ? -0.920 2.209 -3.048 1.00 98.50 403 VAL A N 1
ATOM 3107 C CA . VAL A 1 403 ? -0.347 3.525 -3.357 1.00 98.50 403 VAL A CA 1
ATOM 3108 C C . VAL A 1 403 ? 1.161 3.443 -3.192 1.00 98.50 403 VAL A C 1
ATOM 3110 O O . VAL A 1 403 ? 1.636 2.956 -2.162 1.00 98.50 403 VAL A O 1
ATOM 3113 N N . GLU A 1 404 ? 1.904 3.919 -4.183 1.00 96.62 404 GLU A N 1
ATOM 3114 C CA . GLU A 1 404 ? 3.338 4.171 -4.062 1.00 96.62 404 GLU A CA 1
ATOM 3115 C C . GLU A 1 404 ? 3.606 5.673 -4.035 1.00 96.62 404 GLU A C 1
ATOM 3117 O O . GLU A 1 404 ? 3.057 6.431 -4.826 1.00 96.62 404 GLU A O 1
ATOM 3122 N N . GLU A 1 405 ? 4.445 6.091 -3.089 1.00 94.81 405 GLU A N 1
ATOM 3123 C CA . GLU A 1 405 ? 4.854 7.479 -2.910 1.00 94.81 405 GLU A CA 1
ATOM 3124 C C . GLU A 1 405 ? 6.295 7.583 -2.399 1.00 94.81 405 GLU A C 1
ATOM 3126 O O . GLU A 1 405 ? 6.926 6.616 -1.952 1.00 94.81 405 GLU A O 1
ATOM 3131 N N . THR A 1 406 ? 6.848 8.790 -2.437 1.00 90.88 406 THR A N 1
ATOM 3132 C CA . THR A 1 406 ? 8.157 9.061 -1.833 1.00 90.88 406 THR A CA 1
ATOM 3133 C C . THR A 1 406 ? 8.106 8.978 -0.304 1.00 90.88 406 THR A C 1
ATOM 3135 O O . THR A 1 406 ? 7.127 9.356 0.338 1.00 90.88 406 THR A O 1
ATOM 3138 N N . PHE A 1 407 ? 9.199 8.525 0.316 1.00 87.81 407 PHE A N 1
ATOM 3139 C CA . PHE A 1 407 ? 9.293 8.436 1.777 1.00 87.81 407 PHE A CA 1
ATOM 3140 C C . PHE A 1 407 ? 9.231 9.806 2.472 1.00 87.81 407 PHE A C 1
ATOM 3142 O O . PHE A 1 407 ? 8.889 9.875 3.653 1.00 87.81 407 PHE A O 1
ATOM 3149 N N . GLY A 1 408 ? 9.526 10.893 1.747 1.00 86.56 408 GLY A N 1
ATOM 3150 C CA . GLY A 1 408 ? 9.411 12.257 2.261 1.00 86.56 408 GLY A CA 1
ATOM 3151 C C . GLY A 1 408 ? 7.981 12.634 2.664 1.00 86.56 408 GLY A C 1
ATOM 3152 O O . GLY A 1 408 ? 7.812 13.457 3.555 1.00 86.56 408 GLY A O 1
ATOM 3153 N N . LEU A 1 409 ? 6.945 11.949 2.154 1.00 88.69 409 LEU A N 1
ATOM 3154 C CA . LEU A 1 409 ? 5.554 12.160 2.584 1.00 88.69 409 LEU A CA 1
ATOM 3155 C C . LEU A 1 409 ? 5.332 11.884 4.090 1.00 88.69 409 LEU A C 1
ATOM 3157 O O . LEU A 1 409 ? 4.389 12.406 4.684 1.00 88.69 409 LEU A O 1
ATOM 3161 N N . LEU A 1 410 ? 6.215 11.107 4.731 1.00 86.81 410 LEU A N 1
ATOM 3162 C CA . LEU A 1 410 ? 6.193 10.859 6.180 1.00 86.81 410 LEU A CA 1
ATOM 3163 C C . LEU A 1 410 ? 6.797 12.006 7.012 1.00 86.81 410 LEU A C 1
ATOM 3165 O O . LEU A 1 410 ? 6.728 11.976 8.244 1.00 86.81 410 LEU A O 1
ATOM 3169 N N . TRP A 1 411 ? 7.426 13.001 6.383 1.00 85.06 411 TRP A N 1
ATOM 3170 C CA . TRP A 1 411 ? 8.061 14.106 7.095 1.00 85.06 411 TRP A CA 1
ATOM 3171 C C . TRP A 1 411 ? 7.027 15.046 7.734 1.00 85.06 411 TRP A C 1
ATOM 3173 O O . TRP A 1 411 ? 5.934 15.225 7.190 1.00 85.06 411 TRP A O 1
ATOM 3183 N N . PRO A 1 412 ? 7.357 15.703 8.867 1.00 82.38 412 PRO A N 1
ATOM 3184 C CA . PRO A 1 412 ? 6.422 16.580 9.576 1.00 82.38 412 PRO A CA 1
ATOM 3185 C C . PRO A 1 412 ? 5.762 17.649 8.694 1.00 82.38 412 PRO A C 1
ATOM 3187 O O . PRO A 1 412 ? 4.563 17.885 8.832 1.00 82.38 412 PRO A O 1
ATOM 3190 N N . ALA A 1 413 ? 6.507 18.226 7.744 1.00 83.75 413 ALA A N 1
ATOM 3191 C CA . ALA A 1 413 ? 6.013 19.242 6.810 1.00 83.75 413 ALA A CA 1
ATOM 3192 C C . ALA A 1 413 ? 4.859 18.751 5.911 1.00 83.75 413 ALA A C 1
ATOM 3194 O O . ALA A 1 413 ? 4.007 19.539 5.508 1.00 83.75 413 ALA A O 1
ATOM 3195 N N . HIS A 1 414 ? 4.790 17.447 5.624 1.00 88.00 414 HIS A N 1
ATOM 3196 C CA . HIS A 1 414 ? 3.800 16.865 4.712 1.00 88.00 414 HIS A CA 1
ATOM 3197 C C . HIS A 1 414 ? 2.720 16.040 5.425 1.00 88.00 414 HIS A C 1
ATOM 3199 O O . HIS A 1 414 ? 1.787 15.555 4.784 1.00 88.00 414 HIS A O 1
ATOM 3205 N N . ARG A 1 415 ? 2.773 15.948 6.761 1.00 85.06 415 ARG A N 1
ATOM 3206 C CA . ARG A 1 415 ? 1.842 15.158 7.583 1.00 85.06 415 ARG A CA 1
ATOM 3207 C C . ARG A 1 415 ? 0.368 15.483 7.310 1.00 85.06 415 ARG A C 1
ATOM 3209 O O . ARG A 1 415 ? -0.459 14.579 7.239 1.00 85.06 415 ARG A O 1
ATOM 3216 N N . GLY A 1 416 ? 0.040 16.760 7.099 1.00 88.25 416 GLY A N 1
ATOM 3217 C CA . GLY A 1 416 ? -1.321 17.185 6.752 1.00 88.25 416 GLY A CA 1
ATOM 3218 C C . GLY A 1 416 ? -1.837 16.576 5.440 1.00 88.25 416 GLY A C 1
ATOM 3219 O O . GLY A 1 416 ? -2.998 16.169 5.373 1.00 88.25 416 GLY A O 1
ATOM 3220 N N . HIS A 1 417 ? -0.974 16.447 4.425 1.00 91.62 417 HIS A N 1
ATOM 3221 C CA . HIS A 1 417 ? -1.314 15.829 3.139 1.00 91.62 417 HIS A CA 1
ATOM 3222 C C . HIS A 1 417 ? -1.547 14.326 3.297 1.00 91.62 417 HIS A C 1
ATOM 3224 O O . HIS A 1 417 ? -2.588 13.827 2.867 1.00 91.62 417 HIS A O 1
ATOM 3230 N N . LEU A 1 418 ? -0.645 13.625 3.995 1.00 91.94 418 LEU A N 1
ATOM 3231 C CA . LEU A 1 418 ? -0.806 12.202 4.300 1.00 91.94 418 LEU A CA 1
ATOM 3232 C C . LEU A 1 418 ? -2.118 11.934 5.048 1.00 91.94 418 LEU A C 1
ATOM 3234 O O . LEU A 1 418 ? -2.894 11.071 4.647 1.00 91.94 418 LEU A O 1
ATOM 3238 N N . HIS A 1 419 ? -2.406 12.697 6.105 1.00 92.06 419 HIS A N 1
ATOM 3239 C CA . HIS A 1 419 ? -3.622 12.505 6.896 1.00 92.06 419 HIS A CA 1
ATOM 3240 C C . HIS A 1 419 ? -4.888 12.806 6.089 1.00 92.06 419 HIS A C 1
ATOM 3242 O O . HIS A 1 419 ? -5.893 12.116 6.250 1.00 92.06 419 HIS A O 1
ATOM 3248 N N . ARG A 1 420 ? -4.850 13.795 5.185 1.00 92.94 420 ARG A N 1
ATOM 3249 C CA . ARG A 1 420 ? -5.969 14.088 4.281 1.00 92.94 420 ARG A CA 1
ATOM 3250 C C . ARG A 1 420 ? -6.205 12.953 3.283 1.00 92.94 420 ARG A C 1
ATOM 3252 O O . ARG A 1 420 ? -7.366 12.617 3.054 1.00 92.94 420 ARG A O 1
ATOM 3259 N N . LEU A 1 421 ? -5.142 12.351 2.744 1.00 95.06 421 LEU A N 1
ATOM 3260 C CA . LEU A 1 421 ? -5.234 11.177 1.873 1.00 95.06 421 LEU A CA 1
ATOM 3261 C C . LEU A 1 421 ? -5.825 9.975 2.625 1.00 95.06 421 LEU A C 1
ATOM 3263 O O . LEU A 1 421 ? -6.833 9.420 2.190 1.00 95.06 421 LEU A O 1
ATOM 3267 N N . VAL A 1 422 ? -5.251 9.633 3.786 1.00 95.88 422 VAL A N 1
ATOM 3268 C CA . VAL A 1 422 ? -5.726 8.556 4.675 1.00 95.88 422 VAL A CA 1
ATOM 3269 C C . VAL A 1 422 ? -7.205 8.750 5.003 1.00 95.88 422 VAL A C 1
ATOM 3271 O O . VAL A 1 422 ? -8.013 7.853 4.769 1.00 95.88 422 VAL A O 1
ATOM 3274 N N . ARG A 1 423 ? -7.597 9.953 5.440 1.00 95.19 423 ARG A N 1
ATOM 3275 C CA . ARG A 1 423 ? -8.998 10.289 5.722 1.00 95.19 423 ARG A CA 1
ATOM 3276 C C . ARG A 1 423 ? -9.894 10.103 4.500 1.00 95.19 423 ARG A C 1
ATOM 3278 O O . ARG A 1 423 ? -11.037 9.681 4.652 1.00 95.19 423 ARG A O 1
ATOM 3285 N N . GLY A 1 424 ? -9.407 10.443 3.309 1.00 96.44 424 GLY A N 1
ATOM 3286 C CA . GLY A 1 424 ? -10.131 10.259 2.056 1.00 96.44 424 GLY A CA 1
ATOM 3287 C C . GLY A 1 424 ? -10.525 8.802 1.828 1.00 96.44 424 GLY A C 1
ATOM 3288 O O . GLY A 1 424 ? -11.697 8.528 1.600 1.00 96.44 424 GLY A O 1
ATOM 3289 N N . PHE A 1 425 ? -9.585 7.868 1.975 1.00 97.81 425 PHE A N 1
ATOM 3290 C CA . PHE A 1 425 ? -9.865 6.438 1.824 1.00 97.81 425 PHE A CA 1
ATOM 3291 C C . PHE A 1 425 ? -10.701 5.863 2.975 1.00 97.81 425 PHE A C 1
ATOM 3293 O O . PHE A 1 425 ? -11.615 5.075 2.743 1.00 97.81 425 PHE A O 1
ATOM 3300 N N . VAL A 1 426 ? -10.452 6.296 4.213 1.00 95.25 426 VAL A N 1
ATOM 3301 C CA . VAL A 1 426 ? -11.211 5.836 5.390 1.00 95.25 426 VAL A CA 1
ATOM 3302 C C . VAL A 1 426 ? -12.678 6.254 5.320 1.00 95.25 426 VAL A C 1
ATOM 3304 O O . VAL A 1 426 ? -13.556 5.504 5.739 1.00 95.25 426 VAL A O 1
ATOM 3307 N N . ARG A 1 427 ? -12.982 7.422 4.737 1.00 94.25 427 ARG A N 1
ATOM 3308 C CA . ARG A 1 427 ? -14.367 7.848 4.465 1.00 94.25 427 ARG A CA 1
ATOM 3309 C C . ARG A 1 427 ? -15.105 6.914 3.508 1.00 94.25 427 ARG A C 1
ATOM 3311 O O . ARG A 1 427 ? -16.322 6.818 3.605 1.00 94.25 427 ARG A O 1
ATOM 3318 N N . LEU A 1 428 ? -14.383 6.227 2.624 1.00 95.56 428 LEU A N 1
ATOM 3319 C CA . LEU A 1 428 ? -14.931 5.183 1.753 1.00 95.56 428 LEU A CA 1
ATOM 3320 C C . LEU A 1 428 ? -15.051 3.826 2.475 1.00 95.56 428 LEU A C 1
ATOM 3322 O O . LEU A 1 428 ? -15.515 2.854 1.891 1.00 95.56 428 LEU A O 1
ATOM 3326 N N . GLY A 1 429 ? -14.625 3.751 3.739 1.00 95.00 429 GLY A N 1
ATOM 3327 C CA . GLY A 1 429 ? -14.670 2.556 4.578 1.00 95.00 429 GLY A CA 1
ATOM 3328 C C . GLY A 1 429 ? -13.486 1.602 4.403 1.00 95.00 429 GLY A C 1
ATOM 3329 O O . GLY A 1 429 ? -13.532 0.501 4.945 1.00 95.00 429 GLY A O 1
ATOM 3330 N N . TYR A 1 430 ? -12.437 1.997 3.675 1.00 97.94 430 TYR A N 1
ATOM 3331 C CA . TYR A 1 430 ? -11.266 1.140 3.484 1.00 97.94 430 TYR A CA 1
ATOM 3332 C C . TYR A 1 430 ? -10.432 1.027 4.760 1.00 97.94 430 TYR A C 1
ATOM 3334 O O . TYR A 1 430 ? -10.180 2.021 5.449 1.00 97.94 430 TYR A O 1
ATOM 3342 N N . SER A 1 431 ? -9.941 -0.183 5.013 1.00 98.31 431 SER A N 1
ATOM 3343 C CA . SER A 1 431 ? -8.805 -0.415 5.902 1.00 98.31 431 SER A CA 1
ATOM 3344 C C . SER A 1 431 ? -7.519 -0.029 5.180 1.00 98.31 431 SER A C 1
ATOM 3346 O O . SER A 1 431 ? -7.425 -0.219 3.971 1.00 98.31 431 SER A O 1
ATOM 3348 N N . LEU A 1 432 ? -6.522 0.483 5.900 1.00 98.38 432 LEU A N 1
ATOM 3349 C CA . LEU A 1 432 ? -5.251 0.940 5.338 1.00 98.38 432 LEU A CA 1
ATOM 3350 C C . LEU A 1 432 ? -4.072 0.452 6.166 1.00 98.38 432 LEU A C 1
ATOM 3352 O O . LEU A 1 432 ? -4.133 0.436 7.391 1.00 98.38 432 LEU A O 1
ATOM 3356 N N . ARG A 1 433 ? -2.964 0.149 5.501 1.00 96.88 433 ARG A N 1
ATOM 3357 C CA . ARG A 1 433 ? -1.655 -0.122 6.103 1.00 96.88 433 ARG A CA 1
ATOM 3358 C C . ARG A 1 433 ? -0.590 0.567 5.275 1.00 96.88 433 ARG A C 1
ATOM 3360 O O . ARG A 1 433 ? -0.659 0.526 4.051 1.00 96.88 433 ARG A O 1
ATOM 3367 N N . TRP A 1 434 ? 0.406 1.169 5.913 1.00 96.12 434 TRP A N 1
ATOM 3368 C CA . TRP A 1 434 ? 1.517 1.796 5.208 1.00 96.12 434 TRP A CA 1
ATOM 3369 C C . TRP A 1 434 ? 2.845 1.674 5.953 1.00 96.12 434 TRP A C 1
ATOM 3371 O O . TRP A 1 434 ? 2.904 1.715 7.184 1.00 96.12 434 TRP A O 1
ATOM 3381 N N . ARG A 1 435 ? 3.927 1.559 5.178 1.00 92.44 435 ARG A N 1
ATOM 3382 C CA . ARG A 1 435 ? 5.309 1.577 5.674 1.00 92.44 435 ARG A CA 1
ATOM 3383 C C . ARG A 1 435 ? 6.279 2.112 4.631 1.00 92.44 435 ARG A C 1
ATOM 3385 O O . ARG A 1 435 ? 6.013 2.046 3.431 1.00 92.44 435 ARG A O 1
ATOM 3392 N N . CYS A 1 436 ? 7.427 2.601 5.089 1.00 92.81 436 CYS A N 1
ATOM 3393 C CA . CYS A 1 436 ? 8.552 2.890 4.206 1.00 92.81 436 CYS A CA 1
ATOM 3394 C C . CYS A 1 436 ? 9.343 1.603 3.949 1.00 92.81 436 CYS A C 1
ATOM 3396 O O . CYS A 1 436 ? 9.684 0.892 4.891 1.00 92.81 436 CYS A O 1
ATOM 3398 N N . VAL A 1 437 ? 9.639 1.302 2.686 1.00 92.50 437 VAL A N 1
ATOM 3399 C CA . VAL A 1 437 ? 10.371 0.097 2.289 1.00 92.50 437 VAL A CA 1
ATOM 3400 C C . VAL A 1 437 ? 11.608 0.458 1.480 1.00 92.50 437 VAL A C 1
ATOM 3402 O O . VAL A 1 437 ? 11.531 1.229 0.521 1.00 92.50 437 VAL A O 1
ATOM 3405 N N . ARG A 1 438 ? 12.746 -0.151 1.833 1.00 94.50 438 ARG A N 1
ATOM 3406 C CA . ARG A 1 438 ? 13.955 -0.173 1.003 1.00 94.50 438 ARG A CA 1
ATOM 3407 C C . ARG A 1 438 ? 13.768 -1.216 -0.097 1.00 94.50 438 ARG A C 1
ATOM 3409 O O . ARG A 1 438 ? 13.604 -2.398 0.179 1.00 94.50 438 ARG A O 1
ATOM 3416 N N . LEU A 1 439 ? 13.782 -0.784 -1.354 1.00 96.31 439 LEU A N 1
ATOM 3417 C CA . LEU A 1 439 ? 13.458 -1.660 -2.482 1.00 96.31 439 LEU A CA 1
ATOM 3418 C C . LEU A 1 439 ? 14.545 -2.712 -2.760 1.00 96.31 439 LEU A C 1
ATOM 3420 O O . LEU A 1 439 ? 14.259 -3.720 -3.407 1.00 96.31 439 LEU A O 1
ATOM 3424 N N . SER A 1 440 ? 15.760 -2.539 -2.223 1.00 95.94 440 SER A N 1
ATOM 3425 C CA . SER A 1 440 ? 16.794 -3.582 -2.244 1.00 95.94 440 SER A CA 1
ATOM 3426 C C . SER A 1 440 ? 16.377 -4.844 -1.494 1.00 95.94 440 SER A C 1
ATOM 3428 O O . SER A 1 440 ? 16.779 -5.932 -1.895 1.00 95.94 440 SER A O 1
ATOM 3430 N N . SER A 1 441 ? 15.479 -4.739 -0.506 1.00 95.06 441 SER A N 1
ATOM 3431 C CA . SER A 1 441 ? 14.876 -5.892 0.178 1.00 95.06 441 SER A CA 1
ATOM 3432 C C . SER A 1 441 ? 13.995 -6.761 -0.732 1.00 95.06 441 SER A C 1
ATOM 3434 O O . SER A 1 441 ? 13.626 -7.874 -0.357 1.00 95.06 441 SER A O 1
ATOM 3436 N N . TYR A 1 442 ? 13.690 -6.278 -1.941 1.00 95.31 442 TYR A N 1
ATOM 3437 C CA . TYR A 1 442 ? 13.016 -7.021 -3.008 1.00 95.31 442 TYR A CA 1
ATOM 3438 C C . TYR A 1 442 ? 13.874 -7.145 -4.280 1.00 95.31 442 TYR A C 1
ATOM 3440 O O . TYR A 1 442 ? 13.349 -7.379 -5.366 1.00 95.31 442 TYR A O 1
ATOM 3448 N N . GLY A 1 443 ? 15.195 -6.982 -4.161 1.00 93.94 443 GLY A N 1
ATOM 3449 C CA . GLY A 1 443 ? 16.140 -7.242 -5.249 1.00 93.94 443 GLY A CA 1
ATOM 3450 C C . GLY A 1 443 ? 16.350 -6.087 -6.232 1.00 93.94 443 GLY A C 1
ATOM 3451 O O . GLY A 1 443 ? 16.903 -6.302 -7.307 1.00 93.94 443 GLY A O 1
ATOM 3452 N N . VAL A 1 444 ? 15.938 -4.857 -5.902 1.00 95.88 444 VAL A N 1
ATOM 3453 C CA . VAL A 1 444 ? 16.329 -3.675 -6.692 1.00 95.88 444 VAL A CA 1
ATOM 3454 C C . VAL A 1 444 ? 17.769 -3.277 -6.335 1.00 95.88 444 VAL A C 1
ATOM 3456 O O . VAL A 1 444 ? 18.035 -3.025 -5.161 1.00 95.88 444 VAL A O 1
ATOM 3459 N N . PRO A 1 445 ? 18.692 -3.140 -7.305 1.00 96.12 445 PRO A N 1
ATOM 3460 C CA . PRO A 1 445 ? 20.112 -2.863 -7.054 1.00 96.12 445 PRO A CA 1
ATOM 3461 C C . PRO A 1 445 ? 20.401 -1.387 -6.729 1.00 96.12 445 PRO A C 1
ATOM 3463 O O . PRO A 1 445 ? 21.339 -0.785 -7.251 1.00 96.12 445 PRO A O 1
ATOM 3466 N N . GLN A 1 446 ? 19.557 -0.769 -5.901 1.00 94.94 446 GLN A N 1
ATOM 3467 C CA . GLN A 1 446 ? 19.624 0.646 -5.557 1.00 94.94 446 GLN A CA 1
ATOM 3468 C C . GLN A 1 446 ? 19.258 0.888 -4.091 1.00 94.94 446 GLN A C 1
ATOM 3470 O O . GLN A 1 446 ? 18.450 0.165 -3.512 1.00 94.94 446 GLN A O 1
ATOM 3475 N N . THR A 1 447 ? 19.707 2.011 -3.536 1.00 94.62 447 THR A N 1
ATOM 3476 C CA . THR A 1 447 ? 19.296 2.515 -2.210 1.00 94.62 447 THR A CA 1
ATOM 3477 C C . THR A 1 447 ? 17.878 3.112 -2.173 1.00 94.62 447 THR A C 1
ATOM 3479 O O . THR A 1 447 ? 17.507 3.805 -1.226 1.00 94.62 447 THR A O 1
ATOM 3482 N N . ARG A 1 448 ? 17.055 2.865 -3.202 1.00 94.31 448 ARG A N 1
ATOM 3483 C CA . ARG A 1 448 ? 15.727 3.471 -3.369 1.00 94.31 448 ARG A CA 1
ATOM 3484 C C . ARG A 1 448 ? 14.776 3.055 -2.249 1.00 94.31 448 ARG A C 1
ATOM 3486 O O . ARG A 1 448 ? 14.532 1.869 -2.043 1.00 94.31 448 ARG A O 1
ATOM 3493 N N . GLN A 1 449 ? 14.189 4.046 -1.583 1.00 93.44 449 GLN A N 1
ATOM 3494 C CA . GLN A 1 449 ? 13.132 3.872 -0.585 1.00 93.44 449 GLN A CA 1
ATOM 3495 C C . GLN A 1 449 ? 11.807 4.456 -1.075 1.00 93.44 449 GLN A C 1
ATOM 3497 O O . GLN A 1 449 ? 11.791 5.485 -1.764 1.00 93.44 449 GLN A O 1
ATOM 3502 N N . ARG A 1 450 ? 10.698 3.801 -0.721 1.00 95.00 450 ARG A N 1
ATOM 3503 C CA . ARG A 1 450 ? 9.336 4.240 -1.046 1.00 95.00 450 ARG A CA 1
ATOM 3504 C C . ARG A 1 450 ? 8.372 4.018 0.103 1.00 95.00 450 ARG A C 1
ATOM 3506 O O . ARG A 1 450 ? 8.453 3.005 0.790 1.00 95.00 450 ARG A O 1
ATOM 3513 N N . LEU A 1 451 ? 7.457 4.964 0.282 1.00 95.56 451 LEU A N 1
ATOM 3514 C CA . LEU A 1 451 ? 6.266 4.760 1.086 1.00 95.56 451 LEU A CA 1
ATOM 3515 C C . LEU A 1 451 ? 5.303 3.907 0.265 1.00 95.56 451 LEU A C 1
ATOM 3517 O O . LEU A 1 451 ? 4.893 4.304 -0.822 1.00 95.56 451 LEU A O 1
ATOM 3521 N N . LEU A 1 452 ? 4.955 2.742 0.794 1.00 97.56 452 LEU A N 1
ATOM 3522 C CA . LEU A 1 452 ? 3.933 1.885 0.217 1.00 97.56 452 LEU A CA 1
ATOM 3523 C C . LEU A 1 452 ? 2.718 1.895 1.136 1.00 97.56 452 LEU A C 1
ATOM 3525 O O . LEU A 1 452 ? 2.867 1.809 2.356 1.00 97.56 452 LEU A O 1
ATOM 3529 N N . MET A 1 453 ? 1.531 1.973 0.547 1.00 98.44 453 MET A N 1
ATOM 3530 C CA . MET A 1 453 ? 0.251 1.819 1.229 1.00 98.44 453 MET A CA 1
ATOM 3531 C C . MET A 1 453 ? -0.547 0.704 0.560 1.00 98.44 453 MET A C 1
ATOM 3533 O O . MET A 1 453 ? -0.580 0.623 -0.665 1.00 98.44 453 MET A O 1
ATOM 3537 N N . ILE A 1 454 ? -1.197 -0.132 1.361 1.00 98.81 454 ILE A N 1
ATOM 3538 C CA . ILE A 1 454 ? -2.174 -1.131 0.928 1.00 98.81 454 ILE A CA 1
ATOM 3539 C C . ILE A 1 454 ? -3.509 -0.742 1.556 1.00 98.81 454 ILE A C 1
ATOM 3541 O O . ILE A 1 454 ? -3.555 -0.437 2.750 1.00 98.81 454 ILE A O 1
ATOM 3545 N N . GLY A 1 455 ? -4.580 -0.749 0.767 1.00 98.69 455 GLY A N 1
ATOM 3546 C CA . GLY A 1 455 ? -5.941 -0.588 1.262 1.00 98.69 455 GLY A CA 1
ATOM 3547 C C . GLY A 1 455 ? -6.835 -1.755 0.868 1.00 98.69 455 GLY A C 1
ATOM 3548 O O . GLY A 1 455 ? -6.734 -2.228 -0.260 1.00 98.69 455 GLY A O 1
ATOM 3549 N N . SER A 1 456 ? -7.718 -2.204 1.763 1.00 98.56 456 SER A N 1
ATOM 3550 C CA . SER A 1 456 ? -8.737 -3.230 1.482 1.00 98.56 456 SER A CA 1
ATOM 3551 C C . SER A 1 456 ? -10.148 -2.681 1.679 1.00 98.56 456 SER A C 1
ATOM 3553 O O . SER A 1 456 ? -10.387 -1.853 2.563 1.00 98.56 456 SER A O 1
ATOM 3555 N N . ALA A 1 457 ? -11.066 -3.099 0.808 1.00 98.12 457 ALA A N 1
ATOM 3556 C CA . ALA A 1 457 ? -12.457 -2.664 0.822 1.00 98.12 457 ALA A CA 1
ATOM 3557 C C . ALA A 1 457 ? -13.165 -3.040 2.141 1.00 98.12 457 ALA A C 1
ATOM 3559 O O . ALA A 1 457 ? -12.740 -3.975 2.822 1.00 98.12 457 ALA A O 1
ATOM 3560 N N . PRO A 1 458 ? -14.271 -2.359 2.502 1.00 96.06 458 PRO A N 1
ATOM 3561 C CA . PRO A 1 458 ? -15.135 -2.808 3.591 1.00 96.06 458 PRO A CA 1
ATOM 3562 C C . PRO A 1 458 ? -15.518 -4.283 3.415 1.00 96.06 458 PRO A C 1
ATOM 3564 O O . PRO A 1 458 ? -15.974 -4.665 2.340 1.00 96.06 458 PRO A O 1
ATOM 3567 N N . GLY A 1 459 ? -15.340 -5.094 4.459 1.00 94.19 459 GLY A N 1
ATOM 3568 C CA . GLY A 1 459 ? -15.617 -6.533 4.412 1.00 94.19 459 GLY A CA 1
ATOM 3569 C C . GLY A 1 459 ? -14.517 -7.394 3.775 1.00 94.19 459 GLY A C 1
ATOM 3570 O O . GLY A 1 459 ? -14.695 -8.598 3.641 1.00 94.19 459 GLY A O 1
ATOM 3571 N N . GLU A 1 460 ? -13.384 -6.808 3.377 1.00 95.31 460 GLU A N 1
ATOM 3572 C CA . GLU A 1 460 ? -12.190 -7.550 2.955 1.00 95.31 460 GLU A CA 1
ATOM 3573 C C . GLU A 1 460 ? -11.073 -7.370 3.994 1.00 95.31 460 GLU A C 1
ATOM 3575 O O . GLU A 1 460 ? -10.737 -6.228 4.353 1.00 95.31 460 GLU A O 1
ATOM 3580 N N . PRO A 1 461 ? -10.441 -8.461 4.461 1.00 95.56 461 PRO A N 1
ATOM 3581 C CA . PRO A 1 461 ? -9.357 -8.357 5.421 1.00 95.56 461 PRO A CA 1
ATOM 3582 C C . PRO A 1 461 ? -8.143 -7.679 4.779 1.00 95.56 461 PRO A C 1
ATOM 3584 O O . PRO A 1 461 ? -7.819 -7.891 3.606 1.00 95.56 461 PRO A O 1
ATOM 3587 N N . LEU A 1 462 ? -7.468 -6.843 5.568 1.00 96.94 462 LEU A N 1
ATOM 3588 C CA . LEU A 1 462 ? -6.339 -6.044 5.107 1.00 96.94 462 LEU A CA 1
ATOM 3589 C C . LEU A 1 462 ? -5.090 -6.924 4.925 1.00 96.94 462 LEU A C 1
ATOM 3591 O O . LEU A 1 462 ? -4.605 -7.470 5.921 1.00 96.94 462 LEU A O 1
ATOM 3595 N N . PRO A 1 463 ? -4.521 -7.023 3.707 1.00 96.31 463 PRO A N 1
ATOM 3596 C CA . PRO A 1 463 ? -3.317 -7.811 3.487 1.00 96.31 463 PRO A CA 1
ATOM 3597 C C . PRO A 1 463 ? -2.129 -7.271 4.296 1.00 96.31 463 PRO A C 1
ATOM 3599 O O . PRO A 1 463 ? -1.970 -6.047 4.425 1.00 96.31 463 PRO A O 1
ATOM 3602 N N . PRO A 1 464 ? -1.250 -8.147 4.812 1.00 95.06 464 PRO A N 1
ATOM 3603 C CA . PRO A 1 464 ? 0.072 -7.727 5.243 1.00 95.06 464 PRO A CA 1
ATOM 3604 C C . PRO A 1 464 ? 0.907 -7.298 4.028 1.00 95.06 464 PRO A C 1
ATOM 3606 O O . PRO A 1 464 ? 0.531 -7.492 2.873 1.00 95.06 464 PRO A O 1
ATOM 3609 N N . PHE A 1 465 ? 2.074 -6.710 4.277 1.00 93.94 465 PHE A N 1
ATOM 3610 C CA . PHE A 1 465 ? 3.059 -6.581 3.206 1.00 93.94 465 PHE A CA 1
ATOM 3611 C C . PHE A 1 465 ? 3.724 -7.930 2.906 1.00 93.94 465 PHE A C 1
ATOM 3613 O O . PHE A 1 465 ? 3.883 -8.738 3.827 1.00 93.94 465 PHE A O 1
ATOM 3620 N N . PRO A 1 466 ? 4.210 -8.141 1.666 1.00 92.88 466 PRO A N 1
ATOM 3621 C CA . PRO A 1 466 ? 4.983 -9.330 1.348 1.00 92.88 466 PRO A CA 1
ATOM 3622 C C . PRO A 1 466 ? 6.232 -9.433 2.239 1.00 92.88 466 PRO A C 1
ATOM 3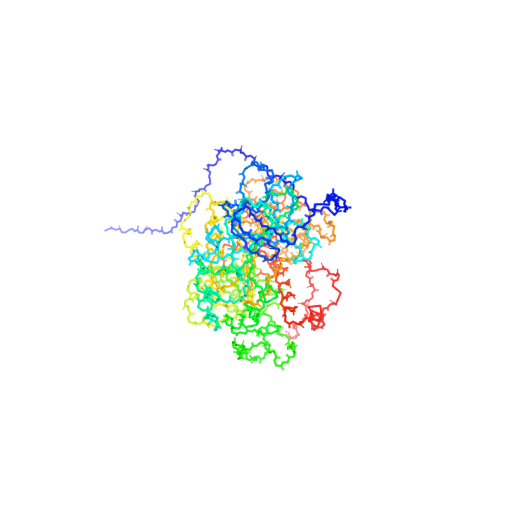624 O O . PRO A 1 466 ? 6.821 -8.403 2.610 1.00 92.88 466 PRO A O 1
ATOM 3627 N N . PRO A 1 467 ? 6.661 -10.663 2.572 1.00 90.19 467 PRO A N 1
ATOM 3628 C CA . PRO A 1 467 ? 7.931 -10.876 3.246 1.00 90.19 467 PRO A CA 1
ATOM 3629 C C . PRO A 1 467 ? 9.079 -10.369 2.367 1.00 90.19 467 PRO A C 1
ATOM 3631 O O . PRO A 1 467 ? 9.019 -10.429 1.137 1.00 90.19 467 PRO A O 1
ATOM 3634 N N . TYR A 1 468 ? 10.137 -9.861 3.000 1.00 91.38 468 TYR A N 1
ATOM 3635 C CA . TYR A 1 468 ? 11.349 -9.496 2.272 1.00 91.38 468 TYR A CA 1
ATOM 3636 C C . TYR A 1 468 ? 11.962 -10.732 1.622 1.00 91.38 468 TYR A C 1
ATOM 3638 O O . TYR A 1 468 ? 11.907 -11.821 2.180 1.00 91.38 468 TYR A O 1
ATOM 3646 N N . THR A 1 469 ? 12.542 -10.551 0.439 1.00 92.00 469 THR A N 1
ATOM 3647 C CA . THR A 1 469 ? 13.185 -11.633 -0.320 1.00 92.00 469 THR A CA 1
ATOM 3648 C C . THR A 1 469 ? 14.703 -11.509 -0.311 1.00 92.00 469 THR A C 1
ATOM 3650 O O . THR A 1 469 ? 15.398 -12.490 -0.572 1.00 92.00 469 THR A O 1
ATOM 3653 N N . HIS A 1 470 ? 15.221 -10.316 -0.002 1.00 92.88 470 HIS A N 1
ATOM 3654 C CA . HIS A 1 470 ? 16.647 -10.026 0.027 1.00 92.88 470 HIS A CA 1
ATOM 3655 C C . HIS A 1 470 ? 17.057 -9.243 1.283 1.00 92.88 470 HIS A C 1
ATOM 3657 O O . HIS A 1 470 ? 16.286 -8.442 1.817 1.00 92.88 470 HIS A O 1
ATOM 3663 N N . ASN A 1 471 ? 18.304 -9.415 1.711 1.00 92.75 471 ASN A N 1
ATOM 3664 C CA . ASN A 1 471 ? 18.986 -8.577 2.696 1.00 92.75 471 ASN A CA 1
ATOM 3665 C C . ASN A 1 471 ? 20.471 -8.398 2.322 1.00 92.75 471 ASN A C 1
ATOM 3667 O O . ASN A 1 471 ? 20.938 -8.936 1.321 1.00 92.75 471 ASN A O 1
ATOM 3671 N N . GLU A 1 472 ? 21.214 -7.617 3.103 1.00 91.12 472 GLU A N 1
ATOM 3672 C CA . GLU A 1 472 ? 22.602 -7.254 2.787 1.00 91.12 472 GLU A CA 1
ATOM 3673 C C . GLU A 1 472 ? 23.554 -8.457 2.699 1.00 91.12 472 GLU A C 1
ATOM 3675 O O . GLU A 1 472 ? 24.417 -8.508 1.817 1.00 91.12 472 GLU A O 1
ATOM 3680 N N . CYS A 1 473 ? 23.353 -9.449 3.570 1.00 90.94 473 CYS A N 1
ATOM 3681 C CA . CYS A 1 473 ? 24.277 -10.570 3.756 1.00 90.94 473 CYS A CA 1
ATOM 3682 C C . CYS A 1 473 ? 23.791 -11.904 3.161 1.00 90.94 473 CYS A C 1
ATOM 3684 O O . CYS A 1 473 ? 24.564 -12.854 3.100 1.00 90.94 473 CYS A O 1
ATOM 3686 N N . GLY A 1 474 ? 22.536 -12.008 2.719 1.00 89.56 474 GLY A N 1
ATOM 3687 C CA . GLY A 1 474 ? 21.916 -13.273 2.301 1.00 89.56 474 GLY A CA 1
ATOM 3688 C C . GLY A 1 474 ? 21.643 -14.247 3.454 1.00 89.56 474 GLY A C 1
ATOM 3689 O O . GLY A 1 474 ? 21.766 -15.458 3.294 1.00 89.56 474 GLY A O 1
ATOM 3690 N N . THR A 1 475 ? 21.339 -13.727 4.642 1.00 89.81 475 THR A N 1
ATOM 3691 C CA . THR A 1 475 ? 21.126 -14.521 5.864 1.00 89.81 475 THR A CA 1
ATOM 3692 C C . THR A 1 475 ? 19.641 -14.788 6.127 1.00 89.81 475 THR A C 1
ATOM 3694 O O . THR A 1 475 ? 18.768 -14.113 5.583 1.00 89.81 475 THR A O 1
ATOM 3697 N N . GLY A 1 476 ? 19.330 -15.780 6.972 1.00 85.44 476 GLY A N 1
ATOM 3698 C CA . GLY A 1 476 ? 17.952 -16.050 7.411 1.00 85.44 476 GLY A CA 1
ATOM 3699 C C . GLY A 1 476 ? 17.023 -16.593 6.317 1.00 85.44 476 GLY A C 1
ATOM 3700 O O . GLY A 1 476 ? 15.822 -16.349 6.360 1.00 85.44 476 GLY A O 1
ATOM 3701 N N . GLY A 1 477 ? 17.570 -17.289 5.315 1.00 88.69 477 GLY A N 1
ATOM 3702 C CA . GLY A 1 477 ? 16.803 -17.792 4.168 1.00 88.69 477 GLY A CA 1
ATOM 3703 C C . GLY A 1 477 ? 16.495 -16.735 3.100 1.00 88.69 477 GLY A C 1
ATOM 3704 O O . GLY A 1 477 ? 15.806 -17.041 2.130 1.00 88.69 477 GLY A O 1
ATOM 3705 N N . LEU A 1 478 ? 17.008 -15.509 3.254 1.00 91.31 478 LEU A N 1
ATOM 3706 C CA . LEU A 1 478 ? 16.890 -14.438 2.265 1.00 91.31 478 LEU A CA 1
ATOM 3707 C C . LEU A 1 478 ? 18.079 -14.436 1.306 1.00 91.31 478 LEU A C 1
ATOM 3709 O O . LEU A 1 478 ? 19.177 -14.873 1.640 1.00 91.31 478 LEU A O 1
ATOM 3713 N N . LYS A 1 479 ? 17.878 -13.895 0.105 1.00 92.88 479 LYS A N 1
ATOM 3714 C CA . LYS A 1 479 ? 18.955 -13.713 -0.873 1.00 92.88 479 LYS A CA 1
ATOM 3715 C C . LYS A 1 479 ? 19.813 -12.503 -0.523 1.00 92.88 479 LYS A C 1
ATOM 3717 O O . LYS A 1 479 ? 19.336 -11.534 0.064 1.00 92.88 479 LYS A O 1
ATOM 3722 N N . ARG A 1 480 ? 21.078 -12.512 -0.938 1.00 94.38 480 ARG A N 1
ATOM 3723 C CA . ARG A 1 480 ? 21.918 -11.311 -0.859 1.00 94.38 480 ARG A CA 1
ATOM 3724 C C . ARG A 1 480 ? 21.378 -10.233 -1.799 1.00 94.38 480 ARG A C 1
ATOM 3726 O O . ARG A 1 480 ? 20.919 -10.570 -2.888 1.00 94.38 480 ARG A O 1
ATOM 3733 N N . TRP A 1 481 ? 21.447 -8.960 -1.408 1.00 94.69 481 TRP A N 1
ATOM 3734 C CA . TRP A 1 481 ? 21.077 -7.833 -2.264 1.00 94.69 481 TRP A CA 1
ATOM 3735 C C . TRP A 1 481 ? 21.692 -7.953 -3.659 1.00 94.69 481 TRP A C 1
ATOM 3737 O O . TRP A 1 481 ? 22.873 -8.259 -3.822 1.00 94.69 481 TRP A O 1
ATOM 3747 N N . VAL A 1 482 ? 20.865 -7.676 -4.667 1.00 94.88 482 VAL A N 1
ATOM 3748 C CA . VAL A 1 482 ? 21.301 -7.628 -6.061 1.00 94.88 482 VAL A CA 1
ATOM 3749 C C . VAL A 1 482 ? 22.188 -6.403 -6.245 1.00 94.88 482 VAL A C 1
ATOM 3751 O O . VAL A 1 482 ? 21.828 -5.301 -5.833 1.00 94.88 482 VAL A O 1
ATOM 3754 N N . THR A 1 483 ? 23.340 -6.589 -6.878 1.00 95.56 483 THR A N 1
ATOM 3755 C CA . THR A 1 483 ? 24.299 -5.515 -7.142 1.00 95.56 483 THR A CA 1
ATOM 3756 C C . THR A 1 483 ? 24.147 -4.989 -8.574 1.00 95.56 483 THR A C 1
ATOM 3758 O O . THR A 1 483 ? 23.656 -5.714 -9.446 1.00 95.56 483 THR A O 1
ATOM 3761 N N . PRO A 1 484 ? 24.559 -3.743 -8.864 1.00 95.94 484 PRO A N 1
ATOM 3762 C CA . PRO A 1 484 ? 24.648 -3.220 -10.223 1.00 95.94 484 PRO A CA 1
ATOM 3763 C C . PRO A 1 484 ? 25.444 -4.118 -11.174 1.00 95.94 484 PRO A C 1
ATOM 3765 O O . PRO A 1 484 ? 25.006 -4.326 -12.305 1.00 95.94 484 PRO A O 1
ATOM 3768 N N . GLU A 1 485 ? 26.562 -4.690 -10.717 1.00 94.81 485 GLU A N 1
ATOM 3769 C CA . GLU A 1 485 ? 27.346 -5.657 -11.494 1.00 94.81 485 GLU A CA 1
ATOM 3770 C C . GLU A 1 485 ? 26.504 -6.875 -11.897 1.00 94.81 485 GLU A C 1
ATOM 3772 O O . GLU A 1 485 ? 26.410 -7.209 -13.079 1.00 94.81 485 GLU A O 1
ATOM 3777 N N . SER A 1 486 ? 25.832 -7.499 -10.925 1.00 93.62 486 SER A N 1
ATOM 3778 C CA . SER A 1 486 ? 24.993 -8.676 -11.154 1.00 93.62 486 SER A CA 1
ATOM 3779 C C . SER A 1 486 ? 23.804 -8.360 -12.065 1.00 93.62 486 SER A C 1
ATOM 3781 O O . SER A 1 486 ? 23.539 -9.093 -13.018 1.00 93.62 486 SER A O 1
ATOM 3783 N N . ALA A 1 487 ? 23.123 -7.236 -11.830 1.00 93.19 487 ALA A N 1
ATOM 3784 C CA . ALA A 1 487 ? 21.967 -6.823 -12.620 1.00 93.19 487 ALA A CA 1
ATOM 3785 C C . ALA A 1 487 ? 22.325 -6.541 -14.088 1.00 93.19 487 ALA A C 1
ATOM 3787 O O . ALA A 1 487 ? 21.537 -6.834 -14.988 1.00 93.19 487 ALA A O 1
ATOM 3788 N N . LEU A 1 488 ? 23.510 -5.977 -14.344 1.00 94.19 488 LEU A N 1
ATOM 3789 C CA . LEU A 1 488 ? 23.960 -5.601 -15.687 1.00 94.19 488 LEU A CA 1
ATOM 3790 C C . LEU A 1 488 ? 24.809 -6.673 -16.382 1.00 94.19 488 LEU A C 1
ATOM 3792 O O . LEU A 1 488 ? 25.168 -6.492 -17.548 1.00 94.19 488 LEU A O 1
ATOM 3796 N N . ALA A 1 489 ? 25.076 -7.808 -15.731 1.00 90.50 489 ALA A N 1
ATOM 3797 C CA . ALA A 1 489 ? 25.857 -8.903 -16.302 1.00 90.50 489 ALA A CA 1
ATOM 3798 C C . ALA A 1 489 ? 25.311 -9.357 -17.668 1.00 90.50 489 ALA A C 1
ATOM 3800 O O . ALA A 1 489 ? 26.072 -9.472 -18.629 1.00 90.50 489 ALA A O 1
ATOM 3801 N N . ALA A 1 490 ? 23.986 -9.517 -17.786 1.00 81.56 490 ALA A N 1
ATOM 3802 C CA . ALA A 1 490 ? 23.331 -9.914 -19.034 1.00 81.56 490 ALA A CA 1
ATOM 3803 C C . ALA A 1 490 ? 23.489 -8.871 -20.154 1.00 81.56 490 ALA A C 1
ATOM 3805 O O . ALA A 1 490 ? 23.669 -9.234 -21.316 1.00 81.56 490 ALA A O 1
ATOM 3806 N N . VAL A 1 491 ? 23.457 -7.574 -19.818 1.00 88.00 491 VAL A N 1
ATOM 3807 C CA . VAL A 1 491 ? 23.654 -6.485 -20.793 1.00 88.00 491 VAL A CA 1
ATOM 3808 C C . VAL A 1 491 ? 25.063 -6.545 -21.382 1.00 88.00 491 VAL A C 1
ATOM 3810 O O . VAL A 1 491 ? 25.237 -6.342 -22.582 1.00 88.00 491 VAL A O 1
ATOM 3813 N N . SER A 1 492 ? 26.051 -6.874 -20.550 1.00 84.38 492 SER A N 1
ATOM 3814 C CA . SER A 1 492 ? 27.455 -6.981 -20.948 1.00 84.38 492 SER A CA 1
ATOM 3815 C C . SER A 1 492 ? 27.755 -8.255 -21.745 1.00 84.38 492 SER A C 1
ATOM 3817 O O . SER A 1 492 ? 28.509 -8.209 -22.719 1.00 84.38 492 SER A O 1
ATOM 3819 N N . SER A 1 493 ? 27.177 -9.398 -21.365 1.00 85.19 493 SER A N 1
ATOM 3820 C CA . SER A 1 493 ? 27.489 -10.692 -21.984 1.00 85.19 493 SER A CA 1
ATOM 3821 C C . SER A 1 493 ? 26.709 -10.942 -23.282 1.00 85.19 493 SER A C 1
ATOM 3823 O O . SER A 1 493 ? 27.297 -11.379 -24.279 1.00 85.19 493 SER A O 1
ATOM 3825 N N . SER A 1 494 ? 25.419 -10.590 -23.332 1.00 90.06 494 SER A N 1
ATOM 3826 C CA . SER A 1 494 ? 24.543 -10.877 -24.476 1.00 90.06 494 SER A CA 1
ATOM 3827 C C . SER A 1 494 ? 24.904 -10.041 -25.715 1.00 90.06 494 SER A C 1
ATOM 3829 O O . SER A 1 494 ? 24.854 -8.806 -25.670 1.00 90.06 494 SER A O 1
ATOM 3831 N N . PRO A 1 495 ? 25.221 -10.666 -26.869 1.00 88.44 495 PRO A N 1
ATOM 3832 C CA . PRO A 1 495 ? 25.439 -9.939 -28.122 1.00 88.44 495 PRO A CA 1
ATOM 3833 C C . PRO A 1 495 ? 24.217 -9.126 -28.573 1.00 88.44 495 PRO A C 1
ATOM 3835 O O . PRO A 1 495 ? 24.377 -8.053 -29.157 1.00 88.44 495 PRO A O 1
ATOM 3838 N N . ALA A 1 496 ? 23.004 -9.618 -28.303 1.00 87.06 496 ALA A N 1
ATOM 3839 C CA . ALA A 1 496 ? 21.765 -8.929 -28.646 1.00 87.06 496 ALA A CA 1
ATOM 3840 C C . ALA A 1 496 ? 21.591 -7.650 -27.813 1.00 87.06 496 ALA A C 1
ATOM 3842 O O . ALA A 1 496 ? 21.341 -6.579 -28.371 1.00 87.06 496 ALA A O 1
ATOM 3843 N N . LEU A 1 497 ? 21.809 -7.728 -26.495 1.00 88.44 497 LEU A N 1
ATOM 3844 C CA . LEU A 1 497 ? 21.689 -6.565 -25.608 1.00 88.44 497 LEU A CA 1
ATOM 3845 C C . LEU A 1 497 ? 22.806 -5.539 -25.830 1.00 88.44 497 LEU A C 1
ATOM 3847 O O . LEU A 1 497 ? 22.536 -4.338 -25.799 1.00 88.44 497 LEU A O 1
ATOM 3851 N N . ARG A 1 498 ? 24.023 -5.978 -26.174 1.00 89.38 498 ARG A N 1
ATOM 3852 C CA . ARG A 1 498 ? 25.114 -5.072 -26.574 1.00 89.38 498 ARG A CA 1
ATOM 3853 C C . ARG A 1 498 ? 24.790 -4.243 -27.819 1.00 89.38 498 ARG A C 1
ATOM 3855 O O . ARG A 1 498 ? 25.273 -3.122 -27.949 1.00 89.38 498 ARG A O 1
ATOM 3862 N N . ARG A 1 499 ? 23.964 -4.772 -28.729 1.00 89.94 499 ARG A N 1
ATOM 3863 C CA . ARG A 1 499 ? 23.488 -4.062 -29.931 1.00 89.94 499 ARG A CA 1
ATOM 3864 C C . ARG A 1 499 ? 22.160 -3.333 -29.722 1.00 89.94 499 ARG A C 1
ATOM 3866 O O . ARG A 1 499 ? 21.655 -2.714 -30.660 1.00 89.94 499 ARG A O 1
ATOM 3873 N N . HIS A 1 500 ? 21.594 -3.382 -28.518 1.00 91.81 500 HIS A N 1
ATOM 3874 C CA . HIS A 1 500 ? 20.304 -2.775 -28.236 1.00 91.81 500 HIS A CA 1
ATOM 3875 C C . HIS A 1 500 ? 20.345 -1.251 -28.471 1.00 91.81 500 HIS A C 1
ATOM 3877 O O . HIS A 1 500 ? 21.280 -0.587 -28.016 1.00 91.81 500 HIS A O 1
ATOM 3883 N N . PRO A 1 501 ? 19.325 -0.639 -29.105 1.00 91.62 501 PRO A N 1
ATOM 3884 C CA . PRO A 1 501 ? 19.350 0.787 -29.446 1.00 91.62 501 PRO A CA 1
ATOM 3885 C C . PRO A 1 501 ? 19.546 1.730 -28.251 1.00 91.62 501 PRO A C 1
ATOM 3887 O O . PRO A 1 501 ? 20.119 2.807 -28.401 1.00 91.62 501 PRO A O 1
ATOM 3890 N N . LEU A 1 502 ? 19.086 1.325 -27.062 1.00 93.75 502 LEU A N 1
ATOM 3891 C CA . LEU A 1 502 ? 19.233 2.092 -25.818 1.00 93.75 502 LEU A CA 1
ATOM 3892 C C . LEU A 1 502 ? 20.565 1.854 -25.083 1.00 93.75 502 LEU A C 1
ATOM 3894 O O . LEU A 1 502 ? 20.812 2.507 -24.064 1.00 93.75 502 LEU A O 1
ATOM 3898 N N . HIS A 1 503 ? 21.415 0.952 -25.580 1.00 95.19 503 HIS A N 1
ATOM 3899 C CA . HIS A 1 503 ? 22.733 0.653 -25.029 1.00 95.19 503 HIS A CA 1
ATOM 3900 C C . HIS A 1 503 ? 23.835 1.228 -25.930 1.00 95.19 503 HIS A C 1
ATOM 3902 O O . HIS A 1 503 ? 24.388 0.560 -26.797 1.00 95.19 503 HIS A O 1
ATOM 3908 N N . ARG A 1 504 ? 24.123 2.521 -25.741 1.00 92.88 504 ARG A N 1
ATOM 3909 C CA . ARG A 1 504 ? 25.149 3.269 -26.488 1.00 92.88 504 ARG A CA 1
ATOM 3910 C C . ARG A 1 504 ? 26.197 3.846 -25.527 1.00 92.88 504 ARG A C 1
ATOM 3912 O O . ARG A 1 504 ? 26.106 5.023 -25.171 1.00 92.88 504 ARG A O 1
ATOM 3919 N N . PRO A 1 505 ? 27.144 3.029 -25.030 1.00 92.81 505 PRO A N 1
ATOM 3920 C CA . PRO A 1 505 ? 28.131 3.480 -24.047 1.00 92.81 505 PRO A CA 1
ATOM 3921 C C . PRO A 1 505 ? 29.061 4.573 -24.597 1.00 92.81 505 PRO A C 1
ATOM 3923 O O . PRO A 1 505 ? 29.379 5.513 -23.867 1.00 92.81 505 PRO A O 1
ATOM 3926 N N . ASP A 1 506 ? 29.423 4.521 -25.881 1.00 90.00 506 ASP A N 1
ATOM 3927 C CA . ASP A 1 506 ? 30.306 5.519 -26.505 1.00 90.00 506 ASP A CA 1
ATOM 3928 C C . ASP A 1 506 ? 29.666 6.910 -26.573 1.00 90.00 506 ASP A C 1
ATOM 3930 O O . ASP A 1 506 ? 30.313 7.915 -26.280 1.00 90.00 506 ASP A O 1
ATOM 3934 N N . ASP A 1 507 ? 28.364 6.981 -26.861 1.00 88.81 507 ASP A N 1
ATOM 3935 C CA . ASP A 1 507 ? 27.615 8.243 -26.847 1.00 88.81 507 ASP A CA 1
ATOM 3936 C C . ASP A 1 507 ? 27.565 8.864 -25.448 1.00 88.81 507 ASP A C 1
ATOM 3938 O O . ASP A 1 507 ? 27.488 10.085 -25.304 1.00 88.81 507 ASP A O 1
ATOM 3942 N N . ARG A 1 508 ? 27.577 8.027 -24.402 1.00 89.06 508 ARG A N 1
ATOM 3943 C CA . ARG A 1 508 ? 27.627 8.488 -23.009 1.00 89.06 508 ARG A CA 1
ATOM 3944 C C . ARG A 1 508 ? 29.014 9.003 -22.657 1.00 89.06 508 ARG A C 1
ATOM 3946 O O . ARG A 1 508 ? 29.098 10.061 -22.048 1.00 89.06 508 ARG A O 1
ATOM 3953 N N . ARG A 1 509 ? 30.071 8.319 -23.101 1.00 87.31 509 ARG A N 1
ATOM 3954 C CA . ARG A 1 509 ? 31.468 8.733 -22.907 1.00 87.31 509 ARG A CA 1
ATOM 3955 C C . ARG A 1 509 ? 31.751 10.104 -23.532 1.00 87.31 509 ARG A C 1
ATOM 3957 O O . ARG A 1 509 ? 32.328 10.959 -22.877 1.00 87.31 509 ARG A O 1
ATOM 3964 N N . LYS A 1 510 ? 31.267 10.359 -24.756 1.00 80.25 510 LYS A N 1
ATOM 3965 C CA . LYS A 1 510 ? 31.447 11.655 -25.451 1.00 80.25 510 LYS A CA 1
ATOM 3966 C C . LYS A 1 510 ? 30.854 12.853 -24.702 1.00 80.25 510 LYS A C 1
ATOM 3968 O O . LYS A 1 510 ? 31.339 13.964 -24.856 1.00 80.25 510 LYS A O 1
ATOM 3973 N N . ARG A 1 511 ? 29.799 12.635 -23.913 1.00 77.62 511 ARG A N 1
ATOM 3974 C CA . ARG A 1 511 ? 29.116 13.682 -23.129 1.00 77.62 511 ARG A CA 1
ATOM 3975 C C . ARG A 1 511 ? 29.657 13.804 -21.704 1.00 77.62 511 ARG A C 1
ATOM 3977 O O . ARG A 1 511 ? 29.130 14.581 -20.916 1.00 77.62 511 ARG A O 1
ATOM 3984 N N . PHE A 1 512 ? 30.664 13.009 -21.356 1.00 82.88 512 PHE A N 1
ATOM 3985 C CA . PHE A 1 512 ? 31.200 12.902 -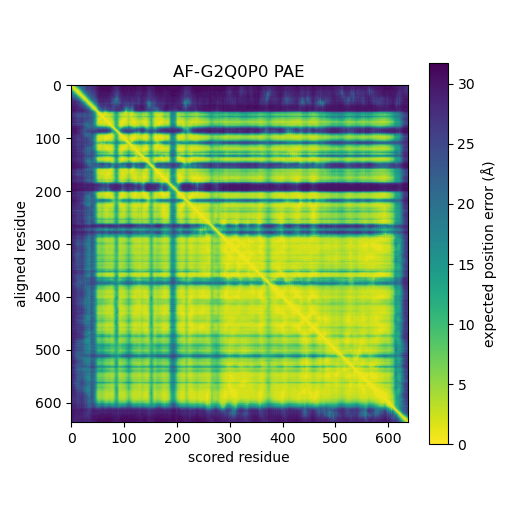20.009 1.00 82.88 512 PHE A CA 1
ATOM 3986 C C . PHE A 1 512 ? 32.532 13.656 -19.931 1.00 82.88 512 PHE A C 1
ATOM 3988 O O . PHE A 1 512 ? 33.606 13.072 -20.037 1.00 82.88 512 PHE A O 1
ATOM 3995 N N . ALA A 1 513 ? 32.440 14.985 -19.813 1.00 73.94 513 ALA A N 1
ATOM 3996 C CA . ALA A 1 513 ? 33.562 15.907 -20.017 1.00 73.94 513 ALA A CA 1
ATOM 3997 C C . ALA A 1 513 ? 34.765 15.675 -19.086 1.00 73.94 513 ALA A C 1
ATOM 3999 O O . ALA A 1 513 ? 35.900 15.958 -19.465 1.00 73.94 513 ALA A O 1
ATOM 4000 N N . ARG A 1 514 ? 34.536 15.165 -17.869 1.00 82.00 514 ARG A N 1
ATOM 4001 C CA . ARG A 1 514 ? 35.592 14.828 -16.907 1.00 82.00 514 ARG A CA 1
ATOM 4002 C C . ARG A 1 514 ? 35.315 13.460 -16.286 1.00 82.00 514 ARG A C 1
ATOM 4004 O O . ARG A 1 514 ? 34.181 13.237 -15.855 1.00 82.00 514 ARG A O 1
ATOM 4011 N N . PRO A 1 515 ? 36.315 12.562 -16.208 1.00 85.19 515 PRO A N 1
ATOM 4012 C CA . PRO A 1 515 ? 36.184 11.326 -15.453 1.00 85.19 515 PRO A CA 1
ATOM 4013 C C . PRO A 1 515 ? 35.777 11.607 -14.003 1.00 85.19 515 PRO A C 1
ATOM 4015 O O . PRO A 1 515 ? 36.282 12.539 -13.377 1.00 85.19 515 PRO A O 1
ATOM 4018 N N . ARG A 1 516 ? 34.856 10.801 -13.480 1.00 89.06 516 ARG A N 1
ATOM 4019 C CA . ARG A 1 516 ? 34.450 10.800 -12.073 1.00 89.06 516 ARG A CA 1
ATOM 4020 C C . ARG A 1 516 ? 35.167 9.679 -11.333 1.00 89.06 516 ARG A C 1
ATOM 4022 O O . ARG A 1 516 ? 35.738 8.779 -11.947 1.00 89.06 516 ARG A O 1
ATOM 4029 N N . GLU A 1 517 ? 35.097 9.726 -10.009 1.00 90.25 517 GLU A N 1
ATOM 4030 C CA . GLU A 1 517 ? 35.645 8.688 -9.143 1.00 90.25 517 GLU A CA 1
ATOM 4031 C C . GLU A 1 517 ? 35.066 7.306 -9.489 1.00 90.25 517 GLU A C 1
ATOM 4033 O O . GLU A 1 517 ? 33.860 7.147 -9.715 1.00 90.25 517 GLU A O 1
ATOM 4038 N N . ARG A 1 518 ? 35.945 6.304 -9.569 1.00 94.31 518 ARG A N 1
ATOM 4039 C CA . ARG A 1 518 ? 35.549 4.903 -9.746 1.00 94.31 518 ARG A CA 1
ATOM 4040 C C . ARG A 1 518 ? 34.927 4.392 -8.453 1.00 94.31 518 ARG A C 1
ATOM 4042 O O . ARG A 1 518 ? 35.383 4.746 -7.375 1.00 94.31 518 ARG A O 1
ATOM 4049 N N . TRP A 1 519 ? 33.919 3.540 -8.561 1.00 94.69 519 TRP A N 1
ATOM 4050 C CA . TRP A 1 519 ? 33.240 2.972 -7.397 1.00 94.69 519 TRP A CA 1
ATOM 4051 C C . TRP A 1 519 ? 32.976 1.483 -7.599 1.00 94.69 519 TRP A C 1
ATOM 4053 O O . TRP A 1 519 ? 32.970 1.003 -8.731 1.00 94.69 519 TRP A O 1
ATOM 4063 N N . ASP A 1 520 ? 32.793 0.756 -6.499 1.00 94.81 520 ASP A N 1
ATOM 4064 C CA . ASP A 1 520 ? 32.622 -0.696 -6.511 1.00 94.81 520 ASP A CA 1
ATOM 4065 C C . ASP A 1 520 ? 31.201 -1.098 -6.960 1.00 94.81 520 ASP A C 1
ATOM 4067 O O . ASP A 1 520 ? 30.238 -0.847 -6.224 1.00 94.81 520 ASP A O 1
ATOM 4071 N N . PRO A 1 521 ? 31.029 -1.755 -8.125 1.00 93.50 521 PRO A N 1
ATOM 4072 C CA . PRO A 1 521 ? 29.718 -2.162 -8.619 1.00 93.50 521 PRO A CA 1
ATOM 4073 C C . PRO A 1 521 ? 29.109 -3.351 -7.859 1.00 93.50 521 PRO A C 1
ATOM 4075 O O . PRO A 1 521 ? 27.982 -3.743 -8.176 1.00 93.50 521 PRO A O 1
ATOM 4078 N N . ALA A 1 522 ? 29.810 -3.909 -6.864 1.00 93.50 522 ALA A N 1
ATOM 4079 C CA . ALA A 1 522 ? 29.264 -4.845 -5.884 1.00 93.50 522 ALA A CA 1
ATOM 4080 C C . ALA A 1 522 ? 28.495 -4.147 -4.739 1.00 93.50 522 ALA A C 1
ATOM 4082 O O . ALA A 1 522 ? 27.876 -4.820 -3.914 1.00 93.50 522 ALA A O 1
ATOM 4083 N N . THR A 1 523 ? 28.480 -2.810 -4.703 1.00 92.88 523 THR A N 1
ATOM 4084 C CA . THR A 1 523 ? 27.660 -2.005 -3.780 1.00 92.88 523 THR A CA 1
ATOM 4085 C C . THR A 1 523 ? 26.378 -1.503 -4.452 1.00 92.88 523 THR A C 1
ATOM 4087 O O . THR A 1 523 ? 26.286 -1.444 -5.676 1.00 92.88 523 THR A O 1
ATOM 4090 N N . LEU A 1 524 ? 25.350 -1.146 -3.671 1.00 95.00 524 LEU A N 1
ATOM 4091 C CA . LEU A 1 524 ? 24.094 -0.624 -4.226 1.00 95.00 524 LEU A CA 1
ATOM 4092 C C . LEU A 1 524 ? 24.309 0.713 -4.951 1.00 95.00 524 LEU A C 1
ATOM 4094 O O . LEU A 1 524 ? 24.954 1.619 -4.426 1.00 95.00 524 LEU A O 1
ATOM 4098 N N . ALA A 1 525 ? 23.670 0.887 -6.111 1.00 94.06 525 ALA A N 1
ATOM 4099 C CA . ALA A 1 525 ? 23.634 2.187 -6.772 1.00 94.06 525 ALA A CA 1
ATOM 4100 C C . ALA A 1 525 ? 22.807 3.204 -5.962 1.00 94.06 525 ALA A C 1
ATOM 4102 O O . ALA A 1 525 ? 21.918 2.847 -5.179 1.00 94.06 525 ALA A O 1
ATOM 4103 N N . ARG A 1 526 ? 23.030 4.501 -6.198 1.00 94.56 526 ARG A N 1
ATOM 4104 C CA . ARG A 1 526 ? 22.130 5.536 -5.669 1.00 94.56 526 ARG A CA 1
ATOM 4105 C C . ARG A 1 526 ? 20.769 5.431 -6.350 1.00 94.56 526 ARG A C 1
ATOM 4107 O O . ARG A 1 526 ? 20.655 4.933 -7.471 1.00 94.56 526 ARG A O 1
ATOM 4114 N N . THR A 1 527 ? 19.738 5.974 -5.706 1.00 94.25 527 THR A N 1
ATOM 4115 C CA . THR A 1 527 ? 18.392 6.046 -6.294 1.00 94.25 527 THR A CA 1
ATOM 4116 C C . THR A 1 527 ? 18.439 6.662 -7.694 1.00 94.25 527 THR A C 1
ATOM 4118 O O . THR A 1 527 ? 18.836 7.813 -7.868 1.00 94.25 527 THR A O 1
ATOM 4121 N N . ILE A 1 528 ? 17.988 5.915 -8.695 1.00 93.94 528 ILE A N 1
ATOM 4122 C CA . ILE A 1 528 ? 17.836 6.404 -10.061 1.00 93.94 528 ILE A CA 1
ATOM 4123 C C . ILE A 1 528 ? 16.647 7.369 -10.086 1.00 93.94 528 ILE A C 1
ATOM 4125 O O . ILE A 1 528 ? 15.502 6.997 -9.817 1.00 93.94 528 ILE A O 1
ATOM 4129 N N . THR A 1 529 ? 16.938 8.637 -10.379 1.00 91.44 529 THR A N 1
ATOM 4130 C CA . THR A 1 529 ? 15.955 9.723 -10.508 1.00 91.44 529 THR A CA 1
ATOM 4131 C C . THR A 1 529 ? 15.720 10.079 -11.977 1.00 91.44 529 THR A C 1
ATOM 4133 O O . THR A 1 529 ? 16.351 9.525 -12.877 1.00 91.44 529 THR A O 1
ATOM 4136 N N . CYS A 1 530 ? 14.854 11.058 -12.245 1.00 89.56 530 CYS A N 1
ATOM 4137 C CA . CYS A 1 530 ? 14.553 11.552 -13.594 1.00 89.56 530 CYS A CA 1
ATOM 4138 C C . CYS A 1 530 ? 15.778 12.023 -14.394 1.00 89.56 530 CYS A C 1
ATOM 4140 O O . CYS A 1 530 ? 15.770 11.969 -15.625 1.00 89.56 530 CYS A O 1
ATOM 4142 N N . SER A 1 531 ? 16.814 12.498 -13.697 1.00 87.88 531 SER A N 1
ATOM 4143 C CA . SER A 1 531 ? 18.097 12.924 -14.268 1.00 87.88 531 SER A CA 1
ATOM 4144 C C . SER A 1 531 ? 19.184 11.845 -14.172 1.00 87.88 531 SER A C 1
ATOM 4146 O O . SER A 1 531 ? 20.252 11.995 -14.763 1.00 87.88 531 SER A O 1
ATOM 4148 N N . GLY A 1 532 ? 18.904 10.725 -13.496 1.00 83.56 532 GLY A N 1
ATOM 4149 C CA . GLY A 1 532 ? 19.835 9.619 -13.256 1.00 83.56 532 GLY A CA 1
ATOM 4150 C C . GLY A 1 532 ? 20.424 9.578 -11.843 1.00 83.56 532 GLY A C 1
ATOM 4151 O O . GLY A 1 532 ? 21.124 8.624 -11.525 1.00 83.56 532 GLY A O 1
ATOM 4152 N N . GLY A 1 533 ? 20.130 10.557 -10.978 1.00 79.81 533 GLY A N 1
ATOM 4153 C CA . GLY A 1 533 ? 20.466 10.513 -9.544 1.00 79.81 533 GLY A CA 1
ATOM 4154 C C . GLY A 1 533 ? 21.956 10.631 -9.219 1.00 79.81 533 GLY A C 1
ATOM 4155 O O . GLY A 1 533 ? 22.421 9.983 -8.288 1.00 79.81 533 GLY A O 1
ATOM 4156 N N . GLN A 1 534 ? 22.710 11.397 -10.019 1.00 84.88 534 GLN A N 1
ATOM 4157 C CA . GLN A 1 534 ? 24.181 11.485 -9.949 1.00 84.88 534 GLN A CA 1
ATOM 4158 C C . GLN A 1 534 ? 24.900 10.128 -10.092 1.00 84.88 534 GLN A C 1
ATOM 4160 O O . GLN A 1 534 ? 26.078 10.016 -9.772 1.00 84.88 534 GLN A O 1
ATOM 4165 N N . ASN A 1 535 ? 24.216 9.096 -10.593 1.00 90.75 535 ASN A N 1
ATOM 4166 C CA . ASN A 1 535 ? 24.840 7.815 -10.894 1.00 90.75 535 ASN A CA 1
ATOM 4167 C C . ASN A 1 535 ? 25.641 7.894 -12.198 1.00 90.75 535 ASN A C 1
ATOM 4169 O O . ASN A 1 535 ? 25.140 8.405 -13.204 1.00 90.75 535 ASN A O 1
ATOM 4173 N N . HIS A 1 536 ? 26.823 7.285 -12.203 1.00 92.81 536 HIS A N 1
ATOM 4174 C CA . HIS A 1 536 ? 27.652 7.035 -13.383 1.00 92.81 536 HIS A CA 1
ATOM 4175 C C . HIS A 1 536 ? 28.127 5.581 -13.394 1.00 92.81 536 HIS A C 1
ATOM 4177 O O . HIS A 1 536 ? 28.111 4.907 -12.365 1.00 92.81 536 HIS A O 1
ATOM 4183 N N . HIS A 1 537 ? 28.544 5.088 -14.560 1.00 94.62 537 HIS A N 1
ATOM 4184 C CA . HIS A 1 537 ? 29.091 3.739 -14.673 1.00 94.62 537 HIS A CA 1
ATOM 4185 C C . HIS A 1 537 ? 30.340 3.603 -13.794 1.00 94.62 537 HIS A C 1
ATOM 4187 O O . HIS A 1 537 ? 31.157 4.523 -13.750 1.00 94.62 537 HIS A O 1
ATOM 4193 N N . TRP A 1 538 ? 30.520 2.455 -13.138 1.00 94.69 538 TRP A N 1
ATOM 4194 C CA . TRP A 1 538 ? 31.602 2.214 -12.167 1.00 94.69 538 TRP A CA 1
ATOM 4195 C C . TRP A 1 538 ? 33.015 2.479 -12.699 1.00 94.69 538 TRP A C 1
ATOM 4197 O O . TRP A 1 538 ? 33.917 2.790 -11.927 1.00 94.69 538 TRP A O 1
ATOM 4207 N N . SER A 1 539 ? 33.217 2.444 -14.022 1.00 93.38 539 SER A N 1
ATOM 4208 C CA . SER A 1 539 ? 34.493 2.836 -14.642 1.00 93.38 539 SER A CA 1
ATOM 4209 C C . SER A 1 539 ? 34.868 4.312 -14.453 1.00 93.38 539 SER A C 1
ATOM 4211 O O . SER A 1 539 ? 36.019 4.664 -14.701 1.00 93.38 539 SER A O 1
ATOM 4213 N N . GLY A 1 540 ? 33.928 5.179 -14.062 1.00 92.38 540 GLY A N 1
ATOM 4214 C CA . GLY A 1 540 ? 34.167 6.616 -13.909 1.00 92.38 540 GLY A CA 1
ATOM 4215 C C . GLY A 1 540 ? 34.229 7.387 -15.231 1.00 92.38 540 GLY A C 1
ATOM 4216 O O . GLY A 1 540 ? 34.436 8.589 -15.222 1.00 92.38 540 GLY A O 1
ATOM 4217 N N . GLU A 1 541 ? 34.053 6.726 -16.376 1.00 93.38 541 GLU A N 1
ATOM 4218 C CA . GLU A 1 541 ? 34.342 7.304 -17.703 1.00 93.38 541 GLU A CA 1
ATOM 4219 C C . GLU A 1 541 ? 33.090 7.683 -18.505 1.00 93.38 541 GLU A C 1
ATOM 4221 O O . GLU A 1 541 ? 33.189 8.235 -19.601 1.00 93.38 541 GLU A O 1
ATOM 4226 N N . ARG A 1 542 ? 31.905 7.318 -18.011 1.00 93.62 542 ARG A N 1
ATOM 4227 C CA . ARG A 1 542 ? 30.625 7.561 -18.680 1.00 93.62 542 ARG A CA 1
ATOM 4228 C C . ARG A 1 542 ? 29.461 7.482 -17.700 1.00 93.62 542 ARG A C 1
ATOM 4230 O O . ARG A 1 542 ? 29.521 6.777 -16.694 1.00 93.62 542 ARG A O 1
ATOM 4237 N N . ASP A 1 543 ? 28.346 8.089 -18.079 1.00 92.31 543 ASP A N 1
ATOM 4238 C CA . ASP A 1 543 ? 27.039 7.779 -17.500 1.00 92.31 543 ASP A CA 1
ATOM 4239 C C . ASP A 1 543 ? 26.582 6.351 -17.857 1.00 92.31 543 ASP A C 1
ATOM 4241 O O . ASP A 1 543 ? 27.030 5.742 -18.842 1.00 92.31 543 ASP A O 1
ATOM 4245 N N . PHE A 1 544 ? 25.602 5.842 -17.107 1.00 94.81 544 PHE A N 1
ATOM 4246 C CA . PHE A 1 544 ? 24.832 4.684 -17.550 1.00 94.81 544 PHE A CA 1
ATOM 4247 C C . PHE A 1 544 ? 24.073 4.987 -18.857 1.00 94.81 544 PHE A C 1
ATOM 4249 O O . PHE A 1 544 ? 23.585 6.091 -19.133 1.00 94.81 544 PHE A O 1
ATOM 4256 N N . THR A 1 545 ? 23.966 3.971 -19.701 1.00 95.69 545 THR A N 1
ATOM 4257 C CA . THR A 1 545 ? 23.098 3.954 -20.876 1.00 95.69 545 THR A CA 1
ATOM 4258 C C . THR A 1 545 ? 21.629 3.896 -20.449 1.00 95.69 545 THR A C 1
ATOM 4260 O O . THR A 1 545 ? 21.307 3.591 -19.302 1.00 95.69 545 THR A O 1
ATOM 4263 N N . LEU A 1 546 ? 20.705 4.201 -21.365 1.00 95.75 546 LEU A N 1
ATOM 4264 C CA . LEU A 1 546 ? 19.274 4.151 -21.033 1.00 95.75 546 LEU A CA 1
ATOM 4265 C C . LEU A 1 546 ? 18.818 2.720 -20.732 1.00 95.75 546 LEU A C 1
ATOM 4267 O O . LEU A 1 546 ? 17.989 2.537 -19.848 1.00 95.75 546 LEU A O 1
ATOM 4271 N N . LEU A 1 547 ? 19.388 1.722 -21.417 1.00 95.56 547 LEU A N 1
ATOM 4272 C CA . LEU A 1 547 ? 19.121 0.319 -21.103 1.00 95.56 547 LEU A CA 1
ATOM 4273 C C . LEU A 1 547 ? 19.613 -0.043 -19.696 1.00 95.56 547 LEU A C 1
ATOM 4275 O O . LEU A 1 547 ? 18.865 -0.646 -18.938 1.00 95.56 547 LEU A O 1
ATOM 4279 N N . GLU A 1 548 ? 20.833 0.357 -19.329 1.00 96.81 548 GLU A N 1
ATOM 4280 C CA . GLU A 1 548 ? 21.379 0.086 -17.990 1.00 96.81 548 GLU A CA 1
ATOM 4281 C C . GLU A 1 548 ? 20.527 0.746 -16.897 1.00 96.81 548 GLU A C 1
ATOM 4283 O O . GLU A 1 548 ? 20.171 0.081 -15.930 1.00 96.81 548 GLU A O 1
ATOM 4288 N N . TYR A 1 549 ? 20.109 2.009 -17.074 1.00 97.31 549 TYR A N 1
ATOM 4289 C CA . TYR A 1 549 ? 19.165 2.643 -16.146 1.00 97.31 549 TYR A CA 1
ATOM 4290 C C . TYR A 1 549 ? 17.849 1.858 -16.037 1.00 97.31 549 TYR A C 1
ATOM 4292 O O . TYR A 1 549 ? 17.349 1.679 -14.931 1.00 97.31 549 TYR A O 1
ATOM 4300 N N . ALA A 1 550 ? 17.285 1.380 -17.152 1.00 96.25 550 ALA A N 1
ATOM 4301 C CA . ALA A 1 550 ? 16.040 0.612 -17.138 1.00 96.25 550 ALA A CA 1
ATOM 4302 C C . ALA A 1 550 ? 16.189 -0.722 -16.386 1.00 96.25 550 ALA A C 1
ATOM 4304 O O . ALA A 1 550 ? 15.345 -1.047 -15.552 1.00 96.25 550 ALA A O 1
ATOM 4305 N N . VAL A 1 551 ? 17.279 -1.457 -16.629 1.00 95.69 551 VAL A N 1
ATOM 4306 C CA . VAL A 1 551 ? 17.572 -2.730 -15.949 1.00 95.69 551 VAL A CA 1
ATOM 4307 C C . VAL A 1 551 ? 17.799 -2.519 -14.455 1.00 95.69 551 VAL A C 1
ATOM 4309 O O . VAL A 1 551 ? 17.212 -3.230 -13.643 1.00 95.69 551 VAL A O 1
ATOM 4312 N N . LEU A 1 552 ? 18.573 -1.501 -14.069 1.00 95.88 552 LEU A N 1
ATOM 4313 C CA . LEU A 1 552 ? 18.767 -1.155 -12.659 1.00 95.88 552 LEU A CA 1
ATOM 4314 C C . LEU A 1 552 ? 17.454 -0.718 -11.989 1.00 95.88 552 LEU A C 1
ATOM 4316 O O . LEU A 1 552 ? 17.269 -0.961 -10.799 1.00 95.88 552 LEU A O 1
ATOM 4320 N N . GLN A 1 553 ? 16.522 -0.123 -12.740 1.00 95.19 553 GLN A N 1
ATOM 4321 C CA . GLN A 1 553 ? 15.157 0.188 -12.293 1.00 95.19 553 GLN A CA 1
ATOM 4322 C C . GLN A 1 553 ? 14.220 -1.039 -12.299 1.00 95.19 553 GLN A C 1
ATOM 4324 O O . GLN A 1 553 ? 13.035 -0.913 -12.009 1.00 95.19 553 GLN A O 1
ATOM 4329 N N . GLY A 1 554 ? 14.724 -2.234 -12.613 1.00 94.12 554 GLY A N 1
ATOM 4330 C CA . GLY A 1 554 ? 13.978 -3.492 -12.565 1.00 94.12 554 GLY A CA 1
ATOM 4331 C C . GLY A 1 554 ? 13.121 -3.786 -13.797 1.00 94.12 554 GLY A C 1
ATOM 4332 O O . GLY A 1 554 ? 12.372 -4.767 -13.779 1.00 94.12 554 GLY A O 1
ATOM 4333 N N . PHE A 1 555 ? 13.198 -2.974 -14.861 1.00 95.38 555 PHE A N 1
ATOM 4334 C CA . PHE A 1 555 ? 12.476 -3.248 -16.105 1.00 95.38 555 PHE A CA 1
ATOM 4335 C C . PHE A 1 555 ? 13.012 -4.498 -16.801 1.00 95.38 555 PHE A C 1
ATOM 4337 O O . PHE A 1 555 ? 14.228 -4.680 -16.895 1.00 95.38 555 PHE A O 1
ATOM 4344 N N . PRO A 1 556 ? 12.123 -5.332 -17.370 1.00 92.12 556 PRO A N 1
ATOM 4345 C CA . PRO A 1 556 ? 12.573 -6.341 -18.305 1.00 92.12 556 PRO A CA 1
ATOM 4346 C C . PRO A 1 556 ? 13.125 -5.659 -19.560 1.00 92.12 556 PRO A C 1
ATOM 4348 O O . PRO A 1 556 ? 12.568 -4.677 -20.049 1.00 92.12 556 PRO A O 1
ATOM 4351 N N . VAL A 1 557 ? 14.202 -6.209 -20.109 1.00 90.06 557 VAL A N 1
ATOM 4352 C CA . VAL A 1 557 ? 14.926 -5.654 -21.268 1.00 90.06 557 VAL A CA 1
ATOM 4353 C C . VAL A 1 557 ? 14.096 -5.567 -22.553 1.00 90.06 557 VAL A C 1
ATOM 4355 O O . VAL A 1 557 ? 14.433 -4.800 -23.447 1.00 90.06 557 VAL A O 1
ATOM 4358 N N . TRP A 1 558 ? 12.998 -6.319 -22.643 1.00 90.25 558 TRP A N 1
ATOM 4359 C CA . TRP A 1 558 ? 12.050 -6.260 -23.756 1.00 90.25 558 TRP A CA 1
ATOM 4360 C C . TRP A 1 558 ? 10.984 -5.162 -23.593 1.00 90.25 558 TRP A C 1
ATOM 4362 O O . TRP A 1 558 ? 10.228 -4.903 -24.531 1.00 90.25 558 TRP A O 1
ATOM 4372 N N . HIS A 1 559 ? 10.912 -4.492 -22.434 1.00 94.50 559 HIS A N 1
ATOM 4373 C CA . HIS A 1 559 ? 10.031 -3.342 -22.244 1.00 94.50 559 HIS A CA 1
ATOM 4374 C C . HIS A 1 559 ? 10.492 -2.192 -23.145 1.00 94.50 559 HIS A C 1
ATOM 4376 O O . HIS A 1 559 ? 11.633 -1.731 -23.080 1.00 94.50 559 HIS A O 1
ATOM 4382 N N . ARG A 1 560 ? 9.596 -1.716 -24.007 1.00 94.62 560 ARG A N 1
ATOM 4383 C CA . ARG A 1 560 ? 9.936 -0.722 -25.032 1.00 94.62 560 ARG A CA 1
ATOM 4384 C C . ARG A 1 560 ? 9.753 0.683 -24.480 1.00 94.62 560 ARG A C 1
ATOM 4386 O O . ARG A 1 560 ? 8.695 0.978 -23.958 1.00 94.62 560 ARG A O 1
ATOM 4393 N N . PHE A 1 561 ? 10.713 1.581 -24.663 1.00 96.12 561 PHE A N 1
ATOM 4394 C CA . PHE A 1 561 ? 10.530 3.002 -24.343 1.00 96.12 561 PHE A CA 1
ATOM 4395 C C . PHE A 1 561 ? 10.361 3.802 -25.638 1.00 96.12 561 PHE A C 1
ATOM 4397 O O . PHE A 1 561 ? 11.161 3.660 -26.566 1.00 96.12 561 PHE A O 1
ATOM 4404 N N . ARG A 1 562 ? 9.307 4.619 -25.721 1.00 94.94 562 ARG A N 1
ATOM 4405 C CA . ARG A 1 562 ? 8.940 5.438 -26.887 1.00 94.94 562 ARG A CA 1
ATOM 4406 C C . ARG A 1 562 ? 8.879 6.926 -26.520 1.00 94.94 562 ARG A C 1
ATOM 4408 O O . ARG A 1 562 ? 9.007 7.306 -25.356 1.00 94.94 562 ARG A O 1
ATOM 4415 N N . GLY A 1 563 ? 8.736 7.774 -27.534 1.00 91.69 563 GLY A N 1
ATOM 4416 C CA . GLY A 1 563 ? 8.692 9.223 -27.375 1.00 91.69 563 GLY A CA 1
ATOM 4417 C C . GLY A 1 563 ? 10.037 9.839 -26.983 1.00 91.69 563 GLY A C 1
ATOM 4418 O O . GLY A 1 563 ? 11.111 9.373 -27.368 1.00 91.69 563 GLY A O 1
ATOM 4419 N N . LYS A 1 564 ? 9.979 10.934 -26.219 1.00 93.69 564 LYS A N 1
ATOM 4420 C CA . LYS A 1 564 ? 11.154 11.681 -25.744 1.00 93.69 564 LYS A CA 1
ATOM 4421 C C . LYS A 1 564 ? 11.323 11.522 -24.230 1.00 93.69 564 LYS A C 1
ATOM 4423 O O . LYS A 1 564 ? 10.480 10.962 -23.533 1.00 93.69 564 LYS A O 1
ATOM 4428 N N . ARG A 1 565 ? 12.436 12.051 -23.705 1.00 94.75 565 ARG A N 1
ATOM 4429 C CA . ARG A 1 565 ? 12.744 12.092 -22.259 1.00 94.75 565 ARG A CA 1
ATOM 4430 C C . ARG A 1 565 ? 12.747 10.700 -21.601 1.00 94.75 565 ARG A C 1
ATOM 4432 O O . ARG A 1 565 ? 12.285 10.538 -20.475 1.00 94.75 565 ARG A O 1
ATOM 4439 N N . LEU A 1 566 ? 13.322 9.706 -22.283 1.00 95.94 566 LEU A N 1
ATOM 4440 C CA . LEU A 1 566 ? 13.328 8.306 -21.830 1.00 95.94 566 LEU A CA 1
ATOM 4441 C C . LEU A 1 566 ? 13.975 8.120 -20.444 1.00 95.94 566 LEU A C 1
ATOM 4443 O O . LEU A 1 566 ? 13.491 7.334 -19.641 1.00 95.94 566 LEU A O 1
ATOM 4447 N N . LYS A 1 567 ? 15.023 8.893 -20.113 1.00 95.06 567 LYS A N 1
ATOM 4448 C CA . LYS A 1 567 ? 15.635 8.854 -18.769 1.00 95.06 567 LYS A CA 1
ATOM 4449 C C . LYS A 1 567 ? 14.630 9.260 -17.675 1.00 95.06 567 LYS A C 1
ATOM 4451 O O . LYS A 1 567 ? 14.567 8.605 -16.641 1.00 95.06 567 LYS A O 1
ATOM 4456 N N . LYS A 1 568 ? 13.791 10.275 -17.934 1.00 95.38 568 LYS A N 1
ATOM 4457 C CA . LYS A 1 568 ? 12.719 10.707 -17.018 1.00 95.38 568 LYS A CA 1
ATOM 4458 C C . LYS A 1 568 ? 11.642 9.633 -16.869 1.00 95.38 568 LYS A C 1
ATOM 4460 O O . LYS A 1 568 ? 11.229 9.357 -15.751 1.00 95.38 568 LYS A O 1
ATOM 4465 N N . GLN A 1 569 ? 11.237 9.009 -17.976 1.00 96.81 569 GLN A N 1
ATOM 4466 C CA . GLN A 1 569 ? 10.309 7.872 -17.968 1.00 96.81 569 GLN A CA 1
ATOM 4467 C C . GLN A 1 569 ? 10.805 6.736 -17.059 1.00 96.81 569 GLN A C 1
ATOM 4469 O O . GLN A 1 569 ? 10.053 6.259 -16.214 1.00 96.81 569 GLN A O 1
ATOM 4474 N N . ILE A 1 570 ? 12.083 6.363 -17.181 1.00 96.56 570 ILE A N 1
ATOM 4475 C CA . ILE A 1 570 ? 12.707 5.324 -16.351 1.00 96.56 570 ILE A CA 1
ATOM 4476 C C . ILE A 1 570 ? 12.786 5.764 -14.881 1.00 96.56 570 ILE A C 1
ATOM 4478 O O . ILE A 1 570 ? 12.347 5.033 -14.002 1.00 96.56 570 ILE A O 1
ATOM 4482 N N . GLY A 1 571 ? 13.306 6.962 -14.596 1.00 93.81 571 GLY A N 1
ATOM 4483 C CA . GLY A 1 571 ? 13.511 7.428 -13.219 1.00 93.81 571 GLY A CA 1
ATOM 4484 C C . GLY A 1 571 ? 12.223 7.633 -12.409 1.00 93.81 571 GLY A C 1
ATOM 4485 O O . GLY A 1 571 ? 12.226 7.432 -11.189 1.00 93.81 571 GLY A O 1
ATOM 4486 N N . ASN A 1 572 ? 11.126 7.995 -13.084 1.00 94.19 572 ASN A N 1
ATOM 4487 C CA . ASN A 1 572 ? 9.800 8.118 -12.473 1.00 94.19 572 ASN A CA 1
ATOM 4488 C C . ASN A 1 572 ? 9.197 6.766 -12.084 1.00 94.19 572 ASN A C 1
ATOM 4490 O O . ASN A 1 572 ? 8.426 6.706 -11.136 1.00 94.19 572 ASN A O 1
ATOM 4494 N N . ALA A 1 573 ? 9.528 5.689 -12.796 1.00 95.25 573 ALA A N 1
ATOM 4495 C CA . ALA A 1 573 ? 8.835 4.420 -12.643 1.00 95.25 573 ALA A CA 1
ATOM 4496 C C . ALA A 1 573 ? 8.992 3.819 -11.240 1.00 95.25 573 ALA A C 1
ATOM 4498 O O . ALA A 1 573 ? 10.101 3.768 -10.690 1.00 95.25 573 ALA A O 1
ATOM 4499 N N . PHE A 1 574 ? 7.901 3.275 -10.703 1.00 96.56 574 PHE A N 1
ATOM 4500 C CA . PHE A 1 574 ? 7.976 2.301 -9.624 1.00 96.56 574 PHE A CA 1
ATOM 4501 C C . PHE A 1 574 ? 8.499 0.966 -10.200 1.00 96.56 574 PHE A C 1
ATOM 4503 O O . PHE A 1 574 ? 7.953 0.498 -11.205 1.00 96.56 574 PHE A O 1
ATOM 4510 N N . PRO A 1 575 ? 9.587 0.378 -9.653 1.00 97.25 575 PRO A N 1
ATOM 4511 C CA . PRO A 1 575 ? 10.237 -0.781 -10.260 1.00 97.25 575 PRO A CA 1
ATOM 4512 C C . PRO A 1 575 ? 9.291 -1.971 -10.512 1.00 97.25 575 PRO A C 1
ATOM 4514 O O . PRO A 1 575 ? 8.750 -2.522 -9.549 1.00 97.25 575 PRO A O 1
ATOM 4517 N N . PRO A 1 576 ? 9.133 -2.440 -11.769 1.00 96.69 576 PRO A N 1
ATOM 4518 C CA . PRO A 1 576 ? 8.247 -3.565 -12.086 1.00 96.69 576 PRO A CA 1
ATOM 4519 C C . PRO A 1 576 ? 8.609 -4.857 -11.353 1.00 96.69 576 PRO A C 1
ATOM 4521 O O . PRO A 1 576 ? 7.727 -5.666 -11.083 1.00 96.69 576 PRO A O 1
ATOM 4524 N N . SER A 1 577 ? 9.886 -5.072 -11.023 1.00 92.88 577 SER A N 1
ATOM 4525 C CA . SER A 1 577 ? 10.321 -6.231 -10.235 1.00 92.88 577 SER A CA 1
ATOM 4526 C C . SER A 1 577 ? 9.723 -6.237 -8.825 1.00 92.88 577 SER A C 1
ATOM 4528 O O . SER A 1 577 ? 9.302 -7.286 -8.350 1.00 92.88 577 SER A O 1
ATOM 4530 N N . VAL A 1 578 ? 9.618 -5.071 -8.183 1.00 96.06 578 VAL A N 1
ATOM 4531 C CA . VAL A 1 578 ? 8.990 -4.924 -6.860 1.00 96.06 578 VAL A CA 1
ATOM 4532 C C . VAL A 1 578 ? 7.481 -5.049 -6.968 1.00 96.06 578 VAL A C 1
ATOM 4534 O O . VAL A 1 578 ? 6.859 -5.731 -6.158 1.00 96.06 578 VAL A O 1
ATOM 4537 N N . VAL A 1 579 ? 6.891 -4.403 -7.975 1.00 98.00 579 VAL A N 1
ATOM 4538 C CA . VAL A 1 579 ? 5.445 -4.456 -8.205 1.00 98.00 579 VAL A CA 1
ATOM 4539 C C . VAL A 1 579 ? 5.002 -5.894 -8.441 1.00 98.00 579 VAL A C 1
ATOM 4541 O O . VAL A 1 579 ? 3.994 -6.304 -7.881 1.00 98.00 579 VAL A O 1
ATOM 4544 N N . ARG A 1 580 ? 5.785 -6.683 -9.186 1.00 96.75 580 ARG A N 1
ATOM 4545 C CA . ARG A 1 580 ? 5.542 -8.116 -9.368 1.00 96.75 580 ARG A CA 1
ATOM 4546 C C . ARG A 1 580 ? 5.465 -8.851 -8.027 1.00 96.75 580 ARG A C 1
ATOM 4548 O O . ARG A 1 580 ? 4.457 -9.493 -7.774 1.00 96.75 580 ARG A O 1
ATOM 4555 N N . VAL A 1 581 ? 6.473 -8.707 -7.161 1.00 95.88 581 VAL A N 1
ATOM 4556 C CA . VAL A 1 581 ? 6.491 -9.352 -5.829 1.00 95.88 581 VAL A CA 1
ATOM 4557 C C . VAL A 1 581 ? 5.273 -8.942 -4.999 1.00 95.88 581 VAL A C 1
ATOM 4559 O O . VAL A 1 581 ? 4.628 -9.781 -4.372 1.00 95.88 581 VAL A O 1
ATOM 4562 N N . LEU A 1 582 ? 4.934 -7.650 -5.009 1.00 97.62 582 LEU A N 1
ATOM 4563 C CA . LEU A 1 582 ? 3.766 -7.139 -4.297 1.00 97.62 582 LEU A CA 1
ATOM 4564 C C . LEU A 1 582 ? 2.467 -7.741 -4.842 1.00 97.62 582 LEU A C 1
ATOM 4566 O O . LEU A 1 582 ? 1.642 -8.199 -4.063 1.00 97.62 582 LEU A O 1
ATOM 4570 N N . TYR A 1 583 ? 2.279 -7.763 -6.159 1.00 98.19 583 TYR A N 1
ATOM 4571 C CA . TYR A 1 583 ? 1.031 -8.222 -6.765 1.00 98.19 583 TYR A CA 1
ATOM 4572 C C . TYR A 1 583 ? 0.884 -9.743 -6.761 1.00 98.19 583 TYR A C 1
ATOM 4574 O O . TYR A 1 583 ? -0.231 -10.211 -6.569 1.00 98.19 583 TYR A O 1
ATOM 4582 N N . GLU A 1 584 ? 1.967 -10.517 -6.872 1.00 96.56 584 GLU A N 1
ATOM 4583 C CA . GLU A 1 584 ? 1.935 -11.972 -6.651 1.00 96.56 584 GLU A CA 1
ATOM 4584 C C . GLU A 1 584 ? 1.454 -12.282 -5.224 1.00 96.56 584 GLU A C 1
ATOM 4586 O O . GLU A 1 584 ? 0.575 -13.119 -5.031 1.00 96.56 584 GLU A O 1
ATOM 4591 N N . HIS A 1 585 ? 1.944 -11.537 -4.227 1.00 96.69 585 HIS A N 1
ATOM 4592 C CA . HIS A 1 585 ? 1.473 -11.662 -2.847 1.00 96.69 585 HIS A CA 1
ATOM 4593 C C . HIS A 1 585 ? -0.008 -11.285 -2.681 1.00 96.69 585 HIS A C 1
ATOM 4595 O O . HIS A 1 585 ? -0.744 -11.980 -1.983 1.00 96.69 585 HIS A O 1
ATOM 4601 N N . LEU A 1 586 ? -0.465 -10.204 -3.324 1.00 98.12 586 LEU A N 1
ATOM 4602 C CA . LEU A 1 586 ? -1.871 -9.791 -3.263 1.00 98.12 586 LEU A CA 1
ATOM 4603 C C . LEU A 1 586 ? -2.805 -10.771 -3.986 1.00 98.12 586 LEU A C 1
ATOM 4605 O O . LEU A 1 586 ? -3.926 -10.982 -3.529 1.00 98.12 586 LEU A O 1
ATOM 4609 N N . VAL A 1 587 ? -2.359 -11.383 -5.085 1.00 97.31 587 VAL A N 1
ATOM 4610 C CA . VAL A 1 587 ? -3.100 -12.447 -5.777 1.00 97.31 587 VAL A CA 1
ATOM 4611 C C . VAL A 1 587 ? -3.230 -13.668 -4.876 1.00 97.31 587 VAL A C 1
ATOM 4613 O O . VAL A 1 587 ? -4.346 -14.141 -4.677 1.00 97.31 587 VAL A O 1
ATOM 4616 N N . ASP A 1 588 ? -2.132 -14.134 -4.277 1.00 96.31 588 ASP A N 1
ATOM 4617 C CA . ASP A 1 588 ? -2.160 -15.254 -3.330 1.00 96.31 588 ASP A CA 1
ATOM 4618 C C . ASP A 1 588 ? -3.096 -14.964 -2.150 1.00 96.31 588 ASP A C 1
ATOM 4620 O O . ASP A 1 588 ? -3.897 -15.816 -1.767 1.00 96.31 588 ASP A O 1
ATOM 4624 N N . TRP A 1 589 ? -3.043 -13.743 -1.608 1.00 97.25 589 TRP A N 1
ATOM 4625 C CA . TRP A 1 589 ? -3.953 -13.298 -0.556 1.00 97.25 589 TRP A CA 1
ATOM 4626 C C . TRP A 1 589 ? -5.416 -13.402 -0.993 1.00 97.25 589 TRP A C 1
ATOM 4628 O O . TRP A 1 589 ? -6.221 -14.014 -0.293 1.00 97.25 589 TRP A O 1
ATOM 4638 N N . LEU A 1 590 ? -5.768 -12.840 -2.155 1.00 96.50 590 LEU A N 1
ATOM 4639 C CA . LEU A 1 590 ? -7.140 -12.865 -2.665 1.00 96.50 590 LEU A CA 1
ATOM 4640 C C . LEU A 1 590 ? -7.627 -14.280 -2.982 1.00 96.50 590 LEU A C 1
ATOM 4642 O O . LEU A 1 590 ? -8.788 -14.572 -2.711 1.00 96.50 590 LEU A O 1
ATOM 4646 N N . LEU A 1 591 ? -6.762 -15.156 -3.503 1.00 95.62 591 LEU A N 1
ATOM 4647 C CA . LEU A 1 591 ? -7.098 -16.561 -3.739 1.00 95.62 591 LEU A CA 1
ATOM 4648 C C . LEU A 1 591 ? -7.501 -17.248 -2.433 1.00 95.62 591 LEU A C 1
ATOM 4650 O O . LEU A 1 591 ? -8.554 -17.880 -2.394 1.00 95.62 591 LEU A O 1
ATOM 4654 N N . VAL A 1 592 ? -6.737 -17.047 -1.354 1.00 95.25 592 VAL A N 1
ATOM 4655 C CA . VAL A 1 592 ? -7.084 -17.575 -0.024 1.00 95.25 592 VAL A CA 1
ATOM 4656 C C . VAL A 1 592 ? -8.415 -17.000 0.470 1.00 95.25 592 VAL A C 1
ATOM 4658 O O . VAL A 1 592 ? -9.277 -17.760 0.906 1.00 95.25 592 VAL A O 1
ATOM 4661 N N . GLN A 1 593 ? -8.628 -15.682 0.349 1.00 93.75 593 GLN A N 1
ATOM 4662 C CA . GLN A 1 593 ? -9.895 -15.039 0.747 1.00 93.75 593 GLN A CA 1
ATOM 4663 C C . GLN A 1 593 ? -11.099 -15.460 -0.108 1.00 93.75 593 GLN A C 1
ATOM 4665 O O . GLN A 1 593 ? -12.252 -15.287 0.290 1.00 93.75 593 GLN A O 1
ATOM 4670 N N . ASP A 1 594 ? -10.845 -15.991 -1.299 1.00 93.56 594 ASP A N 1
ATOM 4671 C CA . ASP A 1 594 ? -11.860 -16.515 -2.206 1.00 93.56 594 ASP A CA 1
ATOM 4672 C C . ASP A 1 594 ? -12.037 -18.038 -2.080 1.00 93.56 594 ASP A C 1
ATOM 4674 O O . ASP A 1 594 ? -12.834 -18.616 -2.818 1.00 93.56 594 ASP A O 1
ATOM 4678 N N . GLY A 1 595 ? -11.345 -18.682 -1.131 1.00 92.56 595 GLY A N 1
ATOM 4679 C CA . GLY A 1 595 ? -11.479 -20.111 -0.839 1.00 92.56 595 GLY A CA 1
ATOM 4680 C C . GLY A 1 595 ? -10.661 -21.031 -1.749 1.00 92.56 595 GLY A C 1
ATOM 4681 O O . GLY A 1 595 ? -10.977 -22.215 -1.856 1.00 92.56 595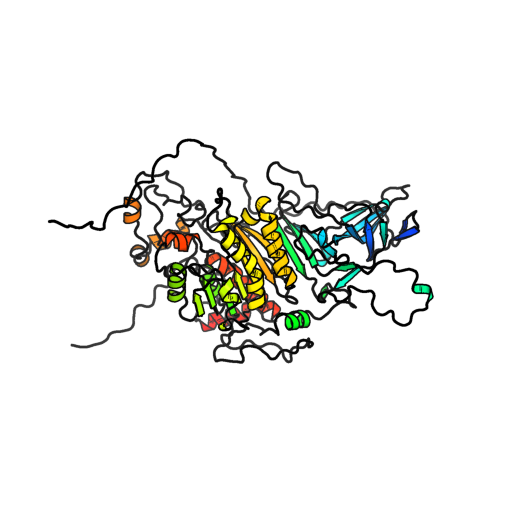 GLY A O 1
ATOM 4682 N N . PHE A 1 596 ? -9.623 -20.513 -2.408 1.00 92.75 596 PHE A N 1
ATOM 4683 C CA . PHE A 1 596 ? -8.715 -21.279 -3.263 1.00 92.75 596 PHE A CA 1
ATOM 4684 C C . PHE A 1 596 ? -7.347 -21.490 -2.609 1.00 92.75 596 PHE A C 1
ATOM 4686 O O . PHE A 1 596 ? -6.887 -20.671 -1.816 1.00 92.75 596 PHE A O 1
ATOM 4693 N N . ASP A 1 597 ? -6.666 -22.570 -2.998 1.00 92.06 597 ASP A N 1
ATOM 4694 C CA . ASP A 1 597 ? -5.255 -22.799 -2.675 1.00 92.06 597 ASP A CA 1
ATOM 4695 C C . ASP A 1 597 ? -4.355 -22.173 -3.762 1.00 92.06 597 ASP A C 1
ATOM 4697 O O . ASP A 1 597 ? -4.339 -22.668 -4.897 1.00 92.06 597 ASP A O 1
ATOM 4701 N N . PRO A 1 598 ? -3.567 -21.124 -3.450 1.00 91.75 598 PRO A N 1
ATOM 4702 C CA . PRO A 1 598 ? -2.679 -20.490 -4.422 1.00 91.75 598 PRO A CA 1
ATOM 4703 C C . PRO A 1 598 ? -1.647 -21.439 -5.045 1.00 91.75 598 PRO A C 1
ATOM 4705 O O . PRO A 1 598 ? -1.252 -21.260 -6.201 1.00 91.75 598 PRO A O 1
ATOM 4708 N N . ALA A 1 599 ? -1.183 -22.453 -4.306 1.00 88.06 599 ALA A N 1
ATOM 4709 C CA . ALA A 1 599 ? -0.212 -23.416 -4.821 1.00 88.06 599 ALA A CA 1
ATOM 4710 C C . ALA A 1 599 ? -0.835 -24.314 -5.900 1.00 88.06 599 ALA A C 1
ATOM 4712 O O . ALA A 1 599 ? -0.216 -24.544 -6.944 1.00 88.06 599 ALA A O 1
ATOM 4713 N N . ALA A 1 600 ? -2.072 -24.767 -5.682 1.00 86.31 600 ALA A N 1
ATOM 4714 C CA . ALA A 1 600 ? -2.826 -25.547 -6.657 1.00 86.31 600 ALA A CA 1
ATOM 4715 C C . ALA A 1 600 ? -3.088 -24.748 -7.944 1.00 86.31 600 ALA A C 1
ATOM 4717 O O . ALA A 1 600 ? -2.797 -25.239 -9.036 1.00 86.31 600 ALA A O 1
ATOM 4718 N N . VAL A 1 601 ? -3.540 -23.493 -7.817 1.00 85.88 601 VAL A N 1
ATOM 4719 C CA . VAL A 1 601 ? -3.819 -22.613 -8.967 1.00 85.88 601 VAL A CA 1
ATOM 4720 C C . VAL A 1 601 ? -2.569 -22.405 -9.821 1.00 85.88 601 VAL A C 1
ATOM 4722 O O . VAL A 1 601 ? -2.600 -22.632 -11.031 1.00 85.88 601 VAL A O 1
ATOM 4725 N N . ARG A 1 602 ? -1.432 -22.062 -9.200 1.00 80.88 602 ARG A N 1
ATOM 4726 C CA . ARG A 1 602 ? -0.166 -21.881 -9.927 1.00 80.88 602 ARG A CA 1
ATOM 4727 C C . ARG A 1 602 ? 0.302 -23.154 -10.617 1.00 80.88 602 ARG A C 1
ATOM 4729 O O . ARG A 1 602 ? 0.755 -23.096 -11.755 1.00 80.88 602 ARG A O 1
ATOM 4736 N N . LYS A 1 603 ? 0.198 -24.312 -9.959 1.00 77.06 603 LYS A N 1
ATOM 4737 C CA . LYS A 1 603 ? 0.605 -25.595 -10.549 1.00 77.06 603 LYS A CA 1
ATOM 4738 C C . LYS A 1 603 ? -0.178 -25.898 -11.828 1.00 77.06 603 LYS A C 1
ATOM 4740 O O . LYS A 1 603 ? 0.414 -26.352 -12.806 1.00 77.06 603 LYS A O 1
ATOM 4745 N N . GLU A 1 604 ? -1.479 -25.616 -11.842 1.00 75.31 604 GLU A N 1
ATOM 4746 C CA . GLU A 1 604 ? -2.311 -25.752 -13.042 1.00 75.31 604 GLU A CA 1
ATOM 4747 C C . GLU A 1 604 ? -1.927 -24.762 -14.149 1.00 75.31 604 GLU A C 1
ATOM 4749 O O . GLU A 1 604 ? -1.955 -25.118 -15.330 1.00 75.31 604 GLU A O 1
ATOM 4754 N N . GLU A 1 605 ? -1.561 -23.527 -13.798 1.00 73.25 605 GLU A N 1
ATOM 4755 C CA . GLU A 1 605 ? -1.071 -22.538 -14.763 1.00 73.25 605 GLU A CA 1
ATOM 4756 C C . GLU A 1 605 ? 0.280 -22.933 -15.369 1.00 73.25 605 GLU A C 1
ATOM 4758 O O . GLU A 1 605 ? 0.418 -22.908 -16.593 1.00 73.25 605 GLU A O 1
ATOM 4763 N N . TYR A 1 606 ? 1.244 -23.372 -14.554 1.00 61.38 606 TYR A N 1
ATOM 4764 C CA . TYR A 1 606 ? 2.555 -23.837 -15.021 1.00 61.38 606 TYR A CA 1
ATOM 4765 C C . TYR A 1 606 ? 2.447 -25.071 -15.916 1.00 61.38 606 TYR A C 1
ATOM 4767 O O . TYR A 1 606 ? 3.022 -25.090 -17.007 1.00 61.38 606 TYR A O 1
ATOM 4775 N N . ALA A 1 607 ? 1.649 -26.065 -15.508 1.00 63.81 607 ALA A N 1
ATOM 4776 C CA . ALA A 1 607 ? 1.385 -27.251 -16.321 1.00 63.81 607 ALA A CA 1
ATOM 4777 C C . ALA A 1 607 ? 0.792 -26.884 -17.692 1.00 63.81 607 ALA A C 1
ATOM 4779 O O . ALA A 1 607 ? 1.096 -27.520 -18.699 1.00 63.81 607 ALA A O 1
ATOM 4780 N N . ARG A 1 608 ? -0.026 -25.826 -17.750 1.00 64.69 608 ARG A N 1
ATOM 4781 C CA . ARG A 1 608 ? -0.631 -25.318 -18.987 1.00 64.69 608 ARG A CA 1
ATOM 4782 C C . ARG A 1 608 ? 0.348 -24.526 -19.852 1.00 64.69 608 ARG A C 1
ATOM 4784 O O . ARG A 1 608 ? 0.245 -24.592 -21.072 1.00 64.69 608 ARG A O 1
ATOM 4791 N N . ALA A 1 609 ? 1.261 -23.780 -19.237 1.00 58.62 609 ALA A N 1
ATOM 4792 C CA . ALA A 1 609 ? 2.296 -23.016 -19.930 1.00 58.62 609 ALA A CA 1
ATOM 4793 C C . ALA A 1 609 ? 3.457 -23.893 -20.439 1.00 58.62 609 ALA A C 1
ATOM 4795 O O . ALA A 1 609 ? 4.368 -23.374 -21.074 1.00 58.62 609 ALA A O 1
ATOM 4796 N N . GLY A 1 610 ? 3.447 -25.203 -20.153 1.00 42.97 610 GLY A N 1
ATOM 4797 C CA . GLY A 1 610 ? 4.552 -26.106 -20.487 1.00 42.97 610 GLY A CA 1
ATOM 4798 C C . GLY A 1 610 ? 5.828 -25.815 -19.692 1.00 42.97 610 GLY A C 1
ATOM 4799 O O . GLY A 1 610 ? 6.912 -26.209 -20.111 1.00 42.97 610 GLY A O 1
ATOM 4800 N N . MET A 1 611 ? 5.712 -25.110 -18.562 1.00 38.25 611 MET A N 1
ATOM 4801 C CA . MET A 1 611 ? 6.846 -24.686 -17.742 1.00 38.25 611 MET A CA 1
ATOM 4802 C C . MET A 1 611 ? 7.147 -25.706 -16.626 1.00 38.25 611 MET A C 1
ATOM 4804 O O . MET A 1 611 ? 6.216 -26.321 -16.096 1.00 38.25 611 MET A O 1
ATOM 4808 N N . PRO A 1 612 ? 8.424 -25.896 -16.231 1.00 32.88 612 PRO A N 1
ATOM 4809 C CA . PRO A 1 612 ? 8.795 -26.830 -15.168 1.00 32.88 612 PRO A CA 1
ATOM 4810 C C . PRO A 1 612 ? 8.120 -26.490 -13.830 1.00 32.88 612 PRO A C 1
ATOM 4812 O O . PRO A 1 612 ? 8.087 -25.335 -13.418 1.00 32.88 612 PRO A O 1
ATOM 4815 N N . THR A 1 613 ? 7.619 -27.505 -13.121 1.00 33.72 613 THR A N 1
ATOM 4816 C CA . THR A 1 613 ? 6.871 -27.364 -11.854 1.00 33.72 613 THR A CA 1
ATOM 4817 C C . THR A 1 613 ? 7.752 -27.246 -10.600 1.00 33.72 613 THR A C 1
ATOM 4819 O O . THR A 1 613 ? 7.230 -27.294 -9.486 1.00 33.72 613 THR A O 1
ATOM 4822 N N . ASP A 1 614 ? 9.075 -27.149 -10.751 1.00 36.28 614 ASP A N 1
ATOM 4823 C CA . ASP A 1 614 ? 10.016 -27.009 -9.634 1.00 36.28 614 ASP A CA 1
ATOM 4824 C C . ASP A 1 614 ? 10.116 -25.538 -9.200 1.00 36.28 614 ASP A C 1
ATOM 4826 O O . ASP A 1 614 ? 10.734 -24.703 -9.860 1.00 36.28 614 ASP A O 1
ATOM 4830 N N . LEU A 1 615 ? 9.486 -25.229 -8.064 1.00 34.91 615 LEU A N 1
ATOM 4831 C CA . LEU A 1 615 ? 9.461 -23.902 -7.440 1.00 34.91 615 LEU A CA 1
ATOM 4832 C C . LEU A 1 615 ? 10.831 -23.457 -6.886 1.00 34.91 615 LEU A C 1
ATOM 4834 O O . LEU A 1 615 ? 10.945 -22.328 -6.414 1.00 34.91 615 LEU A O 1
ATOM 4838 N N . SER A 1 616 ? 11.866 -24.308 -6.914 1.00 27.03 616 SER A N 1
ATOM 4839 C CA . SER A 1 616 ? 13.192 -23.996 -6.358 1.00 27.03 616 SER A CA 1
ATOM 4840 C C . SER A 1 616 ? 14.151 -23.315 -7.341 1.00 27.03 616 SER A C 1
ATOM 4842 O O . SER A 1 616 ? 15.173 -22.762 -6.926 1.00 27.03 616 SER A O 1
ATOM 4844 N N . SER A 1 617 ? 13.830 -23.281 -8.638 1.00 27.45 617 SER A N 1
ATOM 4845 C CA . SER A 1 617 ? 14.676 -22.619 -9.629 1.00 27.45 617 SER A CA 1
ATOM 4846 C C . SER A 1 617 ? 14.181 -21.210 -9.940 1.00 27.45 617 SER A C 1
ATOM 4848 O O . SER A 1 617 ? 13.571 -20.947 -10.975 1.00 27.45 617 SER A O 1
ATOM 4850 N N . ASP A 1 618 ? 14.552 -20.268 -9.078 1.00 31.41 618 ASP A N 1
ATOM 4851 C CA . ASP A 1 618 ? 14.582 -18.825 -9.348 1.00 31.41 618 ASP A CA 1
ATOM 4852 C C . ASP A 1 618 ? 15.628 -18.455 -10.429 1.00 31.41 618 ASP A C 1
ATOM 4854 O O . ASP A 1 618 ? 16.377 -17.482 -10.321 1.00 31.41 618 ASP A O 1
ATOM 4858 N N . LYS A 1 619 ? 15.687 -19.222 -11.525 1.00 28.27 619 LYS A N 1
ATOM 4859 C CA . LYS A 1 619 ? 16.492 -18.909 -12.714 1.00 28.27 619 LYS A CA 1
ATOM 4860 C C . LYS A 1 619 ? 15.902 -17.761 -13.546 1.00 28.27 619 LYS A C 1
ATOM 4862 O O . LYS A 1 619 ? 16.483 -17.383 -14.553 1.00 28.27 619 LYS A O 1
ATOM 4867 N N . TYR A 1 620 ? 14.813 -17.137 -13.091 1.00 33.03 620 TYR A N 1
ATOM 4868 C CA . TYR A 1 620 ? 14.223 -15.948 -13.716 1.00 33.03 620 TYR A CA 1
ATOM 4869 C C . TYR A 1 620 ? 14.738 -14.616 -13.144 1.00 33.03 620 TYR A C 1
ATOM 4871 O O . TYR A 1 620 ? 14.138 -13.560 -13.377 1.00 33.03 620 TYR A O 1
ATOM 4879 N N . VAL A 1 621 ? 15.886 -14.629 -12.456 1.00 28.94 621 VAL A N 1
ATOM 4880 C CA . VAL A 1 621 ? 16.771 -13.458 -12.433 1.00 28.94 621 VAL A CA 1
ATOM 4881 C C . VAL A 1 621 ? 17.415 -13.364 -13.816 1.00 28.94 621 VAL A C 1
ATOM 4883 O O . VAL A 1 621 ? 18.386 -14.055 -14.087 1.00 28.94 621 VAL A O 1
ATOM 4886 N N . CYS A 1 622 ? 16.847 -12.535 -14.696 1.00 29.11 622 CYS A N 1
ATOM 4887 C CA . CYS A 1 622 ? 17.476 -12.076 -15.942 1.00 29.11 622 CYS A CA 1
ATOM 4888 C C . CYS A 1 622 ? 18.305 -13.129 -16.709 1.00 29.11 622 CYS A C 1
ATOM 4890 O O . CYS A 1 622 ? 19.478 -12.896 -16.988 1.00 29.11 622 CYS A O 1
ATOM 4892 N N . LEU A 1 623 ? 17.703 -14.244 -17.116 1.00 25.45 623 LEU A N 1
ATOM 4893 C CA . LEU A 1 623 ? 18.238 -15.060 -18.205 1.00 25.45 623 LEU A CA 1
ATOM 4894 C C . LEU A 1 623 ? 17.108 -15.300 -19.203 1.00 25.45 623 LEU A C 1
ATOM 4896 O O . LEU A 1 623 ? 16.027 -15.752 -18.838 1.00 25.45 623 LEU A O 1
ATOM 4900 N N . MET A 1 624 ? 17.340 -14.842 -20.432 1.00 31.97 624 MET A N 1
ATOM 4901 C CA . MET A 1 624 ? 16.465 -15.081 -21.570 1.00 31.97 624 MET A CA 1
ATOM 4902 C C . MET A 1 624 ? 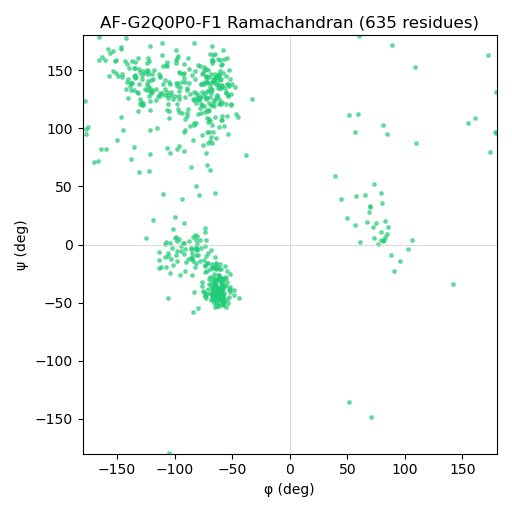16.478 -16.569 -21.905 1.00 31.97 624 MET A C 1
ATOM 4904 O O . MET A 1 624 ? 17.547 -17.177 -21.903 1.00 31.97 624 MET A O 1
ATOM 4908 N N . ASP A 1 625 ? 15.316 -17.112 -22.253 1.00 24.66 625 ASP A N 1
ATOM 4909 C CA . ASP A 1 625 ? 15.264 -18.281 -23.118 1.00 24.66 625 ASP A CA 1
ATOM 4910 C C . ASP A 1 625 ? 15.708 -17.831 -24.517 1.00 24.66 625 ASP A C 1
ATOM 4912 O O . ASP A 1 625 ? 15.001 -17.106 -25.219 1.00 24.66 625 ASP A O 1
ATOM 4916 N N . ASP A 1 626 ? 16.923 -18.223 -24.894 1.00 31.92 626 ASP A N 1
ATOM 4917 C CA . ASP A 1 626 ? 17.314 -18.347 -26.292 1.00 31.92 626 ASP A CA 1
ATOM 4918 C C . ASP A 1 626 ? 16.543 -19.546 -26.854 1.00 31.92 626 ASP A C 1
ATOM 4920 O O . ASP A 1 626 ? 16.942 -20.681 -26.609 1.00 31.92 626 ASP A O 1
ATOM 4924 N N . ASN A 1 627 ? 15.412 -19.309 -27.525 1.00 29.84 627 ASN A N 1
ATOM 4925 C CA . ASN A 1 627 ? 14.874 -20.147 -28.605 1.00 29.84 627 ASN A CA 1
ATOM 4926 C C . ASN A 1 627 ? 13.540 -19.574 -29.094 1.00 29.84 627 ASN A C 1
ATOM 4928 O O . ASN A 1 627 ? 12.502 -19.841 -28.504 1.00 29.84 627 ASN A O 1
ATOM 4932 N N . ASP A 1 628 ? 13.588 -18.797 -30.175 1.00 29.31 628 ASP A N 1
ATOM 4933 C CA . ASP A 1 628 ? 12.551 -18.777 -31.215 1.00 29.31 628 ASP A CA 1
ATOM 4934 C C . ASP A 1 628 ? 13.068 -17.957 -32.405 1.00 29.31 628 ASP A C 1
ATOM 4936 O O . ASP A 1 628 ? 12.641 -16.841 -32.670 1.00 29.31 628 ASP A O 1
ATOM 4940 N N . ASP A 1 629 ? 14.041 -18.528 -33.114 1.00 31.02 629 ASP A N 1
ATOM 4941 C CA . ASP A 1 629 ? 14.373 -18.152 -34.491 1.00 31.02 629 ASP A CA 1
ATOM 4942 C C . ASP A 1 629 ? 14.626 -19.449 -35.269 1.00 31.02 629 ASP A C 1
ATOM 4944 O O . ASP A 1 629 ? 15.760 -19.837 -35.534 1.00 31.02 629 ASP A O 1
ATOM 4948 N N . ASN A 1 630 ? 13.550 -20.180 -35.568 1.00 30.70 630 ASN A N 1
ATOM 4949 C CA . ASN A 1 630 ? 13.512 -21.144 -36.669 1.00 30.70 630 ASN A CA 1
ATOM 4950 C C . ASN A 1 630 ? 12.063 -21.514 -37.010 1.00 30.70 630 ASN A C 1
ATOM 4952 O O . ASN A 1 630 ? 11.554 -22.540 -36.572 1.00 30.70 630 ASN A O 1
ATOM 4956 N N . ASN A 1 631 ? 11.400 -20.665 -37.802 1.00 27.23 631 ASN A N 1
ATOM 4957 C CA . ASN A 1 631 ? 10.443 -21.097 -38.830 1.00 27.23 631 ASN A CA 1
ATOM 4958 C C . ASN A 1 631 ? 9.898 -19.903 -39.627 1.00 27.23 631 ASN A C 1
ATOM 4960 O O . ASN A 1 631 ? 8.941 -19.258 -39.212 1.00 27.23 631 ASN A O 1
ATOM 4964 N N . ASN A 1 632 ? 10.511 -19.619 -40.782 1.00 28.12 632 ASN A N 1
ATOM 4965 C CA . ASN A 1 632 ? 9.842 -19.505 -42.090 1.00 28.12 632 ASN A CA 1
ATOM 4966 C C . ASN A 1 632 ? 10.706 -18.729 -43.091 1.00 28.12 632 ASN A C 1
ATOM 4968 O O . ASN A 1 632 ? 10.795 -17.505 -43.046 1.00 28.12 632 ASN A O 1
ATOM 4972 N N . SER A 1 633 ? 11.253 -19.435 -44.077 1.00 27.50 633 SER A N 1
ATOM 4973 C CA . SER A 1 633 ? 10.941 -19.157 -45.488 1.00 27.50 633 SER A CA 1
ATOM 4974 C C . SER A 1 633 ? 11.621 -20.194 -46.376 1.00 27.50 633 SER A C 1
ATOM 4976 O O . SER A 1 633 ? 12.814 -20.155 -46.662 1.00 27.50 633 SER A O 1
ATOM 4978 N N . SER A 1 634 ? 10.817 -21.158 -46.804 1.00 27.84 634 SER A N 1
ATOM 4979 C CA . SER A 1 634 ? 11.071 -21.987 -47.969 1.00 27.84 634 SER A CA 1
ATOM 4980 C C . SER A 1 634 ? 10.871 -21.182 -49.259 1.00 27.84 634 SER A C 1
ATOM 4982 O O . SER A 1 634 ? 9.916 -20.416 -49.365 1.00 27.84 634 SER A O 1
ATOM 4984 N N . SER A 1 635 ? 11.717 -21.488 -50.246 1.00 24.77 635 SER A N 1
ATOM 4985 C CA . SER A 1 635 ? 11.430 -21.539 -51.690 1.00 24.77 635 SER A CA 1
ATOM 4986 C C . SER A 1 635 ? 10.924 -20.283 -52.414 1.00 24.77 635 SER A C 1
ATOM 4988 O O . SER A 1 635 ? 9.742 -19.966 -52.341 1.00 24.77 635 SER A O 1
ATOM 4990 N N . SER A 1 636 ? 11.764 -19.743 -53.302 1.00 27.64 636 SER A N 1
ATOM 4991 C CA . SER A 1 636 ? 11.499 -19.749 -54.755 1.00 27.64 636 SER A CA 1
ATOM 4992 C C . SER A 1 636 ? 12.656 -19.108 -55.532 1.00 27.64 636 SER A C 1
ATOM 4994 O O . SER A 1 636 ? 12.961 -17.947 -55.278 1.00 27.64 636 SER A O 1
ATOM 4996 N N . SER A 1 637 ? 13.200 -19.892 -56.478 1.00 31.41 637 SER A N 1
ATOM 4997 C CA . SER A 1 637 ? 13.954 -19.532 -57.704 1.00 31.41 637 SER A CA 1
ATOM 4998 C C . SER A 1 637 ? 15.135 -18.571 -57.608 1.00 31.41 637 SER A C 1
ATOM 5000 O O . SER A 1 637 ? 14.895 -17.360 -57.415 1.00 31.41 637 SER A O 1
#

Mean predicted aligned error: 11.68 Å

Secondary structure (DSSP, 8-state):
-----PPP------------------------PPPP-PPP-----------B-S-EE-TTSPEE-TT-EEEEEEEEE-S------TT-------EEEEEEEEEEEESSTT-S-EEEEEEEEEEGGGSTTSS-SS-TTEEEEEEEEEESP-S-GGG---PEEEEGGGEEEEE-EEE--SPTTTT-S-----S--GGGGGS--SPPEEEEEEEEEEEETTT--SEEEEEEEEPPTTTS-TTT---HHHHHHHHHS---TT-SB-TT---SS----SS----SS---PPTT-B-EEEEES-TTTHHHHHHHHTT-EEEEEE---HHHHHHHHHH-TTSEEE-S-HHHHHH-GGGTT---SEEEE----STTSTT--S--TTHHHHHHHHHHHHHHHHHH--SEEEEEEEGGGGSGGGHHHHHHHHHHHHHTT-EEEEEEEEGGGGT-SB--EEEEEEEE-TTSPPPPPPPP-EESS--TTPEEPPPHHHHHHHHHH-HHHHT-TT--HHHHHHT--SPPPP--TTSPBPP--TT-TT---TTSSSPPPHHHHHHHTT--TT----SS-HHHHHHHSPPHHHHHHHHHHHHHHHHHHTT--HHHHHHHHHHHHT----TT--TTSS---------------

Organism: Thermothelomyces thermophilus (strain ATCC 42464 / BCRC 31852 / DSM 1799) (NCBI:txid573729)

Nearest PDB structures (foldseek):
  4ft4-assembly1_B  TM=6.428E-01  e=7.667E-23  Zea mays
  7xi9-assembly1_A  TM=4.630E-01  e=9.468E-26  Homo sapiens
  4da4-assembly2_B  TM=4.622E-01  e=2.485E-25  Mus musculus
  7xib-assembly1_A  TM=4.463E-01  e=5.072E-26  Homo sapiens
  4da4-assembly1_A  TM=4.484E-01  e=2.405E-24  Mus musculus

InterPro domains:
  IPR001525 C-5 cytosine methyltransferase [PF00145] (293-460)
  IPR001525 C-5 cytosine methyltransferase [PF00145] (515-586)
  IPR001525 C-5 cytosine methyltransferase [PR00105] (292-308)
  IPR001525 C-5 cytosine methyltransferase [PR00105] (397-411)
  IPR001525 C-5 cytosine methyltransferase [PR00105] (443-456)
  IPR001525 C-5 cytosine methyltransferase [PS51679] (291-593)
  IPR029063 S-adenosyl-L-methionine-dependent methyltransferase superfamily [G3DSA:3.40.50.150] (285-479)
  IPR029063 S-adenosyl-L-methionine-dependent methyltransferase superfamily [SSF53335] (291-590)
  IPR031303 DNA methylase, C-5 cytosine-specific, conserved site [PS00095] (568-586)
  IPR050390 DNA Cytosine-5 Methyltransferase [PTHR10629] (283-499)

Foldseek 3Di:
DDDDDDDDDDDDDDDDDDDDDDDDDPPPPPDPADDDPDDDDDDPPPPDPFPWDCWDAAPVRAIDHQQWKFFFQFWDWPDDPADDDDDAQLDDTDTFGMFRFHIWGCPDVPDSKIKTWGWTKDAQLRNLLLADNPQRQEIATEAEAEPPDPDDPVPRRPIDIDMPVRTDHTAAEFEALDDPPPQQADPDDDDDDPVVPPPPPDRHRYYQWYWYFYCHPPNDSHTQKIWIFGQAQVRGDPVHYDALQLQLCVQQVDDQQQAQDDPPDDDSHDRDDSRDDDDPDQHDDDPLHAFEEEEECCQLNQLVLLLVLLSHHYAEYEHQDVQSLVLCCVFCVPHHYHNDAVVCCLVDPVLASQAGQEYEAEQDQQLLAPPCPDDDPCNVVSLVSLLCVLSVCSRHVYQKYKYKYAPSCSGPVNVVSVSSSSNSNVVSVKIKMWGKDQCLLLQQLERDIIIMMMIGGRSHGTDDFFHGQEDCPCPPVHHHGHFLCNLCVCCVPDPVNCPDPQNDFVVFLVVLPDFDAADDRRHGHYQQALVGRPDADNVSRGRGTLLSLQSSLQHDSPSDRGDDSSSNSSNSRNHSSSSNSRSNSVSCSSNVVSVHHSLVVVQVVCVVVVHDSDPPPPVPSDDDPPDDDDDDDDDDD

pLDDT: mean 79.52, std 23.35, range [22.59, 98.81]